Protein AF-G0PCZ8-F1 (afdb_monomer_lite)

Secondary structure (DSSP, 8-state):
-HHHHHHHHHHHHHHHHHHTTS-GGGTHHHHHHHHHHHHHHHHHTTSS---HHHHHHHHHHHHHHHHHHHHHHHHHHHHHHHHHHHHHHHHHHHHHHHHHHHHHHHHHHHHHHHHHHHHHHHHSSHHHHHHHHHHHHHHHHHHHHHHHHHHHHHHHHHHHHHHHHHHHHHHHHHHHHHHHHHHHHHHHHHHHHHHHHHHHHHHHHHHHS-S-SS-BTTTB-SGGGS-B--TT-TTSHHHHHHHHHHHHHHHHHHHHHHHHHHHHHHHHHHHHHHHHHHHHHHHHHHHHHHHHHHHHHHHHHHHHHHHHHHHHHHHHS----HHHHHHHHHHHHT------TTHHHHHHHHHHHHTTS----TTHHHHTHHHHHHHHHHHHHHHHHHHHHHHHHHHHHHHHHHHHHHHHHHHHHHHHHHHHHHHHHHHHHHHHHHHHHHHHHHHHHHHHHHHHHHHHHHHHHHHHHHHHHHHHHHHHHHHHHHHHHHHHHHHHHHHHHHHHHHHHHHHHHHHHTTTHHHHHHHHHHHHHHHHHHHHHHHHHHHHHHHHHTTTHHHHHHHHHHHHHHHHHHHHHHHHHHHHHHHHHT--

Radius of gyration: 90.22 Å; chains: 1; bounding box: 203×112×233 Å

pLDDT: mean 70.45, std 10.33, range [36.38, 92.62]

Organism: Caenorhabditis brenneri (NCBI:txid135651)

InterPro domains:
  IPR056558 LAMB1/2/3/4, helical domain [PF23219] (253-385)

Sequence (587 aa):
MQKLQKQVHALIDTANNIEDTGVASAYDSDFEKMEETLKETKKMLADANISKEDIEEMSKKLALLRKQVISGREKLGAIETRISNVTQAVDFAQKDLEHLQKEADKVTKATIDLEDKASKIKEADVLGAFNITRESGAKSMDAQRRTDAAIGKLAAAENQALRASELLDKNKNDFEKQYLENEAALNEAETLLSSLESYLPRLNEQVCGASSAPCDALCGGPGSCGFCGGQSCMEGAVSKANQAKSFATEADTRLDEKQKEAEEVLAIVRDVLTETSKAKAQAEKAFDVAKNTAQRANASRASLDKISEEIQEFLNAQRSTPEQIRNLAEEVLAKKISLTPDQITDLTGKIRESLAKINNIDEILNETRGNKSIAANLEARAVHANKQAEDLQKAMEEIREGLQLAEQAQNNVTIVLEEIEKMQAQARELIDKGRESTVAVEEKAQNANTTLSELEGVMSGVKVEYLQISESAKNALTTVDAALAAATNAEKKNKQIQSDLERANDLLVKRMEGNVAPQQRAEKLRERAGKLLYQAQRHNDDIDNLSKDSTELRLDDYEQILTDLNARLERVRRDIQEKIDFHSTCG

Structure (mmCIF, N/CA/C/O backbone):
data_AF-G0PCZ8-F1
#
_entry.id   AF-G0PCZ8-F1
#
loop_
_atom_site.group_PDB
_atom_site.id
_atom_site.type_symbol
_atom_site.label_atom_id
_atom_site.label_alt_id
_atom_site.label_comp_id
_atom_site.label_asym_id
_atom_site.label_entity_id
_atom_site.label_seq_id
_atom_site.pdbx_PDB_ins_code
_atom_site.Cartn_x
_atom_site.Cartn_y
_atom_site.Cartn_z
_atom_site.occupancy
_atom_site.B_iso_or_equiv
_atom_site.auth_seq_id
_atom_site.auth_comp_id
_atom_site.auth_asym_id
_atom_site.auth_atom_id
_atom_site.pdbx_PDB_model_num
ATOM 1 N N . MET A 1 1 ? 103.935 40.941 -15.851 1.00 58.84 1 MET A N 1
ATOM 2 C CA . MET A 1 1 ? 103.238 41.564 -16.998 1.00 58.84 1 MET A CA 1
ATOM 3 C C . MET A 1 1 ? 103.844 41.194 -18.353 1.00 58.84 1 MET A C 1
ATOM 5 O O . MET A 1 1 ? 103.281 40.311 -18.983 1.00 58.84 1 MET A O 1
ATOM 9 N N . GLN A 1 2 ? 105.002 41.721 -18.786 1.00 59.50 2 GLN A N 1
ATOM 10 C CA . GLN A 1 2 ? 105.550 41.450 -20.142 1.00 59.50 2 GLN A CA 1
ATOM 11 C C . GLN A 1 2 ? 105.687 39.957 -20.522 1.00 59.50 2 GLN A C 1
ATOM 13 O O . GLN A 1 2 ? 105.426 39.577 -21.661 1.00 59.50 2 GLN A O 1
ATOM 18 N N . LYS A 1 3 ? 106.059 39.086 -19.572 1.00 65.31 3 LYS A N 1
ATOM 19 C CA . LYS A 1 3 ? 106.149 37.631 -19.807 1.00 65.31 3 LYS A CA 1
ATOM 20 C C . LYS A 1 3 ? 104.781 36.989 -20.081 1.00 65.31 3 LYS A C 1
ATOM 22 O O . LYS A 1 3 ? 104.686 36.130 -20.949 1.00 65.31 3 LYS A O 1
ATOM 27 N N . LEU A 1 4 ? 103.740 37.435 -19.376 1.00 65.44 4 LEU A N 1
ATOM 28 C CA . LEU A 1 4 ? 102.368 36.944 -19.531 1.00 65.44 4 LEU A CA 1
ATOM 29 C C . LEU A 1 4 ? 101.796 37.388 -20.885 1.00 65.44 4 LEU A C 1
ATOM 31 O O . LEU A 1 4 ? 101.240 36.593 -21.629 1.00 65.44 4 LEU A O 1
ATOM 35 N N . GLN A 1 5 ? 102.059 38.640 -21.256 1.00 63.84 5 GLN A N 1
ATOM 36 C CA . GLN A 1 5 ? 101.627 39.247 -22.513 1.00 63.84 5 GLN A CA 1
ATOM 37 C C . GLN A 1 5 ? 102.216 38.524 -23.740 1.00 63.84 5 GLN A C 1
ATOM 39 O O . GLN A 1 5 ? 101.489 38.243 -24.692 1.00 63.84 5 GLN A O 1
ATOM 44 N N . LYS A 1 6 ? 103.499 38.127 -23.685 1.00 70.06 6 LYS A N 1
ATOM 45 C CA . LYS A 1 6 ? 104.121 37.269 -24.712 1.00 70.06 6 LYS A CA 1
ATOM 46 C C . LYS A 1 6 ? 103.525 35.860 -24.760 1.00 70.06 6 LYS A C 1
ATOM 48 O O . LYS A 1 6 ? 103.392 35.303 -25.842 1.00 70.06 6 LYS A O 1
ATOM 53 N N . GLN A 1 7 ? 103.179 35.281 -23.609 1.00 68.62 7 GLN A N 1
ATOM 54 C CA . GLN A 1 7 ? 102.567 33.951 -23.554 1.00 68.62 7 GLN A CA 1
ATOM 55 C C . GLN A 1 7 ? 101.152 33.944 -24.139 1.00 68.62 7 GLN A C 1
ATOM 57 O O . GLN A 1 7 ? 100.825 33.006 -24.855 1.00 68.62 7 GLN A O 1
ATOM 62 N N . VAL A 1 8 ? 100.359 34.993 -23.897 1.00 67.31 8 VAL A N 1
ATOM 63 C CA . VAL A 1 8 ? 99.034 35.173 -24.515 1.00 67.31 8 VAL A CA 1
ATOM 64 C C . VAL A 1 8 ? 99.151 35.277 -26.032 1.00 67.31 8 VAL A C 1
ATOM 66 O O . VAL A 1 8 ? 98.457 34.554 -26.733 1.00 67.31 8 VAL A O 1
ATOM 69 N N . HIS A 1 9 ? 100.061 36.113 -26.545 1.00 67.06 9 HIS A N 1
ATOM 70 C CA . HIS A 1 9 ? 100.231 36.276 -27.995 1.00 67.06 9 HIS A CA 1
ATOM 71 C C . HIS A 1 9 ? 100.647 34.967 -28.679 1.00 67.06 9 HIS A C 1
ATOM 73 O O . HIS A 1 9 ? 100.020 34.569 -29.650 1.00 67.06 9 HIS A O 1
ATOM 79 N N . ALA A 1 10 ? 101.616 34.236 -28.118 1.00 71.25 10 ALA A N 1
ATOM 80 C CA . ALA A 1 10 ? 102.035 32.949 -28.679 1.00 71.25 10 ALA A CA 1
ATOM 81 C C . ALA A 1 10 ? 100.911 31.894 -28.680 1.00 71.25 10 ALA A C 1
ATOM 83 O O . ALA A 1 10 ? 100.882 31.011 -29.538 1.00 71.25 10 ALA A O 1
ATOM 84 N N . LEU A 1 11 ? 99.997 31.962 -27.707 1.00 69.31 11 LEU A N 1
ATOM 85 C CA . LEU A 1 11 ? 98.866 31.044 -27.625 1.00 69.31 11 LEU A CA 1
ATOM 86 C C . LEU A 1 11 ? 97.779 31.383 -28.651 1.00 69.31 11 LEU A C 1
ATOM 88 O O . LEU A 1 11 ? 97.246 30.465 -29.264 1.00 69.31 11 LEU A O 1
ATOM 92 N N . ILE A 1 12 ? 97.521 32.676 -28.876 1.00 67.00 12 ILE A N 1
ATOM 93 C CA . ILE A 1 12 ? 96.621 33.163 -29.933 1.00 67.00 12 ILE A CA 1
ATOM 94 C C . ILE A 1 12 ? 97.134 32.717 -31.307 1.00 67.00 12 ILE A C 1
ATOM 96 O O . ILE A 1 12 ? 96.388 32.104 -32.060 1.00 67.00 12 ILE A O 1
ATOM 100 N N . ASP A 1 13 ? 98.423 32.912 -31.599 1.00 68.62 13 ASP A N 1
ATOM 101 C CA . ASP A 1 13 ? 99.000 32.502 -32.889 1.00 68.62 13 ASP A CA 1
ATOM 102 C C . ASP A 1 13 ? 98.929 30.979 -33.105 1.00 68.62 13 ASP A C 1
ATOM 104 O O . ASP A 1 13 ? 98.788 30.496 -34.228 1.00 68.62 13 ASP A O 1
ATOM 108 N N . THR A 1 14 ? 99.013 30.196 -32.023 1.00 66.44 14 THR A N 1
ATOM 109 C CA . THR A 1 14 ? 98.876 28.734 -32.098 1.00 66.44 14 THR A CA 1
ATOM 110 C C . THR A 1 14 ? 97.423 28.311 -32.315 1.00 66.44 14 THR A C 1
ATOM 112 O O . THR A 1 14 ? 97.193 27.356 -33.048 1.00 66.44 14 THR A O 1
ATOM 115 N N . ALA A 1 15 ? 96.461 28.998 -31.692 1.00 63.06 15 ALA A N 1
ATOM 116 C CA . ALA A 1 15 ? 95.036 28.733 -31.876 1.00 63.06 15 ALA A CA 1
ATOM 117 C C . ALA A 1 15 ? 94.580 29.082 -33.304 1.00 63.06 15 ALA A C 1
ATOM 119 O O . ALA A 1 15 ? 93.957 28.246 -33.951 1.00 63.06 15 ALA A O 1
ATOM 120 N N . ASN A 1 16 ? 94.995 30.234 -33.838 1.00 63.16 16 ASN A N 1
ATOM 121 C CA . ASN A 1 16 ? 94.643 30.659 -35.199 1.00 63.16 16 ASN A CA 1
ATOM 122 C C . ASN A 1 16 ? 95.211 29.713 -36.274 1.00 63.16 16 ASN A C 1
ATOM 124 O O . ASN A 1 16 ? 94.527 29.377 -37.231 1.00 63.16 16 ASN A O 1
ATOM 128 N N . ASN A 1 17 ? 96.435 29.199 -36.096 1.00 64.56 17 ASN A N 1
ATOM 129 C CA . ASN A 1 17 ? 97.006 28.204 -37.019 1.00 64.56 17 ASN A CA 1
ATOM 130 C C . ASN A 1 17 ? 96.277 26.847 -37.001 1.00 64.56 17 ASN A C 1
ATOM 132 O O . ASN A 1 17 ? 96.499 26.027 -37.890 1.00 64.56 17 ASN A O 1
ATOM 136 N N . ILE A 1 18 ? 95.469 26.562 -35.974 1.00 60.75 18 ILE A N 1
ATOM 137 C CA . ILE A 1 18 ? 94.672 25.333 -35.910 1.00 60.75 18 ILE A CA 1
ATOM 138 C C . ILE A 1 18 ? 93.364 25.493 -36.705 1.00 60.75 18 ILE A C 1
ATOM 140 O O . ILE A 1 18 ? 92.934 24.534 -37.347 1.00 60.75 18 ILE A O 1
ATOM 144 N N . GLU A 1 19 ? 92.776 26.690 -36.732 1.00 56.66 19 GLU A N 1
ATOM 145 C CA . GLU A 1 19 ? 91.558 27.011 -37.492 1.00 56.66 19 GLU A CA 1
ATOM 146 C C . GLU A 1 19 ? 91.745 26.816 -39.012 1.00 56.66 19 GLU A C 1
ATOM 148 O O . GLU A 1 19 ? 90.899 26.213 -39.674 1.00 56.66 19 GLU A O 1
ATOM 153 N N . ASP A 1 20 ? 92.920 27.172 -39.544 1.00 56.47 20 ASP A N 1
ATOM 154 C CA . ASP A 1 20 ? 93.274 27.028 -40.969 1.00 56.47 20 ASP A CA 1
ATOM 155 C C . ASP A 1 20 ? 93.413 25.565 -41.458 1.00 56.47 20 ASP A C 1
ATOM 157 O O . ASP A 1 20 ? 93.622 25.320 -42.648 1.00 56.47 20 ASP A O 1
ATOM 161 N N . THR A 1 21 ? 93.279 24.559 -40.579 1.00 60.09 21 THR A N 1
ATOM 162 C CA . THR A 1 21 ? 93.385 23.133 -40.960 1.00 60.09 21 THR A CA 1
ATOM 163 C C . THR A 1 21 ? 92.088 22.519 -41.510 1.00 60.09 21 THR A C 1
ATOM 165 O O . THR A 1 21 ? 92.100 21.377 -41.965 1.00 60.09 21 THR A O 1
ATOM 168 N N . GLY A 1 22 ? 90.970 23.260 -41.530 1.00 57.38 22 GLY A N 1
ATOM 169 C CA . GLY A 1 22 ? 89.770 22.901 -42.305 1.00 57.38 22 GLY A CA 1
ATOM 170 C C . GLY A 1 22 ? 88.913 21.736 -41.774 1.00 57.38 22 GLY A C 1
ATOM 171 O O . GLY A 1 22 ? 88.014 21.278 -42.476 1.00 57.38 22 GLY A O 1
ATOM 172 N N . VAL A 1 23 ? 89.136 21.260 -40.540 1.00 56.28 23 VAL A N 1
ATOM 173 C CA . VAL A 1 23 ? 88.389 20.139 -39.904 1.00 56.28 23 VAL A CA 1
ATOM 174 C C . VAL A 1 23 ? 87.336 20.642 -38.885 1.00 56.28 23 VAL A C 1
ATOM 176 O O . VAL A 1 23 ? 86.994 19.962 -37.921 1.00 56.28 23 VAL A O 1
ATOM 179 N N . ALA A 1 24 ? 86.833 21.865 -39.067 1.00 55.47 24 ALA A N 1
ATOM 180 C CA . ALA A 1 24 ? 86.286 22.694 -37.984 1.00 55.47 24 ALA A CA 1
ATOM 181 C C . ALA A 1 24 ? 84.947 22.216 -37.357 1.00 55.47 24 ALA A C 1
ATOM 183 O O . ALA A 1 24 ? 84.793 22.249 -36.140 1.00 55.47 24 ALA A O 1
ATOM 184 N N . SER A 1 25 ? 84.032 21.604 -38.117 1.00 57.97 25 SER A N 1
ATOM 185 C CA . SER A 1 25 ? 82.630 21.404 -37.679 1.00 57.97 25 SER A CA 1
ATOM 186 C C . SER A 1 25 ? 82.396 20.684 -36.333 1.00 57.97 25 SER A C 1
ATOM 188 O O . SER A 1 25 ? 81.381 20.933 -35.682 1.00 57.97 25 SER A O 1
ATOM 190 N N . ALA A 1 26 ? 83.255 19.748 -35.917 1.00 58.75 26 ALA A N 1
ATOM 191 C CA . ALA A 1 26 ? 82.993 18.925 -34.728 1.00 58.75 26 ALA A CA 1
ATOM 192 C C . ALA A 1 26 ? 83.498 19.543 -33.410 1.00 58.75 26 ALA A C 1
ATOM 194 O O . ALA A 1 26 ? 83.102 19.083 -32.338 1.00 58.75 26 ALA A O 1
ATOM 195 N N . TYR A 1 27 ? 84.371 20.553 -33.479 1.00 62.50 27 TYR A N 1
ATOM 196 C CA . TYR A 1 27 ? 85.021 21.150 -32.306 1.00 62.50 27 TYR A CA 1
ATOM 197 C C . TYR A 1 27 ? 84.881 22.679 -32.243 1.00 62.50 27 TYR A C 1
ATOM 199 O O . TYR A 1 27 ? 85.446 23.286 -31.334 1.00 62.50 27 TYR A O 1
ATOM 207 N N . ASP A 1 28 ? 84.091 23.286 -33.136 1.00 64.44 28 ASP A N 1
ATOM 208 C CA . ASP A 1 28 ? 83.832 24.735 -33.191 1.00 64.44 28 ASP A CA 1
ATOM 209 C C . ASP A 1 28 ? 83.461 25.321 -31.821 1.00 64.44 28 ASP A C 1
ATOM 211 O O . ASP A 1 28 ? 84.064 26.294 -31.381 1.00 64.44 28 ASP A O 1
ATOM 215 N N . SER A 1 29 ? 82.568 24.664 -31.068 1.00 62.16 29 SER A N 1
ATOM 216 C CA . SER A 1 29 ? 82.168 25.137 -29.730 1.00 62.16 29 SER A CA 1
ATOM 217 C C . SER A 1 29 ? 83.324 25.185 -28.718 1.00 62.16 29 SER A C 1
ATOM 219 O O . SER A 1 29 ? 83.315 26.021 -27.811 1.00 62.16 29 SER A O 1
ATOM 221 N N . ASP A 1 30 ? 84.307 24.287 -28.833 1.00 65.75 30 ASP A N 1
ATOM 222 C CA . ASP A 1 30 ? 85.477 24.281 -27.950 1.00 65.75 30 ASP A CA 1
ATOM 223 C C . ASP A 1 30 ? 86.483 25.372 -28.364 1.00 65.75 30 ASP A C 1
ATOM 225 O O . ASP A 1 30 ? 87.100 25.990 -27.492 1.00 65.75 30 ASP A O 1
ATOM 229 N N . PHE A 1 31 ? 86.620 25.649 -29.667 1.00 68.50 31 PHE A N 1
ATOM 230 C CA . PHE A 1 31 ? 87.460 26.737 -30.181 1.00 68.50 31 PHE A CA 1
ATOM 231 C C . PHE A 1 31 ? 86.875 28.121 -29.883 1.00 68.50 31 PHE A C 1
ATOM 233 O O . PHE A 1 31 ? 87.604 28.960 -29.355 1.00 68.50 31 PHE A O 1
ATOM 240 N N . GLU A 1 32 ? 85.570 28.330 -30.078 1.00 68.62 32 GLU A N 1
ATOM 241 C CA . GLU A 1 32 ? 84.876 29.581 -29.730 1.00 68.62 32 GLU A CA 1
ATOM 242 C C . GLU A 1 32 ? 85.073 29.945 -28.250 1.00 68.62 32 GLU A C 1
ATOM 244 O O . GLU A 1 32 ? 85.415 31.080 -27.915 1.00 68.62 32 GLU A O 1
ATOM 249 N N . LYS A 1 33 ? 84.949 28.966 -27.341 1.00 69.75 33 LYS A N 1
ATOM 250 C CA . LYS A 1 33 ? 85.191 29.179 -25.901 1.00 69.75 33 LYS A CA 1
ATOM 251 C C . LYS A 1 33 ? 86.637 29.559 -25.600 1.00 69.75 33 LYS A C 1
ATOM 253 O O . LYS A 1 33 ? 86.889 30.387 -24.717 1.00 69.75 33 LYS A O 1
ATOM 258 N N . MET A 1 34 ? 87.603 28.948 -26.290 1.00 69.06 34 MET A N 1
ATOM 259 C CA . MET A 1 34 ? 89.011 29.323 -26.143 1.00 69.06 34 MET A CA 1
ATOM 260 C C . MET A 1 34 ? 89.257 30.746 -26.650 1.00 69.06 34 MET A C 1
ATOM 262 O O . MET A 1 34 ? 89.982 31.502 -26.001 1.00 69.06 34 MET A O 1
ATOM 266 N N . GLU A 1 35 ? 88.634 31.131 -27.762 1.00 67.56 35 GLU A N 1
ATOM 267 C CA . GLU A 1 35 ? 88.753 32.467 -28.341 1.00 67.56 35 GLU A CA 1
ATOM 268 C C . GLU A 1 35 ? 88.139 33.540 -27.430 1.00 67.56 35 GLU A C 1
ATOM 270 O O . GLU A 1 35 ? 88.778 34.559 -27.152 1.00 67.56 35 GLU A O 1
ATOM 275 N N . GLU A 1 36 ? 86.955 33.283 -26.871 1.00 71.06 36 GLU A N 1
ATOM 276 C CA . GLU A 1 36 ? 86.296 34.166 -25.905 1.00 71.06 36 GLU A CA 1
ATOM 277 C C . GLU A 1 36 ? 87.160 34.354 -24.650 1.00 71.06 36 GLU A C 1
ATOM 279 O O . GLU A 1 36 ? 87.453 35.485 -24.249 1.00 71.06 36 GLU A O 1
ATOM 284 N N . THR A 1 37 ? 87.690 33.258 -24.099 1.00 69.75 37 THR A N 1
ATOM 285 C CA . THR A 1 37 ? 88.574 33.304 -22.926 1.00 69.75 37 THR A CA 1
ATOM 286 C C . THR A 1 37 ? 89.879 34.058 -23.228 1.00 69.75 37 THR A C 1
ATOM 288 O O . THR A 1 37 ? 90.374 34.823 -22.392 1.00 69.75 37 THR A O 1
ATOM 291 N N . LEU A 1 38 ? 90.454 33.897 -24.427 1.00 69.19 38 LEU A N 1
ATOM 292 C CA . LEU A 1 38 ? 91.630 34.655 -24.874 1.00 69.19 38 LEU A CA 1
ATOM 293 C C . LEU A 1 38 ? 91.325 36.146 -25.030 1.00 69.19 38 LEU A C 1
ATOM 295 O O . LEU A 1 38 ? 92.145 36.983 -24.639 1.00 69.19 38 LEU A O 1
ATOM 299 N N . LYS A 1 39 ? 90.151 36.486 -25.564 1.00 71.12 39 LYS A N 1
ATOM 300 C CA . LYS A 1 39 ? 89.692 37.863 -25.761 1.00 71.12 39 LYS A CA 1
ATOM 301 C C . LYS A 1 39 ? 89.460 38.569 -24.428 1.00 71.12 39 LYS A C 1
ATOM 303 O O . LYS A 1 39 ? 89.931 39.695 -24.256 1.00 71.12 39 LYS A O 1
ATOM 308 N N . GLU A 1 40 ? 88.833 37.896 -23.464 1.00 68.69 40 GLU A N 1
ATOM 309 C CA . GLU A 1 40 ? 88.693 38.384 -22.088 1.00 68.69 40 GLU A CA 1
ATOM 310 C C . GLU A 1 40 ? 90.055 38.600 -21.425 1.00 68.69 40 GLU A C 1
ATOM 312 O O . GLU A 1 40 ? 90.325 39.679 -20.896 1.00 68.69 40 GLU A O 1
ATOM 317 N N . THR A 1 41 ? 90.952 37.613 -21.522 1.00 67.25 41 THR A N 1
ATOM 318 C CA . THR A 1 41 ? 92.298 37.700 -20.934 1.00 67.25 41 THR A CA 1
ATOM 319 C C . THR A 1 41 ? 93.102 38.845 -21.561 1.00 67.25 41 THR A C 1
ATOM 321 O O . THR A 1 41 ? 93.811 39.566 -20.861 1.00 67.25 41 THR A O 1
ATOM 324 N N . LYS A 1 42 ? 92.971 39.071 -22.877 1.00 67.44 42 LYS A N 1
ATOM 325 C CA . LYS A 1 42 ? 93.608 40.190 -23.590 1.00 67.44 42 LYS A CA 1
ATOM 326 C C . LYS A 1 42 ? 93.048 41.543 -23.150 1.00 67.44 42 LYS A C 1
ATOM 328 O O . LYS A 1 42 ? 93.822 42.487 -23.014 1.00 67.44 42 LYS A O 1
ATOM 333 N N . LYS A 1 43 ? 91.736 41.633 -22.914 1.00 69.50 43 LYS A N 1
ATOM 334 C CA . LYS A 1 43 ? 91.075 42.849 -22.423 1.00 69.50 43 LYS A CA 1
ATOM 335 C C . LYS A 1 43 ? 91.530 43.190 -21.002 1.00 69.50 43 LYS A C 1
ATOM 337 O O . LYS A 1 43 ? 91.961 44.312 -20.774 1.00 69.50 43 LYS A O 1
ATOM 342 N N . MET A 1 44 ? 91.556 42.205 -20.101 1.00 63.97 44 MET A N 1
ATOM 343 C CA . MET A 1 44 ? 92.076 42.374 -18.736 1.00 63.97 44 MET A CA 1
ATOM 344 C C . MET A 1 44 ? 93.546 42.824 -18.718 1.00 63.97 44 MET A C 1
ATOM 346 O O . MET A 1 44 ? 93.942 43.610 -17.866 1.00 63.97 44 MET A O 1
ATOM 350 N N . LEU A 1 45 ? 94.359 42.376 -19.681 1.00 65.25 45 LEU A N 1
ATOM 351 C CA . LEU A 1 45 ? 95.761 42.790 -19.825 1.00 65.25 45 LEU A CA 1
ATOM 352 C C . LEU A 1 45 ? 95.958 44.210 -20.385 1.00 65.25 45 LEU A C 1
ATOM 354 O O . LEU A 1 45 ? 97.079 44.720 -20.321 1.00 65.25 45 LEU A O 1
ATOM 358 N N . ALA A 1 46 ? 94.924 44.807 -20.981 1.00 64.44 46 ALA A N 1
ATOM 359 C CA . ALA A 1 46 ? 94.963 46.144 -21.570 1.00 64.44 46 ALA A CA 1
ATOM 360 C C . ALA A 1 46 ? 94.502 47.247 -20.598 1.00 64.44 46 ALA A C 1
ATOM 362 O O . ALA A 1 46 ? 94.773 48.420 -20.856 1.00 64.44 46 ALA A O 1
ATOM 363 N N . ASP A 1 47 ? 93.856 46.889 -19.484 1.00 63.41 47 ASP A N 1
ATOM 364 C CA . ASP A 1 47 ? 93.442 47.844 -18.455 1.00 63.41 47 ASP A CA 1
ATOM 365 C C . ASP A 1 47 ? 94.640 48.330 -17.620 1.00 63.41 47 ASP A C 1
ATOM 367 O O . ASP A 1 47 ? 95.553 47.579 -17.284 1.00 63.41 47 ASP A O 1
ATOM 371 N N . ALA A 1 48 ? 94.670 49.625 -17.294 1.00 54.88 48 ALA A N 1
ATOM 372 C CA . ALA A 1 48 ? 95.864 50.285 -16.752 1.00 54.88 48 ALA A CA 1
ATOM 373 C C . ALA A 1 48 ? 96.094 50.082 -15.236 1.00 54.88 48 ALA A C 1
ATOM 375 O O . ALA A 1 48 ? 97.131 50.507 -14.728 1.00 54.88 48 ALA A O 1
ATOM 376 N N . ASN A 1 49 ? 95.164 49.444 -14.510 1.00 59.19 49 ASN A N 1
ATOM 377 C CA . ASN A 1 49 ? 95.189 49.349 -13.042 1.00 59.19 49 ASN A CA 1
ATOM 378 C C . ASN A 1 49 ? 94.968 47.906 -12.536 1.00 59.19 49 ASN A C 1
ATOM 380 O O . ASN A 1 49 ? 94.044 47.632 -11.776 1.00 59.19 49 ASN A O 1
ATOM 384 N N . ILE A 1 50 ? 95.801 46.975 -13.009 1.00 63.56 50 ILE A N 1
ATOM 385 C CA . ILE A 1 50 ? 95.678 45.528 -12.759 1.00 63.56 50 ILE A CA 1
ATOM 386 C C . ILE A 1 50 ? 96.206 45.174 -11.360 1.00 63.56 50 ILE A C 1
ATOM 388 O O . ILE A 1 50 ? 97.363 45.471 -11.040 1.00 63.56 50 ILE A O 1
ATOM 392 N N . SER A 1 51 ? 95.383 44.507 -10.544 1.00 62.81 51 SER A N 1
ATOM 393 C CA . SER A 1 51 ? 95.766 44.046 -9.205 1.00 62.81 51 SER A CA 1
ATOM 394 C C . SER A 1 51 ? 96.603 42.758 -9.248 1.00 62.81 51 SER A C 1
ATOM 396 O O . SER A 1 51 ? 96.743 42.094 -10.279 1.00 62.81 51 SER A O 1
ATOM 398 N N . LYS A 1 52 ? 97.203 42.379 -8.114 1.00 65.56 52 LYS A N 1
ATOM 399 C CA . LYS A 1 52 ? 98.003 41.149 -8.034 1.00 65.56 52 LYS A CA 1
ATOM 400 C C . LYS A 1 52 ? 97.122 39.895 -8.115 1.00 65.56 52 LYS A C 1
ATOM 402 O O . LYS A 1 52 ? 97.562 38.920 -8.725 1.00 65.56 52 LYS A O 1
ATOM 407 N N . GLU A 1 53 ? 95.904 39.936 -7.567 1.00 67.62 53 GLU A N 1
ATOM 408 C CA . GLU A 1 53 ? 94.915 38.863 -7.719 1.00 67.62 53 GLU A CA 1
ATOM 409 C C . GLU A 1 53 ? 94.527 38.652 -9.195 1.00 67.62 53 GLU A C 1
ATOM 411 O O . GLU A 1 53 ? 94.525 37.513 -9.667 1.00 67.62 53 GLU A O 1
ATOM 416 N N . ASP A 1 54 ? 94.325 39.733 -9.961 1.00 65.31 54 ASP A N 1
ATOM 417 C CA . ASP A 1 54 ? 93.962 39.657 -11.389 1.00 65.31 54 ASP A CA 1
ATOM 418 C C . ASP A 1 54 ? 95.057 38.972 -12.229 1.00 65.31 54 ASP A C 1
ATOM 420 O O . ASP A 1 54 ? 94.782 38.204 -13.155 1.00 65.31 54 ASP A O 1
ATOM 424 N N . ILE A 1 55 ? 96.332 39.204 -11.892 1.00 65.06 55 ILE A N 1
ATOM 425 C CA . ILE A 1 55 ? 97.476 38.565 -12.566 1.00 65.06 55 ILE A CA 1
ATOM 426 C C . ILE A 1 55 ? 97.530 37.057 -12.269 1.00 65.06 55 ILE A C 1
ATOM 428 O O . ILE A 1 55 ? 97.885 36.271 -13.155 1.00 65.06 55 ILE A O 1
ATOM 432 N N . GLU A 1 56 ? 97.197 36.632 -11.047 1.00 69.88 56 GLU A N 1
ATOM 433 C CA . GLU A 1 56 ? 97.145 35.209 -10.690 1.00 69.88 56 GLU A CA 1
ATOM 434 C C . GLU A 1 56 ? 95.975 34.485 -11.364 1.00 69.88 56 GLU A C 1
ATOM 436 O O . GLU A 1 56 ? 96.161 33.370 -11.866 1.00 69.88 56 GLU A O 1
ATOM 441 N N . GLU A 1 57 ? 94.801 35.115 -11.447 1.00 72.12 57 GLU A N 1
ATOM 442 C CA . GLU A 1 57 ? 93.653 34.550 -12.161 1.00 72.12 57 GLU A CA 1
ATOM 443 C C . GLU A 1 57 ? 93.941 34.410 -13.662 1.00 72.12 57 GLU A C 1
ATOM 445 O O . GLU A 1 57 ? 93.738 33.333 -14.235 1.00 72.12 57 GLU A O 1
ATOM 450 N N . MET A 1 58 ? 94.521 35.439 -14.292 1.00 68.44 58 MET A N 1
ATOM 451 C CA . MET A 1 58 ? 94.943 35.373 -15.695 1.00 68.44 58 MET A CA 1
ATOM 452 C C . MET A 1 58 ? 95.968 34.261 -15.935 1.00 68.44 58 MET A C 1
ATOM 454 O O . MET A 1 58 ? 95.871 33.536 -16.924 1.00 68.44 58 MET A O 1
ATOM 458 N N . SER A 1 59 ? 96.929 34.077 -15.026 1.00 67.88 59 SER A N 1
ATOM 459 C CA . SER A 1 59 ? 97.923 33.000 -15.121 1.00 67.88 59 SER A CA 1
ATOM 460 C C . SER A 1 59 ? 97.275 31.608 -15.068 1.00 67.88 59 SER A C 1
ATOM 462 O O . SER A 1 59 ? 97.638 30.725 -15.851 1.00 67.88 59 SER A O 1
ATOM 464 N N . LYS A 1 60 ? 96.263 31.414 -14.207 1.00 76.25 60 LYS A N 1
ATOM 465 C CA . LYS A 1 60 ? 95.482 30.165 -14.157 1.00 76.25 60 LYS A CA 1
ATOM 466 C C . LYS A 1 60 ? 94.673 29.938 -15.435 1.00 76.25 60 LYS A C 1
ATOM 468 O O . LYS A 1 60 ? 94.734 28.834 -15.979 1.00 76.25 60 LYS A O 1
ATOM 473 N N . LYS A 1 61 ? 93.969 30.960 -15.942 1.00 73.88 61 LYS A N 1
ATOM 474 C CA . LYS A 1 61 ? 93.207 30.869 -17.205 1.00 73.88 61 LYS A CA 1
ATOM 475 C C . LYS A 1 61 ? 94.125 30.537 -18.387 1.00 73.88 61 LYS A C 1
ATOM 477 O O . LYS A 1 61 ? 93.834 29.616 -19.143 1.00 73.88 61 LYS A O 1
ATOM 482 N N . LEU A 1 62 ? 95.296 31.170 -18.475 1.00 72.44 62 LEU A N 1
ATOM 483 C CA . LEU A 1 62 ? 96.325 30.865 -19.479 1.00 72.44 62 LEU A CA 1
ATOM 484 C C . LEU A 1 62 ? 96.850 29.431 -19.403 1.00 72.44 62 LEU A C 1
ATOM 486 O O . LEU A 1 62 ? 97.054 28.795 -20.437 1.00 72.44 62 LEU A O 1
ATOM 490 N N . ALA A 1 63 ? 97.098 28.914 -18.198 1.00 73.50 63 ALA A N 1
ATOM 491 C CA . ALA A 1 63 ? 97.568 27.543 -18.023 1.00 73.50 63 ALA A CA 1
ATOM 492 C C . ALA A 1 63 ? 96.508 26.520 -18.464 1.00 73.50 63 ALA A C 1
ATOM 494 O O . ALA A 1 63 ? 96.847 25.530 -19.118 1.00 73.50 63 ALA A O 1
ATOM 495 N N . LEU A 1 64 ? 95.234 26.782 -18.150 1.00 75.88 64 LEU A N 1
ATOM 496 C CA . LEU A 1 64 ? 94.112 25.954 -18.587 1.00 75.88 64 LEU A CA 1
ATOM 497 C C . LEU A 1 64 ? 93.990 25.959 -20.115 1.00 75.88 64 LEU A C 1
ATOM 499 O O . LEU A 1 64 ? 93.951 24.895 -20.734 1.00 75.88 64 LEU A O 1
ATOM 503 N N . LEU A 1 65 ? 94.031 27.145 -20.720 1.00 72.94 65 LEU A N 1
ATOM 504 C CA . LEU A 1 65 ? 93.883 27.309 -22.161 1.00 72.94 65 LEU A CA 1
ATOM 505 C C . LEU A 1 65 ? 95.037 26.659 -22.927 1.00 72.94 65 LEU A C 1
ATOM 507 O O . LEU A 1 65 ? 94.841 25.982 -23.931 1.00 72.94 65 LEU A O 1
ATOM 511 N N . ARG A 1 66 ? 96.259 26.754 -22.394 1.00 72.19 66 ARG A N 1
ATOM 512 C CA . ARG A 1 66 ? 97.427 26.084 -22.971 1.00 72.19 66 ARG A CA 1
ATOM 513 C C . ARG A 1 66 ? 97.289 24.564 -22.963 1.00 72.19 66 ARG A C 1
ATOM 515 O O . ARG A 1 66 ? 97.704 23.913 -23.919 1.00 72.19 66 ARG A O 1
ATOM 522 N N . LYS A 1 67 ? 96.691 23.996 -21.913 1.00 77.00 67 LYS A N 1
ATOM 523 C CA . LYS A 1 67 ? 96.396 22.560 -21.845 1.00 77.00 67 LYS A CA 1
ATOM 524 C C . LYS A 1 67 ? 95.322 22.159 -22.865 1.00 77.00 67 LYS A C 1
ATOM 526 O O . LYS A 1 67 ? 95.455 21.110 -23.491 1.00 77.00 67 LYS A O 1
ATOM 531 N N . GLN A 1 68 ? 94.301 22.995 -23.057 1.00 71.44 68 GLN A N 1
ATOM 532 C CA . GLN A 1 68 ? 93.240 22.762 -24.044 1.00 71.44 68 GLN A CA 1
ATOM 533 C C . GLN A 1 68 ? 93.774 22.802 -25.485 1.00 71.44 68 GLN A C 1
ATOM 535 O O . GLN A 1 68 ? 93.514 21.870 -26.241 1.00 71.44 68 GLN A O 1
ATOM 540 N N . VAL A 1 69 ? 94.615 23.783 -25.831 1.00 70.94 69 VAL A N 1
ATOM 541 C CA . VAL A 1 69 ? 95.236 23.895 -27.167 1.00 70.94 69 VAL A CA 1
ATOM 542 C C . VAL A 1 69 ? 96.121 22.685 -27.496 1.00 70.94 69 VAL A C 1
ATOM 544 O O . VAL A 1 69 ? 96.051 22.149 -28.601 1.00 70.94 69 VAL A O 1
ATOM 547 N N . ILE A 1 70 ? 96.929 22.208 -26.540 1.00 74.56 70 ILE A N 1
ATOM 548 C CA . ILE A 1 70 ? 97.772 21.015 -26.747 1.00 74.56 70 ILE A CA 1
ATOM 549 C C . ILE A 1 70 ? 96.902 19.773 -26.977 1.00 74.56 70 ILE A C 1
ATOM 551 O O . ILE A 1 70 ? 97.145 19.025 -27.922 1.00 74.56 70 ILE A O 1
ATOM 555 N N . SER A 1 71 ? 95.850 19.591 -26.171 1.00 73.12 71 SER A N 1
ATOM 556 C CA . SER A 1 71 ? 94.924 18.467 -26.342 1.00 73.12 71 SER A CA 1
ATOM 557 C C . SER A 1 71 ? 94.178 18.522 -27.681 1.00 73.12 71 SER A C 1
ATOM 559 O O . SER A 1 71 ? 93.990 17.484 -28.314 1.00 73.12 71 SER A O 1
ATOM 561 N N . GLY A 1 72 ? 93.792 19.716 -28.145 1.00 69.56 72 GLY A N 1
ATOM 562 C CA . GLY A 1 72 ? 93.190 19.910 -29.466 1.00 69.56 72 GLY A CA 1
ATOM 563 C C . GLY A 1 72 ? 94.134 19.501 -30.600 1.00 69.56 72 GLY A C 1
ATOM 564 O O . GLY A 1 72 ? 93.741 18.759 -31.499 1.00 69.56 72 GLY A O 1
ATOM 565 N N . ARG A 1 73 ? 95.411 19.892 -30.513 1.00 69.50 73 ARG A N 1
ATOM 566 C CA . ARG A 1 73 ? 96.432 19.551 -31.515 1.00 69.50 73 ARG A CA 1
ATOM 567 C C . ARG A 1 73 ? 96.720 18.048 -31.591 1.00 69.50 73 ARG A C 1
ATOM 569 O O . ARG A 1 73 ? 96.873 17.514 -32.685 1.00 69.50 73 ARG A O 1
ATOM 576 N N . GLU A 1 74 ? 96.768 17.356 -30.454 1.00 73.50 74 GLU A N 1
ATOM 577 C CA . GLU A 1 74 ? 96.953 15.897 -30.420 1.00 73.50 74 GLU A CA 1
ATOM 578 C C . GLU A 1 74 ? 95.771 15.152 -31.057 1.00 73.50 74 GLU A C 1
ATOM 580 O O . GLU A 1 74 ? 95.971 14.209 -31.825 1.00 73.50 74 GLU A O 1
ATOM 585 N N . LYS A 1 75 ? 94.535 15.604 -30.796 1.00 70.69 75 LYS A N 1
ATOM 586 C CA . LYS A 1 75 ? 93.333 15.033 -31.424 1.00 70.69 75 LYS A CA 1
ATOM 587 C C . LYS A 1 75 ? 93.329 15.240 -32.940 1.00 70.69 75 LYS A C 1
ATOM 589 O O . LYS A 1 75 ? 93.009 14.303 -33.667 1.00 70.69 75 LYS A O 1
ATOM 594 N N . LEU A 1 76 ? 93.729 16.420 -33.415 1.00 69.62 76 LEU A N 1
ATOM 595 C CA . LEU A 1 76 ? 93.847 16.716 -34.848 1.00 69.62 76 LEU A CA 1
ATOM 596 C C . LEU A 1 76 ? 94.894 15.841 -35.542 1.00 69.62 76 LEU A C 1
ATOM 598 O O . LEU A 1 76 ? 94.582 15.239 -36.565 1.00 69.62 76 LEU A O 1
ATOM 602 N N . GLY A 1 77 ? 96.083 15.667 -34.956 1.00 70.12 77 GLY A N 1
ATOM 603 C CA . GLY A 1 77 ? 97.099 14.772 -35.526 1.00 70.12 77 GLY A CA 1
ATOM 604 C C . GLY A 1 77 ? 96.637 13.307 -35.599 1.00 70.12 77 GLY A C 1
ATOM 605 O O . GLY A 1 77 ? 96.926 12.595 -36.565 1.00 70.12 77 GLY A O 1
ATOM 606 N N . ALA A 1 78 ? 95.850 12.852 -34.615 1.00 71.94 78 ALA A N 1
ATOM 607 C CA . ALA A 1 78 ? 95.246 11.520 -34.653 1.00 71.94 78 ALA A CA 1
ATOM 608 C C . ALA A 1 78 ? 94.190 11.387 -35.766 1.00 71.94 78 ALA A C 1
ATOM 610 O O . ALA A 1 78 ? 94.074 10.325 -36.383 1.00 71.94 78 ALA A O 1
ATOM 611 N N . ILE A 1 79 ? 93.432 12.451 -36.044 1.00 68.50 79 ILE A N 1
ATOM 612 C CA . ILE A 1 79 ? 92.451 12.491 -37.135 1.00 68.50 79 ILE A CA 1
ATOM 613 C C . ILE A 1 79 ? 93.152 12.505 -38.494 1.00 68.50 79 ILE A C 1
ATOM 615 O O . ILE A 1 79 ? 92.781 11.716 -39.355 1.00 68.50 79 ILE A O 1
ATOM 619 N N . GLU A 1 80 ? 94.194 13.313 -38.673 1.00 66.94 80 GLU A N 1
ATOM 620 C CA . GLU A 1 80 ? 94.970 13.379 -39.917 1.00 66.94 80 GLU A CA 1
ATOM 621 C C . GLU A 1 80 ? 95.570 12.009 -40.278 1.00 66.94 80 GLU A C 1
ATOM 623 O O . GLU A 1 80 ? 95.439 11.531 -41.407 1.00 66.94 80 GLU A O 1
ATOM 628 N N . THR A 1 81 ? 96.108 11.301 -39.279 1.00 75.00 81 THR A N 1
ATOM 629 C CA . THR A 1 81 ? 96.606 9.925 -39.450 1.00 75.00 81 THR A CA 1
ATOM 630 C C . THR A 1 81 ? 95.484 8.954 -39.847 1.00 75.00 81 THR A C 1
ATOM 632 O O . THR A 1 81 ? 95.673 8.097 -40.711 1.00 75.00 81 THR A O 1
ATOM 635 N N . ARG A 1 82 ? 94.288 9.081 -39.250 1.00 74.50 82 ARG A N 1
ATOM 636 C CA . ARG A 1 82 ? 93.126 8.242 -39.602 1.00 74.50 82 ARG A CA 1
ATOM 637 C C . ARG A 1 82 ? 92.610 8.540 -41.005 1.00 74.50 82 ARG A C 1
ATOM 639 O O . ARG A 1 82 ? 92.280 7.594 -41.710 1.00 74.50 82 ARG A O 1
ATOM 646 N N . ILE A 1 83 ? 92.559 9.808 -41.407 1.00 73.62 83 ILE A N 1
ATOM 647 C CA . ILE A 1 83 ? 92.152 10.216 -42.755 1.00 73.62 83 ILE A CA 1
ATOM 648 C C . ILE A 1 83 ? 93.122 9.630 -43.776 1.00 73.62 83 ILE A C 1
ATOM 650 O O . ILE A 1 83 ? 92.671 8.973 -44.703 1.00 73.62 83 ILE A O 1
ATOM 654 N N . SER A 1 84 ? 94.435 9.757 -43.564 1.00 73.56 84 SER A N 1
ATOM 655 C CA . SER A 1 84 ? 95.443 9.167 -44.454 1.00 73.56 84 SER A CA 1
ATOM 656 C C . SER A 1 84 ? 95.267 7.648 -44.615 1.00 73.56 84 SER A C 1
ATOM 658 O O . SER A 1 84 ? 95.199 7.144 -45.737 1.00 73.56 84 SER A O 1
ATOM 660 N N . ASN A 1 85 ? 95.073 6.921 -43.507 1.00 72.94 85 ASN A N 1
ATOM 661 C CA . ASN A 1 85 ? 94.840 5.473 -43.545 1.00 72.94 85 ASN A CA 1
ATOM 662 C C . ASN A 1 85 ? 93.530 5.096 -44.258 1.00 72.94 85 ASN A C 1
ATOM 664 O O . ASN A 1 85 ? 93.488 4.097 -44.975 1.00 72.94 85 ASN A O 1
ATOM 668 N N . VAL A 1 86 ? 92.458 5.872 -44.065 1.00 73.69 86 VAL A N 1
ATOM 669 C CA . VAL A 1 86 ? 91.169 5.640 -44.735 1.00 73.69 86 VAL A CA 1
ATOM 670 C C . VAL A 1 86 ? 91.282 5.926 -46.228 1.00 73.69 86 VAL A C 1
ATOM 672 O O . VAL A 1 86 ? 90.846 5.097 -47.021 1.00 73.69 86 VAL A O 1
ATOM 675 N N . THR A 1 87 ? 91.913 7.031 -46.624 1.00 70.81 87 THR A N 1
ATOM 676 C CA . THR A 1 87 ? 92.148 7.362 -48.036 1.00 70.81 87 THR A CA 1
ATOM 677 C C . THR A 1 87 ? 92.953 6.259 -48.720 1.00 70.81 87 THR A C 1
ATOM 679 O O . THR A 1 87 ? 92.553 5.771 -49.772 1.00 70.81 87 THR A O 1
ATOM 682 N N . GLN A 1 88 ? 94.020 5.771 -48.080 1.00 76.56 88 GLN A N 1
ATOM 683 C CA . GLN A 1 88 ? 94.829 4.688 -48.633 1.00 76.56 88 GLN A CA 1
ATOM 684 C C . GLN A 1 88 ? 94.045 3.366 -48.754 1.00 76.56 88 GLN A C 1
ATOM 686 O O . GLN A 1 88 ? 94.190 2.648 -49.742 1.00 76.56 88 GLN A O 1
ATOM 691 N N . ALA A 1 89 ? 93.188 3.041 -47.780 1.00 72.25 89 ALA A N 1
ATOM 692 C CA . ALA A 1 89 ? 92.324 1.860 -47.840 1.00 72.25 89 ALA A CA 1
ATOM 693 C C . ALA A 1 89 ? 91.260 1.961 -48.947 1.00 72.25 89 ALA A C 1
ATOM 695 O O . ALA A 1 89 ? 90.976 0.963 -49.610 1.00 72.25 89 ALA A O 1
ATOM 696 N N . VAL A 1 90 ? 90.702 3.155 -49.171 1.00 74.44 90 VAL A N 1
ATOM 697 C CA . VAL A 1 90 ? 89.754 3.422 -50.263 1.00 74.44 90 VAL A CA 1
ATOM 698 C C . VAL A 1 90 ? 90.439 3.271 -51.622 1.00 74.44 90 VAL A C 1
ATOM 700 O O . VAL A 1 90 ? 89.897 2.582 -52.484 1.00 74.44 90 VAL A O 1
ATOM 703 N N . ASP A 1 91 ? 91.651 3.805 -51.792 1.00 74.06 91 ASP A N 1
ATOM 704 C CA . ASP A 1 91 ? 92.418 3.665 -53.038 1.00 74.06 91 ASP A CA 1
ATOM 705 C C . ASP A 1 91 ? 92.732 2.193 -53.367 1.00 74.06 91 ASP A C 1
ATOM 707 O O . ASP A 1 91 ? 92.641 1.769 -54.524 1.00 74.06 91 ASP A O 1
ATOM 711 N N . PHE A 1 92 ? 93.079 1.384 -52.357 1.00 79.12 92 PHE A N 1
ATOM 712 C CA . PHE A 1 92 ? 93.289 -0.055 -52.545 1.00 79.12 92 PHE A CA 1
ATOM 713 C C . PHE A 1 92 ? 91.989 -0.791 -52.884 1.00 79.12 92 PHE A C 1
ATOM 715 O O . PHE A 1 92 ? 91.964 -1.555 -53.848 1.00 79.12 92 PHE A O 1
ATOM 722 N N . ALA A 1 93 ? 90.900 -0.516 -52.161 1.00 72.19 93 ALA A N 1
ATOM 723 C CA . ALA A 1 93 ? 89.597 -1.116 -52.440 1.00 72.19 93 ALA A CA 1
ATOM 724 C C . ALA A 1 93 ? 89.089 -0.765 -53.849 1.00 72.19 93 ALA A C 1
ATOM 726 O O . ALA A 1 93 ? 88.506 -1.612 -54.524 1.00 72.19 93 ALA A O 1
ATOM 727 N N . GLN A 1 94 ? 89.354 0.455 -54.325 1.00 72.25 94 GLN A N 1
ATOM 728 C CA . GLN A 1 94 ? 89.012 0.869 -55.682 1.00 72.25 94 GLN A CA 1
ATOM 729 C C . GLN A 1 94 ? 89.803 0.079 -56.737 1.00 72.25 94 GLN A C 1
ATOM 731 O O . GLN A 1 94 ? 89.217 -0.385 -57.715 1.00 72.25 94 GLN A O 1
ATOM 736 N N . LYS A 1 95 ? 91.106 -0.154 -56.528 1.00 79.00 95 LYS A N 1
ATOM 737 C CA . LYS A 1 95 ? 91.906 -1.003 -57.430 1.00 79.00 95 LYS A CA 1
ATOM 738 C C . LYS A 1 95 ? 91.464 -2.467 -57.430 1.00 79.00 95 LYS A C 1
ATOM 740 O O . LYS A 1 95 ? 91.433 -3.081 -58.498 1.00 79.00 95 LYS A O 1
ATOM 745 N N . ASP A 1 96 ? 91.108 -3.017 -56.272 1.00 79.69 96 ASP A N 1
ATOM 746 C CA . ASP A 1 96 ? 90.592 -4.387 -56.171 1.00 79.69 96 ASP A CA 1
ATOM 747 C C . ASP A 1 96 ? 89.237 -4.526 -56.876 1.00 79.69 96 ASP A C 1
ATOM 749 O O . ASP A 1 96 ? 89.005 -5.510 -57.581 1.00 79.69 96 ASP A O 1
ATOM 753 N N . LEU A 1 97 ? 88.370 -3.514 -56.766 1.00 79.19 97 LEU A N 1
ATOM 754 C CA . LEU A 1 97 ? 87.103 -3.457 -57.493 1.00 79.19 97 LEU A CA 1
ATOM 755 C C . LEU A 1 97 ? 87.333 -3.429 -59.012 1.00 79.19 97 LEU A C 1
ATOM 757 O O . LEU A 1 97 ? 86.726 -4.214 -59.738 1.00 79.19 97 LEU A O 1
ATOM 761 N N . GLU A 1 98 ? 88.250 -2.586 -59.497 1.00 78.81 98 GLU A N 1
ATOM 762 C CA . GLU A 1 98 ? 88.609 -2.530 -60.920 1.00 78.81 98 GLU A CA 1
ATOM 763 C C . GLU A 1 98 ? 89.178 -3.864 -61.430 1.00 78.81 98 GLU A C 1
ATOM 765 O O . GLU A 1 98 ? 88.893 -4.278 -62.559 1.00 78.81 98 GLU A O 1
ATOM 770 N N . HIS A 1 99 ? 89.972 -4.562 -60.612 1.00 82.88 99 HIS A N 1
ATOM 771 C CA . HIS A 1 99 ? 90.472 -5.892 -60.948 1.00 82.88 99 HIS A CA 1
ATOM 772 C C . HIS A 1 99 ? 89.338 -6.926 -60.992 1.00 82.88 99 HIS A C 1
ATOM 774 O O . HIS A 1 99 ? 89.245 -7.693 -61.953 1.00 82.88 99 HIS A O 1
ATOM 780 N N . LEU A 1 100 ? 88.477 -6.972 -59.973 1.00 82.50 100 LEU A N 1
ATOM 781 C CA . LEU A 1 100 ? 87.350 -7.907 -59.910 1.00 82.50 100 LEU A CA 1
ATOM 782 C C . LEU A 1 100 ? 86.380 -7.698 -61.070 1.00 82.50 100 LEU A C 1
ATOM 784 O O . LEU A 1 100 ? 85.912 -8.671 -61.657 1.00 82.50 100 LEU A O 1
ATOM 788 N N . GLN A 1 101 ? 86.135 -6.448 -61.453 1.00 79.75 101 GLN A N 1
ATOM 789 C CA . GLN A 1 101 ? 85.282 -6.127 -62.588 1.00 79.75 101 GLN A CA 1
ATOM 790 C C . GLN A 1 101 ? 85.887 -6.624 -63.908 1.00 79.75 101 GLN A C 1
ATOM 792 O O . GLN A 1 101 ? 85.193 -7.256 -64.702 1.00 79.75 101 GLN A O 1
ATOM 797 N N . LYS A 1 102 ? 87.206 -6.470 -64.103 1.00 85.44 102 LYS A N 1
ATOM 798 C CA . LYS A 1 102 ? 87.907 -7.053 -65.262 1.00 85.44 102 LYS A CA 1
ATOM 799 C C . LYS A 1 102 ? 87.849 -8.582 -65.289 1.00 85.44 102 LYS A C 1
ATOM 801 O O . LYS A 1 102 ? 87.745 -9.161 -66.369 1.00 85.44 102 LYS A O 1
ATOM 806 N N . GLU A 1 103 ? 87.930 -9.248 -64.139 1.00 83.38 103 GLU A N 1
ATOM 807 C CA . GLU A 1 103 ? 87.801 -10.710 -64.057 1.00 83.38 103 GLU A CA 1
ATOM 808 C C . GLU A 1 103 ? 86.362 -11.172 -64.329 1.00 83.38 103 GLU A C 1
ATOM 810 O O . GLU A 1 103 ? 86.162 -12.115 -65.094 1.00 83.38 103 GLU A O 1
ATOM 815 N N . ALA A 1 104 ? 85.354 -10.473 -63.802 1.00 79.69 104 ALA A N 1
ATOM 816 C CA . ALA A 1 104 ? 83.947 -10.742 -64.101 1.00 79.69 104 ALA A CA 1
ATOM 817 C C . ALA A 1 104 ? 83.642 -10.581 -65.601 1.00 79.69 104 ALA A C 1
ATOM 819 O O . ALA A 1 104 ? 82.977 -11.435 -66.196 1.00 79.69 104 ALA A O 1
ATOM 820 N N . ASP A 1 105 ? 84.201 -9.553 -66.244 1.00 83.06 105 ASP A N 1
ATOM 821 C CA . ASP A 1 105 ? 84.086 -9.349 -67.691 1.00 83.06 105 ASP A CA 1
ATOM 822 C C . ASP A 1 105 ? 84.756 -10.478 -68.487 1.00 83.06 105 ASP A C 1
ATOM 824 O O . ASP A 1 105 ? 84.210 -10.939 -69.494 1.00 83.06 105 ASP A O 1
ATOM 828 N N . LYS A 1 106 ? 85.924 -10.966 -68.043 1.00 87.00 106 LYS A N 1
ATOM 829 C CA . LYS A 1 106 ? 86.587 -12.125 -68.665 1.00 87.00 106 LYS A CA 1
ATOM 830 C C . LYS A 1 106 ? 85.755 -13.395 -68.531 1.00 87.00 106 LYS A C 1
ATOM 832 O O . LYS A 1 106 ? 85.621 -14.114 -69.517 1.00 87.00 106 LYS A O 1
ATOM 837 N N . VAL A 1 107 ? 85.189 -13.669 -67.355 1.00 86.19 107 VAL A N 1
ATOM 838 C CA . VAL A 1 107 ? 84.346 -14.854 -67.122 1.00 86.19 107 VAL A CA 1
ATOM 839 C C . VAL A 1 107 ? 83.068 -14.780 -67.953 1.00 86.19 107 VAL A C 1
ATOM 841 O O . VAL A 1 107 ? 82.686 -15.765 -68.585 1.00 86.19 107 VAL A O 1
ATOM 844 N N . THR A 1 108 ? 82.445 -13.605 -68.029 1.00 83.00 108 THR A N 1
ATOM 845 C CA . THR A 1 108 ? 81.253 -13.379 -68.857 1.00 83.00 108 THR A CA 1
ATOM 846 C C . THR A 1 108 ? 81.568 -13.620 -70.331 1.00 83.00 108 THR A C 1
ATOM 848 O O . THR A 1 108 ? 80.878 -14.397 -70.990 1.00 83.00 108 THR A O 1
ATOM 851 N N . LYS A 1 109 ? 82.669 -13.051 -70.842 1.00 84.44 109 LYS A N 1
ATOM 852 C CA . LYS A 1 109 ? 83.131 -13.311 -72.214 1.00 84.44 109 LYS A CA 1
ATOM 853 C C . LYS A 1 109 ? 83.453 -14.784 -72.452 1.00 84.44 109 LYS A C 1
ATOM 855 O O . LYS A 1 109 ? 83.067 -15.308 -73.487 1.00 84.44 109 LYS A O 1
ATOM 860 N N . ALA A 1 110 ? 84.111 -15.458 -71.510 1.00 80.88 110 ALA A N 1
ATOM 861 C CA . ALA A 1 110 ? 84.421 -16.881 -71.620 1.00 80.88 110 ALA A CA 1
ATOM 862 C C . ALA A 1 110 ? 83.155 -17.750 -71.636 1.00 80.88 110 ALA A C 1
ATOM 864 O O . ALA A 1 110 ? 83.117 -18.740 -72.355 1.00 80.88 110 ALA A O 1
ATOM 865 N N . THR A 1 111 ? 82.118 -17.366 -70.887 1.00 82.31 111 THR A N 1
ATOM 866 C CA . THR A 1 111 ? 80.828 -18.072 -70.846 1.00 82.31 111 THR A CA 1
ATOM 867 C C . THR A 1 111 ? 80.073 -17.908 -72.158 1.00 82.31 111 THR A C 1
ATOM 869 O O . THR A 1 111 ? 79.634 -18.903 -72.724 1.00 82.31 111 THR A O 1
ATOM 872 N N . ILE A 1 112 ? 80.001 -16.679 -72.680 1.00 80.38 112 ILE A N 1
ATOM 873 C CA . ILE A 1 112 ? 79.396 -16.391 -73.988 1.00 80.38 112 ILE A CA 1
ATOM 874 C C . ILE A 1 112 ? 80.152 -17.133 -75.100 1.00 80.38 112 ILE A C 1
ATOM 876 O O . ILE A 1 112 ? 79.533 -17.739 -75.968 1.00 80.38 112 ILE A O 1
ATOM 880 N N . ASP A 1 113 ? 81.486 -17.145 -75.059 1.00 79.94 113 ASP A N 1
ATOM 881 C CA . ASP A 1 113 ? 82.310 -17.866 -76.035 1.00 79.94 113 ASP A CA 1
ATOM 882 C C . ASP A 1 113 ? 82.139 -19.394 -75.914 1.00 79.94 113 ASP A C 1
ATOM 884 O O . ASP A 1 113 ? 82.134 -20.100 -76.922 1.00 79.94 113 ASP A O 1
ATOM 888 N N . LEU A 1 114 ? 81.932 -19.929 -74.702 1.00 81.94 114 LEU A N 1
ATOM 889 C CA . LEU A 1 114 ? 81.586 -21.340 -74.499 1.00 81.94 114 LEU A CA 1
ATOM 890 C C . LEU A 1 114 ? 80.184 -21.672 -75.022 1.00 81.94 114 LEU A C 1
ATOM 892 O O . LEU A 1 114 ? 79.998 -22.741 -75.595 1.00 81.94 114 LEU A O 1
ATOM 896 N N . GLU A 1 115 ? 79.209 -20.784 -74.823 1.00 77.38 115 GLU A N 1
ATOM 897 C CA . GLU A 1 115 ? 77.832 -20.937 -75.299 1.00 77.38 115 GLU A CA 1
ATOM 898 C C . GLU A 1 115 ? 77.762 -20.885 -76.830 1.00 77.38 115 GLU A C 1
ATOM 900 O O . GLU A 1 115 ? 77.112 -21.735 -77.440 1.00 77.38 115 GLU A O 1
ATOM 905 N N . ASP A 1 116 ? 78.501 -19.970 -77.461 1.00 77.69 116 ASP A N 1
ATOM 906 C CA . ASP A 1 116 ? 78.649 -19.889 -78.917 1.00 77.69 116 ASP A CA 1
ATOM 907 C C . ASP A 1 116 ? 79.377 -21.123 -79.470 1.00 77.69 116 ASP A C 1
ATOM 909 O O . ASP A 1 116 ? 78.917 -21.739 -80.429 1.00 77.69 116 ASP A O 1
ATOM 913 N N . LYS A 1 117 ? 80.461 -21.581 -78.827 1.00 75.38 117 LYS A N 1
ATOM 914 C CA . LYS A 1 117 ? 81.151 -22.825 -79.217 1.00 75.38 117 LYS A CA 1
ATOM 915 C C . LYS A 1 117 ? 80.272 -24.063 -79.032 1.00 75.38 117 LYS A C 1
ATOM 917 O O . LYS A 1 117 ? 80.274 -24.932 -79.899 1.00 75.38 117 LYS A O 1
ATOM 922 N N . ALA A 1 118 ? 79.501 -24.155 -77.949 1.00 70.12 118 ALA A N 1
ATOM 923 C CA . ALA A 1 118 ? 78.554 -25.246 -77.720 1.00 70.12 118 ALA A CA 1
ATOM 924 C C . ALA A 1 118 ? 77.391 -25.209 -78.721 1.00 70.12 118 ALA A C 1
ATOM 926 O O . ALA A 1 118 ? 76.961 -26.264 -79.191 1.00 70.12 118 ALA A O 1
ATOM 927 N N . SER A 1 119 ? 76.917 -24.015 -79.081 1.00 65.12 119 SER A N 1
ATOM 928 C CA . SER A 1 119 ? 75.903 -23.814 -80.120 1.00 65.12 119 SER A CA 1
ATOM 929 C C . SER A 1 119 ? 76.447 -24.206 -81.489 1.00 65.12 119 SER A C 1
ATOM 931 O O . SER A 1 119 ? 75.828 -25.025 -82.149 1.00 65.12 119 SER A O 1
ATOM 933 N N . LYS A 1 120 ? 77.660 -23.785 -81.861 1.00 65.56 120 LYS A N 1
ATOM 934 C CA . LYS A 1 120 ? 78.335 -24.192 -83.107 1.00 65.56 120 LYS A CA 1
ATOM 935 C C . LYS A 1 120 ? 78.600 -25.697 -83.186 1.00 65.56 120 LYS A C 1
ATOM 937 O O . LYS A 1 120 ? 78.437 -26.285 -84.249 1.00 65.56 120 LYS A O 1
ATOM 942 N N . ILE A 1 121 ? 78.966 -26.346 -82.075 1.00 64.00 121 ILE A N 1
ATOM 943 C CA . ILE A 1 121 ? 79.092 -27.815 -82.009 1.00 64.00 121 ILE A CA 1
ATOM 944 C C . ILE A 1 121 ? 77.722 -28.483 -82.204 1.00 64.00 121 ILE A C 1
ATOM 946 O O . ILE A 1 121 ? 77.627 -29.478 -82.919 1.00 64.00 121 ILE A O 1
ATOM 950 N N . LYS A 1 122 ? 76.656 -27.933 -81.609 1.00 55.94 122 LYS A N 1
ATOM 951 C CA . LYS A 1 122 ? 75.280 -28.423 -81.795 1.00 55.94 122 LYS A CA 1
ATOM 952 C C . LYS A 1 122 ? 74.711 -28.128 -83.187 1.00 55.94 122 LYS A C 1
ATOM 954 O O . LYS A 1 122 ? 73.877 -28.893 -83.651 1.00 55.94 122 LYS A O 1
ATOM 959 N N . GLU A 1 123 ? 75.132 -27.051 -83.840 1.00 55.88 123 GLU A N 1
ATOM 960 C CA . GLU A 1 123 ? 74.735 -26.671 -85.202 1.00 55.88 123 GLU A CA 1
ATOM 961 C C . GLU A 1 123 ? 75.472 -27.493 -86.266 1.00 55.88 123 GLU A C 1
ATOM 963 O O . GLU A 1 123 ? 74.903 -27.787 -87.315 1.00 55.88 123 GLU A O 1
ATOM 968 N N . ALA A 1 124 ? 76.712 -27.910 -85.989 1.00 58.88 124 ALA A N 1
ATOM 969 C CA . ALA A 1 124 ? 77.485 -28.797 -86.859 1.00 58.88 124 ALA A CA 1
ATOM 970 C C . ALA A 1 124 ? 76.952 -30.247 -86.880 1.00 58.88 124 ALA A C 1
ATOM 972 O O . ALA A 1 124 ? 77.290 -31.007 -87.790 1.00 58.88 124 ALA A O 1
ATOM 973 N N . ASP A 1 125 ? 76.107 -30.625 -85.913 1.00 57.88 125 ASP A N 1
ATOM 974 C CA . ASP A 1 125 ? 75.371 -31.891 -85.883 1.00 57.88 125 ASP A CA 1
ATOM 975 C C . ASP A 1 125 ? 73.916 -31.679 -86.341 1.00 57.88 125 ASP A C 1
ATOM 977 O O . ASP A 1 125 ? 73.133 -30.960 -85.716 1.00 57.88 125 ASP A O 1
ATOM 981 N N . VAL A 1 126 ? 73.520 -32.348 -87.427 1.00 61.50 126 VAL A N 1
ATOM 982 C CA . VAL A 1 126 ? 72.172 -32.263 -88.020 1.00 61.50 126 VAL A CA 1
ATOM 983 C C . VAL A 1 126 ? 71.074 -32.611 -86.995 1.00 61.50 126 VAL A C 1
ATOM 985 O O . VAL A 1 126 ? 69.969 -32.066 -87.054 1.00 61.50 126 VAL A O 1
ATOM 988 N N . LEU A 1 127 ? 71.376 -33.467 -86.009 1.00 63.16 127 LEU A N 1
ATOM 989 C CA . LEU A 1 127 ? 70.458 -33.813 -84.915 1.00 63.16 127 LEU A CA 1
ATOM 990 C C . LEU A 1 127 ? 70.318 -32.697 -83.863 1.00 63.16 127 LEU A C 1
ATOM 992 O O . LEU A 1 127 ? 69.240 -32.536 -83.278 1.00 63.16 127 LEU A O 1
ATOM 996 N N . GLY A 1 128 ? 71.366 -31.904 -83.630 1.00 63.62 128 GLY A N 1
ATOM 997 C CA . GLY A 1 128 ? 71.362 -30.789 -82.681 1.00 63.62 128 GLY A CA 1
ATOM 998 C C . GLY A 1 128 ? 70.555 -29.593 -83.188 1.00 63.62 128 GLY A C 1
ATOM 999 O O . GLY A 1 128 ? 69.680 -29.100 -82.472 1.00 63.62 128 GLY A O 1
ATOM 1000 N N . ALA A 1 129 ? 70.752 -29.200 -84.450 1.00 64.62 129 ALA A N 1
ATOM 1001 C CA . ALA A 1 129 ? 69.985 -28.128 -85.094 1.00 64.62 129 ALA A CA 1
ATOM 1002 C C . ALA A 1 129 ? 68.473 -28.438 -85.163 1.00 64.62 129 ALA A C 1
ATOM 1004 O O . ALA A 1 129 ? 67.630 -27.572 -84.895 1.00 64.62 129 ALA A O 1
ATOM 1005 N N . PHE A 1 130 ? 68.108 -29.695 -85.447 1.00 70.88 130 PHE A N 1
ATOM 1006 C CA . PHE A 1 130 ? 66.711 -30.140 -85.430 1.00 70.88 130 PHE A CA 1
ATOM 1007 C C . PHE A 1 130 ? 66.095 -30.064 -84.023 1.00 70.88 130 PHE A C 1
ATOM 1009 O O . PHE A 1 130 ? 64.980 -29.562 -83.863 1.00 70.88 130 PHE A O 1
ATOM 1016 N N . ASN A 1 131 ? 66.817 -30.509 -82.989 1.00 74.56 131 ASN A N 1
ATOM 1017 C CA . ASN A 1 131 ? 66.318 -30.477 -81.613 1.00 74.56 131 ASN A CA 1
ATOM 1018 C C . ASN A 1 131 ? 66.146 -29.050 -81.073 1.00 74.56 131 ASN A C 1
ATOM 1020 O O . ASN A 1 131 ? 65.132 -28.785 -80.427 1.00 74.56 131 ASN A O 1
ATOM 1024 N N . ILE A 1 132 ? 67.065 -28.127 -81.380 1.00 73.38 132 ILE A N 1
ATOM 1025 C CA . ILE A 1 132 ? 66.942 -26.708 -80.998 1.00 73.38 132 ILE A CA 1
ATOM 1026 C C . ILE A 1 132 ? 65.717 -26.081 -81.667 1.00 73.38 132 ILE A C 1
ATOM 1028 O O . ILE A 1 132 ? 64.904 -25.439 -81.003 1.00 73.38 132 ILE A O 1
ATOM 1032 N N . THR A 1 133 ? 65.534 -26.316 -82.967 1.00 76.06 133 THR A N 1
ATOM 1033 C CA . THR A 1 133 ? 64.378 -25.790 -83.708 1.00 76.06 133 THR A CA 1
ATOM 1034 C C . THR A 1 133 ? 63.064 -26.344 -83.146 1.00 76.06 133 THR A C 1
ATOM 1036 O O . THR A 1 133 ? 62.096 -25.602 -82.967 1.00 76.06 133 THR A O 1
ATOM 1039 N N . ARG A 1 134 ? 63.033 -27.635 -82.787 1.00 80.56 134 ARG A N 1
ATOM 1040 C CA . ARG A 1 134 ? 61.862 -28.283 -82.181 1.00 80.56 134 ARG A CA 1
ATOM 1041 C C . ARG A 1 134 ? 61.544 -27.739 -80.788 1.00 80.56 134 ARG A C 1
ATOM 1043 O O . ARG A 1 134 ? 60.378 -27.500 -80.486 1.00 80.56 134 ARG A O 1
ATOM 1050 N N . GLU A 1 135 ? 62.551 -27.551 -79.937 1.00 83.56 135 GLU A N 1
ATOM 1051 C CA . GLU A 1 135 ? 62.368 -27.033 -78.577 1.00 83.56 135 GLU A CA 1
ATOM 1052 C C . GLU A 1 135 ? 61.939 -25.561 -78.583 1.00 83.56 135 GLU A C 1
ATOM 1054 O O . GLU A 1 135 ? 60.989 -25.196 -77.890 1.00 83.56 135 GLU A O 1
ATOM 1059 N N . SER A 1 136 ? 62.577 -24.727 -79.408 1.00 79.88 136 SER A N 1
ATOM 1060 C CA . SER A 1 136 ? 62.190 -23.325 -79.592 1.00 79.88 136 SER A CA 1
ATOM 1061 C C . SER A 1 136 ? 60.770 -23.202 -80.149 1.00 79.88 136 SER A C 1
ATOM 1063 O O . SER A 1 136 ? 59.985 -22.393 -79.652 1.00 79.88 136 SER A O 1
ATOM 1065 N N . GLY A 1 137 ? 60.392 -24.064 -81.100 1.00 84.69 137 GLY A N 1
ATOM 1066 C CA . GLY A 1 137 ? 59.015 -24.165 -81.585 1.00 84.69 137 GLY A CA 1
ATOM 1067 C C . GLY A 1 137 ? 58.026 -24.557 -80.481 1.00 84.69 137 GLY A C 1
ATOM 1068 O O . GLY A 1 137 ? 56.970 -23.941 -80.350 1.00 84.69 137 GLY A O 1
ATOM 1069 N N . ALA A 1 138 ? 58.377 -25.525 -79.630 1.00 86.19 138 ALA A N 1
ATOM 1070 C CA . ALA A 1 138 ? 57.540 -25.935 -78.502 1.00 86.19 138 ALA A CA 1
ATOM 1071 C C . ALA A 1 138 ? 57.366 -24.820 -77.454 1.00 86.19 138 ALA A C 1
ATOM 1073 O O . ALA A 1 138 ? 56.245 -24.582 -77.003 1.00 86.19 138 ALA A O 1
ATOM 1074 N N . LYS A 1 139 ? 58.441 -24.100 -77.103 1.00 84.62 139 LYS A N 1
ATOM 1075 C CA . LYS A 1 139 ? 58.389 -22.952 -76.179 1.00 84.62 139 LYS A CA 1
ATOM 1076 C C . LYS A 1 139 ? 57.551 -21.804 -76.740 1.00 84.62 139 LYS A C 1
ATOM 1078 O O 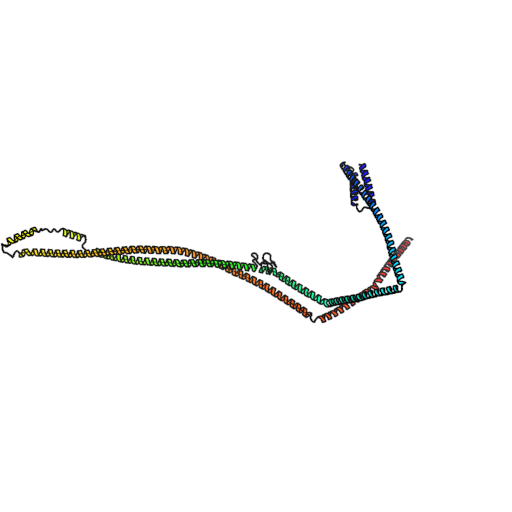. LYS A 1 139 ? 56.753 -21.227 -76.008 1.00 84.62 139 LYS A O 1
ATOM 1083 N N . SER A 1 140 ? 57.692 -21.504 -78.032 1.00 87.00 140 SER A N 1
ATOM 1084 C CA . SER A 1 140 ? 56.889 -20.481 -78.709 1.00 87.00 140 SER A CA 1
ATOM 1085 C C . SER A 1 140 ? 55.396 -20.837 -78.696 1.00 87.00 140 SER A C 1
ATOM 1087 O O . SER A 1 140 ? 54.573 -20.006 -78.317 1.00 87.00 140 SER A O 1
ATOM 1089 N N . MET A 1 141 ? 55.048 -22.097 -78.987 1.00 88.25 141 MET A N 1
ATOM 1090 C CA . MET A 1 141 ? 53.661 -22.571 -78.917 1.00 88.25 141 MET A CA 1
ATOM 1091 C C . MET A 1 141 ? 53.084 -22.539 -77.494 1.00 88.25 141 MET A C 1
ATOM 1093 O O . MET A 1 141 ? 51.913 -22.202 -77.326 1.00 88.25 141 MET A O 1
ATOM 1097 N N . ASP A 1 142 ? 53.863 -22.877 -76.462 1.00 88.81 142 ASP A N 1
ATOM 1098 C CA . ASP A 1 142 ? 53.388 -22.801 -75.072 1.00 88.81 142 ASP A CA 1
ATOM 1099 C C . ASP A 1 142 ? 53.173 -21.348 -74.620 1.00 88.81 142 ASP A C 1
ATOM 1101 O O . ASP A 1 142 ? 52.151 -21.031 -74.010 1.00 88.81 142 ASP A O 1
ATOM 1105 N N . ALA A 1 143 ? 54.085 -20.439 -74.984 1.00 83.94 143 ALA A N 1
ATOM 1106 C CA . ALA A 1 143 ? 53.929 -19.009 -74.729 1.00 83.94 143 ALA A CA 1
ATOM 1107 C C . ALA A 1 143 ? 52.685 -18.437 -75.428 1.00 83.94 143 ALA A C 1
ATOM 1109 O O . ALA A 1 143 ? 51.921 -17.694 -74.810 1.00 83.94 143 ALA A O 1
ATOM 1110 N N . GLN A 1 144 ? 52.433 -18.832 -76.681 1.00 86.94 144 GLN A N 1
ATOM 1111 C CA . GLN A 1 144 ? 51.220 -18.456 -77.403 1.00 86.94 144 GLN A CA 1
ATOM 1112 C C . GLN A 1 144 ? 49.962 -18.978 -76.694 1.00 86.94 144 GLN A C 1
ATOM 1114 O O . GLN A 1 144 ? 49.068 -18.193 -76.399 1.00 86.94 144 GLN A O 1
ATOM 1119 N N . ARG A 1 145 ? 49.922 -20.261 -76.301 1.00 86.50 145 ARG A N 1
ATOM 1120 C CA . ARG A 1 145 ? 48.779 -20.841 -75.567 1.00 86.50 145 ARG A CA 1
ATOM 1121 C C . ARG A 1 145 ? 48.491 -20.127 -74.248 1.00 86.50 145 ARG A C 1
ATOM 1123 O O . ARG A 1 145 ? 47.327 -19.942 -73.896 1.00 86.50 145 ARG A O 1
ATOM 1130 N N . ARG A 1 146 ? 49.528 -19.732 -73.501 1.00 86.69 146 ARG A N 1
ATOM 1131 C CA . ARG A 1 146 ? 49.366 -18.972 -72.250 1.00 86.69 146 ARG A CA 1
ATOM 1132 C C . ARG A 1 146 ? 48.794 -17.581 -72.507 1.00 86.69 146 ARG A C 1
ATOM 1134 O O . ARG A 1 146 ? 47.898 -17.165 -71.776 1.00 86.69 146 ARG A O 1
ATOM 1141 N N . THR A 1 147 ? 49.276 -16.896 -73.542 1.00 87.25 147 THR A N 1
ATOM 1142 C CA . THR A 1 147 ? 48.757 -15.585 -73.956 1.00 87.25 147 THR A CA 1
ATOM 1143 C C . THR A 1 147 ? 47.301 -15.690 -74.408 1.00 87.25 147 THR A C 1
ATOM 1145 O O . THR A 1 147 ? 46.460 -14.946 -73.910 1.00 87.25 147 THR A O 1
ATOM 1148 N N . ASP A 1 148 ? 46.966 -16.674 -75.243 1.00 85.62 148 ASP A N 1
ATOM 1149 C CA . ASP A 1 148 ? 45.597 -16.910 -75.715 1.00 85.62 148 ASP A CA 1
ATOM 1150 C C . ASP A 1 148 ? 44.641 -17.218 -74.546 1.00 85.62 148 ASP A C 1
ATOM 1152 O O . ASP A 1 148 ? 43.531 -16.683 -74.468 1.00 85.62 148 ASP A O 1
ATOM 1156 N N . ALA A 1 149 ? 45.088 -18.016 -73.569 1.00 83.62 149 ALA A N 1
ATOM 1157 C CA . ALA A 1 149 ? 44.322 -18.291 -72.354 1.00 83.62 149 ALA A CA 1
ATOM 1158 C C . ALA A 1 149 ? 44.143 -17.046 -71.462 1.00 83.62 149 ALA A C 1
ATOM 1160 O O . ALA A 1 149 ? 43.098 -16.888 -70.824 1.00 83.62 149 ALA A O 1
ATOM 1161 N N . ALA A 1 150 ? 45.141 -16.159 -71.402 1.00 82.88 150 ALA A N 1
ATOM 1162 C CA . ALA A 1 150 ? 45.057 -14.904 -70.660 1.00 82.88 150 ALA A CA 1
ATOM 1163 C C . ALA A 1 150 ? 44.081 -13.919 -71.319 1.00 82.88 150 ALA A C 1
ATOM 1165 O O . ALA A 1 150 ? 43.265 -13.323 -70.617 1.00 82.88 150 ALA A O 1
ATOM 1166 N N . ILE A 1 151 ? 44.093 -13.817 -72.652 1.00 86.00 151 ILE A N 1
ATOM 1167 C CA . ILE A 1 151 ? 43.154 -12.987 -73.421 1.00 86.00 151 ILE A CA 1
ATOM 1168 C C . ILE A 1 151 ? 41.707 -13.404 -73.129 1.00 86.00 151 ILE A C 1
ATOM 1170 O O . ILE A 1 151 ? 40.871 -12.554 -72.824 1.00 86.00 151 ILE A O 1
ATOM 1174 N N . GLY A 1 152 ? 41.415 -14.711 -73.124 1.00 84.12 152 GLY A N 1
ATOM 1175 C CA . GLY A 1 152 ? 40.079 -15.214 -72.789 1.00 84.12 152 GLY A CA 1
ATOM 1176 C C . GLY A 1 152 ? 39.623 -14.849 -71.368 1.00 84.12 152 GLY A C 1
ATOM 1177 O O . GLY A 1 152 ? 38.464 -14.488 -71.161 1.00 84.12 152 GLY A O 1
ATOM 1178 N N . LYS A 1 153 ? 40.532 -14.889 -70.385 1.00 86.12 153 LYS A N 1
ATOM 1179 C CA . LYS A 1 153 ? 40.232 -14.499 -68.995 1.00 86.12 153 LYS A CA 1
ATOM 1180 C C . LYS A 1 153 ? 40.021 -12.994 -68.840 1.00 86.12 153 LYS A C 1
ATOM 1182 O O . LYS A 1 153 ? 39.107 -12.598 -68.122 1.00 86.12 153 LYS A O 1
ATOM 1187 N N . LEU A 1 154 ? 40.827 -12.173 -69.514 1.00 84.81 154 LEU A N 1
ATOM 1188 C CA . LEU A 1 154 ? 40.679 -10.716 -69.505 1.00 84.81 154 LEU A CA 1
ATOM 1189 C C . LEU A 1 154 ? 39.344 -10.297 -70.126 1.00 84.81 154 LEU A C 1
ATOM 1191 O O . LEU A 1 154 ? 38.602 -9.543 -69.505 1.00 84.81 154 LEU A O 1
ATOM 1195 N N . ALA A 1 155 ? 38.980 -10.876 -71.272 1.00 85.12 155 ALA A N 1
ATOM 1196 C CA . ALA A 1 155 ? 37.696 -10.611 -71.916 1.00 85.12 155 ALA A CA 1
ATOM 1197 C C . ALA A 1 155 ? 36.496 -11.039 -71.048 1.00 85.12 155 ALA A C 1
ATOM 1199 O O . ALA A 1 155 ? 35.461 -10.368 -71.032 1.00 85.12 155 ALA A O 1
ATOM 1200 N N . ALA A 1 156 ? 36.612 -12.146 -70.306 1.00 84.75 156 ALA A N 1
ATOM 1201 C CA . ALA A 1 156 ? 35.575 -12.583 -69.372 1.00 84.75 156 ALA A CA 1
ATOM 1202 C C . ALA A 1 156 ? 35.447 -11.643 -68.159 1.00 84.75 156 ALA A C 1
ATOM 1204 O O . ALA A 1 156 ? 34.327 -11.307 -67.771 1.00 84.75 156 ALA A O 1
ATOM 1205 N N . ALA A 1 157 ? 36.571 -11.196 -67.590 1.00 84.56 157 ALA A N 1
ATOM 1206 C CA . ALA A 1 157 ? 36.597 -10.251 -66.474 1.00 84.56 157 ALA A CA 1
ATOM 1207 C C . ALA A 1 157 ? 36.037 -8.878 -66.877 1.00 84.56 157 ALA A C 1
ATOM 1209 O O . ALA A 1 157 ? 35.223 -8.313 -66.151 1.00 84.56 157 ALA A O 1
ATOM 1210 N N . GLU A 1 158 ? 36.398 -8.381 -68.061 1.00 88.50 158 GLU A N 1
ATOM 1211 C CA . GLU A 1 158 ? 35.857 -7.139 -68.615 1.00 88.50 158 GLU A CA 1
ATOM 1212 C C . GLU A 1 158 ? 34.342 -7.244 -68.827 1.00 88.50 158 GLU A C 1
ATOM 1214 O O . GLU A 1 158 ? 33.598 -6.388 -68.359 1.00 88.50 158 GLU A O 1
ATOM 1219 N N . ASN A 1 159 ? 33.850 -8.342 -69.416 1.00 87.62 159 ASN A N 1
ATOM 1220 C CA . ASN A 1 159 ? 32.409 -8.577 -69.559 1.00 87.62 159 ASN A CA 1
ATOM 1221 C C . ASN A 1 159 ? 31.676 -8.655 -68.210 1.00 87.62 159 ASN A C 1
ATOM 1223 O O . ASN A 1 159 ? 30.541 -8.189 -68.099 1.00 87.62 159 ASN A O 1
ATOM 1227 N N . GLN A 1 160 ? 32.286 -9.256 -67.185 1.00 86.62 160 GLN A N 1
ATOM 1228 C CA . GLN A 1 160 ? 31.709 -9.289 -65.839 1.00 86.62 160 GLN A CA 1
ATOM 1229 C C . GLN A 1 160 ? 31.665 -7.894 -65.209 1.00 86.62 160 GLN A C 1
ATOM 1231 O O . GLN A 1 160 ? 30.627 -7.522 -64.665 1.00 86.62 160 GLN A O 1
ATOM 1236 N N . ALA A 1 161 ? 32.740 -7.112 -65.332 1.00 83.50 161 ALA A N 1
ATOM 1237 C CA . ALA A 1 161 ? 32.788 -5.733 -64.854 1.00 83.50 161 ALA A CA 1
ATOM 1238 C C . ALA A 1 161 ? 31.738 -4.858 -65.556 1.00 83.50 161 ALA A C 1
ATOM 1240 O O . ALA A 1 161 ? 31.020 -4.109 -64.899 1.00 83.50 161 ALA A O 1
ATOM 1241 N N . LEU A 1 162 ? 31.574 -5.018 -66.871 1.00 87.50 162 LEU A N 1
ATOM 1242 C CA . LEU A 1 162 ? 30.592 -4.279 -67.663 1.00 87.50 162 LEU A CA 1
ATOM 1243 C C . LEU A 1 162 ? 29.157 -4.651 -67.273 1.00 87.50 162 LEU A C 1
ATOM 1245 O O . LEU A 1 162 ? 28.329 -3.771 -67.065 1.00 87.50 162 LEU A O 1
ATOM 1249 N N . ARG A 1 163 ? 28.867 -5.945 -67.070 1.00 85.38 163 ARG A N 1
ATOM 1250 C CA . ARG A 1 163 ? 27.559 -6.402 -66.564 1.00 85.38 163 ARG A CA 1
ATOM 1251 C C . ARG A 1 163 ? 27.265 -5.895 -65.156 1.00 85.38 163 ARG A C 1
ATOM 1253 O O . ARG A 1 163 ? 26.123 -5.539 -64.883 1.00 85.38 163 ARG A O 1
ATOM 1260 N N . ALA A 1 164 ? 28.264 -5.870 -64.275 1.00 78.38 164 ALA A N 1
ATOM 1261 C CA . ALA A 1 164 ? 28.119 -5.327 -62.929 1.00 78.38 164 ALA A CA 1
ATOM 1262 C C . ALA A 1 164 ? 27.862 -3.811 -62.965 1.00 78.38 164 ALA A C 1
ATOM 1264 O O . ALA A 1 164 ? 26.954 -3.339 -62.286 1.00 78.38 164 ALA A O 1
ATOM 1265 N N . SER A 1 165 ? 28.589 -3.073 -63.812 1.00 78.56 165 SER A N 1
ATOM 1266 C CA . SER A 1 165 ? 28.379 -1.638 -64.033 1.00 78.56 165 SER A CA 1
ATOM 1267 C C . SER A 1 165 ? 26.993 -1.354 -64.604 1.00 78.56 165 SER A C 1
ATOM 1269 O O . SER A 1 165 ? 26.288 -0.501 -64.087 1.00 78.56 165 SER A O 1
ATOM 1271 N N . GLU A 1 166 ? 26.551 -2.107 -65.614 1.00 84.31 166 GLU A N 1
ATOM 1272 C CA . GLU A 1 166 ? 25.205 -1.959 -66.170 1.00 84.31 166 GLU A CA 1
ATOM 1273 C C . GLU A 1 166 ? 24.114 -2.289 -65.151 1.00 84.31 166 GLU A C 1
ATOM 1275 O O . GLU A 1 166 ? 23.043 -1.691 -65.190 1.00 84.31 166 GLU A O 1
ATOM 1280 N N . LEU A 1 167 ? 24.336 -3.273 -64.275 1.00 82.50 167 LEU A N 1
ATOM 1281 C CA . LEU A 1 167 ? 23.377 -3.613 -63.228 1.00 82.50 167 LEU A CA 1
ATOM 1282 C C . LEU A 1 167 ? 23.301 -2.496 -62.181 1.00 82.50 167 LEU A C 1
ATOM 1284 O O . LEU A 1 167 ? 22.201 -2.148 -61.759 1.00 82.50 167 LEU A O 1
ATOM 1288 N N . LEU A 1 168 ? 24.440 -1.916 -61.799 1.00 79.06 168 LEU A N 1
ATOM 1289 C CA . LEU A 1 168 ? 24.498 -0.758 -60.908 1.00 79.06 168 LEU A CA 1
ATOM 1290 C C . LEU A 1 168 ? 23.824 0.464 -61.536 1.00 79.06 168 LEU A C 1
ATOM 1292 O O . LEU A 1 168 ? 22.964 1.057 -60.897 1.00 79.06 168 LEU A O 1
ATOM 1296 N N . ASP A 1 169 ? 24.124 0.786 -62.793 1.00 79.69 169 ASP A N 1
ATOM 1297 C CA . ASP A 1 169 ? 23.511 1.921 -63.491 1.00 79.69 169 ASP A CA 1
ATOM 1298 C C . ASP A 1 169 ? 21.998 1.737 -63.667 1.00 79.69 169 ASP A C 1
ATOM 1300 O O . ASP A 1 169 ? 21.233 2.665 -63.409 1.00 79.69 169 ASP A O 1
ATOM 1304 N N . LYS A 1 170 ? 21.536 0.524 -64.011 1.00 80.69 170 LYS A N 1
ATOM 1305 C CA . LYS A 1 170 ? 20.100 0.218 -64.160 1.00 80.69 170 LYS A CA 1
ATOM 1306 C C . LYS A 1 170 ? 19.310 0.350 -62.859 1.00 80.69 170 LYS A C 1
ATOM 1308 O O . LYS A 1 170 ? 18.116 0.614 -62.933 1.00 80.69 170 LYS A O 1
ATOM 1313 N N . ASN A 1 171 ? 19.941 0.131 -61.703 1.00 80.00 171 ASN A N 1
ATOM 1314 C CA . ASN A 1 171 ? 19.270 0.141 -60.397 1.00 80.00 171 ASN A CA 1
ATOM 1315 C C . ASN A 1 171 ? 19.688 1.329 -59.516 1.00 80.00 171 ASN A C 1
ATOM 1317 O O . ASN A 1 171 ? 19.260 1.411 -58.367 1.00 80.00 171 ASN A O 1
ATOM 1321 N N . LYS A 1 172 ? 20.508 2.257 -60.027 1.00 81.19 172 LYS A N 1
ATOM 1322 C CA . LYS A 1 172 ? 21.049 3.381 -59.254 1.00 81.19 172 LYS A CA 1
ATOM 1323 C C . LYS A 1 172 ? 19.943 4.222 -58.623 1.00 81.19 172 LYS A C 1
ATOM 1325 O O . LYS A 1 172 ? 19.991 4.488 -57.428 1.00 81.19 172 LYS A O 1
ATOM 1330 N N . ASN A 1 173 ? 18.933 4.587 -59.412 1.00 82.25 173 ASN A N 1
ATOM 1331 C CA . ASN A 1 173 ? 17.826 5.417 -58.938 1.00 82.25 173 ASN A CA 1
ATOM 1332 C C . ASN A 1 173 ? 16.942 4.682 -57.925 1.00 82.25 173 ASN A C 1
ATOM 1334 O O . ASN A 1 173 ? 16.448 5.307 -56.993 1.00 82.25 173 ASN A O 1
ATOM 1338 N N . ASP A 1 174 ? 16.738 3.372 -58.092 1.00 81.06 174 ASP A N 1
ATOM 1339 C CA . ASP A 1 174 ? 15.945 2.578 -57.149 1.00 81.06 174 ASP A CA 1
ATOM 1340 C C . ASP A 1 174 ? 16.690 2.413 -55.816 1.00 81.06 174 ASP A C 1
ATOM 1342 O O . ASP A 1 174 ? 16.079 2.547 -54.757 1.00 81.06 174 ASP A O 1
ATOM 1346 N N . PHE A 1 175 ? 18.013 2.214 -55.858 1.00 78.00 175 PHE A N 1
ATOM 1347 C CA . PHE A 1 175 ? 18.862 2.192 -54.665 1.00 78.00 175 PHE A CA 1
ATOM 1348 C C . PHE A 1 175 ? 18.886 3.553 -53.961 1.00 78.00 175 PHE A C 1
ATOM 1350 O O . PHE A 1 175 ? 18.707 3.618 -52.750 1.00 78.00 175 PHE A O 1
ATOM 1357 N N . GLU A 1 176 ? 19.058 4.644 -54.710 1.00 84.56 176 GLU A N 1
ATOM 1358 C CA . GLU A 1 176 ? 19.053 6.009 -54.172 1.00 84.56 176 GLU A CA 1
ATOM 1359 C C . GLU A 1 176 ? 17.690 6.366 -53.567 1.00 84.56 176 GLU A C 1
ATOM 1361 O O . GLU A 1 176 ? 17.616 6.909 -52.468 1.00 84.56 176 GLU A O 1
ATOM 1366 N N . LYS A 1 177 ? 16.593 5.972 -54.221 1.00 84.38 177 LYS A N 1
ATOM 1367 C CA . LYS A 1 177 ? 15.242 6.145 -53.689 1.00 84.38 177 LYS A CA 1
ATOM 1368 C C . LYS A 1 177 ? 15.018 5.338 -52.407 1.00 84.38 177 LYS A C 1
ATOM 1370 O O . LYS A 1 177 ? 14.532 5.907 -51.437 1.00 84.38 177 LYS A O 1
ATOM 1375 N N . GLN A 1 178 ? 15.372 4.050 -52.380 1.00 80.69 178 GLN A N 1
ATOM 1376 C CA . GLN A 1 178 ? 15.252 3.228 -51.169 1.00 80.69 178 GLN A CA 1
ATOM 1377 C C . GLN A 1 178 ? 16.123 3.764 -50.034 1.00 80.69 178 GLN A C 1
ATOM 1379 O O . GLN A 1 178 ? 15.701 3.754 -48.882 1.00 80.69 178 GLN A O 1
ATOM 1384 N N . TYR A 1 179 ? 17.324 4.249 -50.349 1.00 81.69 179 TYR A N 1
ATOM 1385 C CA . TYR A 1 179 ? 18.201 4.885 -49.376 1.00 81.69 179 TYR A CA 1
ATOM 1386 C C . TYR A 1 179 ? 17.532 6.115 -48.752 1.00 81.69 179 TYR A C 1
ATOM 1388 O O . TYR A 1 179 ? 17.442 6.187 -47.531 1.00 81.69 179 TYR A O 1
ATOM 1396 N N . LEU A 1 180 ? 16.977 7.016 -49.571 1.00 88.75 180 LEU A N 1
ATOM 1397 C CA . LEU A 1 180 ? 16.270 8.212 -49.096 1.00 88.75 180 LEU A CA 1
ATOM 1398 C C . LEU A 1 180 ? 14.988 7.879 -48.316 1.00 88.75 180 LEU A C 1
ATOM 1400 O O . LEU A 1 180 ? 14.693 8.528 -47.317 1.00 88.75 180 LEU A O 1
ATOM 1404 N N . GLU A 1 181 ? 14.219 6.874 -48.745 1.00 84.50 181 GLU A N 1
ATOM 1405 C CA . GLU A 1 181 ? 13.018 6.418 -48.029 1.00 84.50 181 GLU A CA 1
ATOM 1406 C C . GLU A 1 181 ? 13.381 5.810 -46.662 1.00 84.50 181 GLU A C 1
ATOM 1408 O O . GLU A 1 181 ? 12.730 6.119 -45.664 1.00 84.50 181 GLU A O 1
ATOM 1413 N N . ASN A 1 182 ? 14.455 5.016 -46.591 1.00 76.81 182 ASN A N 1
ATOM 1414 C CA . ASN A 1 182 ? 14.964 4.463 -45.335 1.00 76.81 182 ASN A CA 1
ATOM 1415 C C . ASN A 1 182 ? 15.533 5.550 -44.415 1.00 76.81 182 ASN A C 1
ATOM 1417 O O . ASN A 1 182 ? 15.299 5.510 -43.210 1.00 76.81 182 ASN A O 1
ATOM 1421 N N . GLU A 1 183 ? 16.251 6.529 -44.965 1.00 87.19 183 GLU A N 1
ATOM 1422 C CA . GLU A 1 183 ? 16.769 7.678 -44.218 1.00 87.19 183 GLU A CA 1
ATOM 1423 C C . GLU A 1 183 ? 15.625 8.539 -43.661 1.00 87.19 183 GLU A C 1
ATOM 1425 O O . GLU A 1 183 ? 15.662 8.952 -42.503 1.00 87.19 183 GLU A O 1
ATOM 1430 N N . ALA A 1 184 ? 14.564 8.765 -44.441 1.00 86.94 184 ALA A N 1
ATOM 1431 C CA . ALA A 1 184 ? 13.374 9.478 -43.981 1.00 86.94 184 ALA A CA 1
ATOM 1432 C C . ALA A 1 184 ? 12.636 8.713 -42.869 1.00 86.94 184 ALA A C 1
ATOM 1434 O O . ALA A 1 184 ? 12.284 9.309 -41.852 1.00 86.94 184 ALA A O 1
ATOM 1435 N N . ALA A 1 185 ? 12.447 7.399 -43.029 1.00 81.56 185 ALA A N 1
ATOM 1436 C CA . ALA A 1 185 ? 11.816 6.555 -42.016 1.00 81.56 185 ALA A CA 1
ATOM 1437 C C . ALA A 1 185 ? 12.645 6.481 -40.722 1.00 81.56 185 ALA A C 1
ATOM 1439 O O . ALA A 1 185 ? 12.081 6.502 -39.627 1.00 81.56 185 ALA A O 1
ATOM 1440 N N . LEU A 1 186 ? 13.978 6.435 -40.830 1.00 84.44 186 LEU A N 1
ATOM 1441 C CA . LEU A 1 186 ? 14.874 6.483 -39.676 1.00 84.44 186 LEU A CA 1
ATOM 1442 C C . LEU A 1 186 ? 14.756 7.825 -38.946 1.00 84.44 186 LEU A C 1
ATOM 1444 O O . LEU A 1 186 ? 14.554 7.831 -37.737 1.00 84.44 186 LEU A O 1
ATOM 1448 N N . ASN A 1 187 ? 14.791 8.945 -39.673 1.00 88.44 187 ASN A N 1
ATOM 1449 C CA . ASN A 1 187 ? 14.608 10.276 -39.088 1.00 88.44 187 ASN A CA 1
ATOM 1450 C C . ASN A 1 187 ? 13.242 10.427 -38.393 1.00 88.44 187 ASN A C 1
ATOM 1452 O O . ASN A 1 187 ? 13.148 11.037 -37.325 1.00 88.44 187 ASN A O 1
ATOM 1456 N N . GLU A 1 188 ? 12.171 9.872 -38.968 1.00 85.56 188 GLU A N 1
ATOM 1457 C CA . GLU A 1 188 ? 10.844 9.867 -38.342 1.00 85.56 188 GLU A CA 1
ATOM 1458 C C . GLU A 1 188 ? 10.834 9.031 -37.053 1.00 85.56 188 GLU A C 1
ATOM 1460 O O . GLU A 1 188 ? 10.330 9.488 -36.023 1.00 85.56 188 GLU A O 1
ATOM 1465 N N . ALA A 1 189 ? 11.448 7.845 -37.077 1.00 79.06 189 ALA A N 1
ATOM 1466 C CA . ALA A 1 189 ? 11.581 6.988 -35.903 1.00 79.06 189 ALA A CA 1
ATOM 1467 C C . ALA A 1 189 ? 12.423 7.646 -34.795 1.00 79.06 189 ALA A C 1
ATOM 1469 O O . ALA A 1 189 ? 12.034 7.602 -33.629 1.00 79.06 189 ALA A O 1
ATOM 1470 N N . GLU A 1 190 ? 13.531 8.303 -35.144 1.00 85.44 190 GLU A N 1
ATOM 1471 C CA . GLU A 1 190 ? 14.371 9.061 -34.209 1.00 85.44 190 GLU A CA 1
ATOM 1472 C C . GLU A 1 190 ? 13.616 10.253 -33.608 1.00 85.44 190 GLU A C 1
ATOM 1474 O O . GLU A 1 190 ? 13.666 10.478 -32.397 1.00 85.44 190 GLU A O 1
ATOM 1479 N N . THR A 1 191 ? 12.845 10.978 -34.424 1.00 88.81 191 THR A N 1
ATOM 1480 C CA . THR A 1 191 ? 12.008 12.096 -33.958 1.00 88.81 191 THR A CA 1
ATOM 1481 C C . THR A 1 191 ? 10.950 11.614 -32.967 1.00 88.81 191 THR A C 1
ATOM 1483 O O . THR A 1 191 ? 10.729 12.232 -31.921 1.00 88.81 191 THR A O 1
ATOM 1486 N N . LEU A 1 192 ? 10.299 10.490 -33.268 1.00 81.06 192 LEU A N 1
ATOM 1487 C CA . LEU A 1 192 ? 9.319 9.884 -32.379 1.00 81.06 192 LEU A CA 1
ATOM 1488 C C . LEU A 1 192 ? 9.963 9.401 -31.075 1.00 81.06 192 LEU A C 1
ATOM 1490 O O . LEU A 1 192 ? 9.412 9.653 -30.003 1.00 81.06 192 LEU A O 1
ATOM 1494 N N . LEU A 1 193 ? 11.115 8.730 -31.157 1.00 82.62 193 LEU A N 1
ATOM 1495 C CA . LEU A 1 193 ? 11.852 8.252 -29.989 1.00 82.62 193 LEU A CA 1
ATOM 1496 C C . LEU A 1 193 ? 12.239 9.422 -29.084 1.00 82.62 193 LEU A C 1
ATOM 1498 O O . LEU A 1 193 ? 11.928 9.395 -27.897 1.00 82.62 193 LEU A O 1
ATOM 1502 N N . SER A 1 194 ? 12.794 10.491 -29.657 1.00 86.56 194 SER A N 1
ATOM 1503 C CA . SER A 1 194 ? 13.130 11.715 -28.926 1.00 86.56 194 SER A CA 1
ATOM 1504 C C . SER A 1 194 ? 11.895 12.352 -28.276 1.00 86.56 194 SER A C 1
ATOM 1506 O O . SER A 1 194 ? 11.935 12.781 -27.120 1.00 86.56 194 SER A O 1
ATOM 1508 N N . SER A 1 195 ? 10.751 12.357 -28.971 1.00 83.69 195 SER A N 1
ATOM 1509 C CA . SER A 1 195 ? 9.489 12.822 -28.391 1.00 83.69 195 SER A CA 1
ATOM 1510 C C . SER A 1 195 ? 9.051 11.954 -27.207 1.00 83.69 195 SER A C 1
ATOM 1512 O O . SER A 1 195 ? 8.683 12.500 -26.169 1.00 83.69 195 SER A O 1
ATOM 1514 N N . LEU A 1 196 ? 9.128 10.625 -27.307 1.00 80.06 196 LEU A N 1
ATOM 1515 C CA . LEU A 1 196 ? 8.803 9.713 -26.205 1.00 80.06 196 LEU A CA 1
ATOM 1516 C C . LEU A 1 196 ? 9.753 9.888 -25.013 1.00 80.06 196 LEU A C 1
ATOM 1518 O O . LEU A 1 196 ? 9.286 9.984 -23.877 1.00 80.06 196 LEU A O 1
ATOM 1522 N N . GLU A 1 197 ? 11.055 10.006 -25.266 1.00 84.00 197 GLU A N 1
ATOM 1523 C CA . GLU A 1 197 ? 12.071 10.286 -24.249 1.00 84.00 197 GLU A CA 1
ATOM 1524 C C . GLU A 1 197 ? 11.806 11.616 -23.536 1.00 84.00 197 GLU A C 1
ATOM 1526 O O . GLU A 1 197 ? 11.946 11.696 -22.317 1.00 84.00 197 GLU A O 1
ATOM 1531 N N . SER A 1 198 ? 11.312 12.632 -24.254 1.00 86.00 198 SER A N 1
ATOM 1532 C CA . SER A 1 198 ? 10.941 13.922 -23.659 1.00 86.00 198 SER A CA 1
ATOM 1533 C C . SER A 1 198 ? 9.767 13.834 -22.671 1.00 86.00 198 SER A C 1
ATOM 1535 O O . SER A 1 198 ? 9.666 14.657 -21.758 1.00 86.00 198 SER A O 1
ATOM 1537 N N . TYR A 1 199 ? 8.892 12.827 -22.801 1.00 84.00 199 TYR A N 1
ATOM 1538 C CA . TYR A 1 199 ? 7.776 12.614 -21.874 1.00 84.00 199 TYR A CA 1
ATOM 1539 C C . TYR A 1 199 ? 8.169 11.805 -20.633 1.00 84.00 199 TYR A C 1
ATOM 1541 O O . TYR A 1 199 ? 7.485 11.919 -19.613 1.00 84.00 199 TYR A O 1
ATOM 1549 N N . LEU A 1 200 ? 9.250 11.016 -20.688 1.00 84.88 200 LEU A N 1
ATOM 1550 C CA . LEU A 1 200 ? 9.683 10.158 -19.578 1.00 84.88 200 LEU A CA 1
ATOM 1551 C C . LEU A 1 200 ? 9.928 10.929 -18.270 1.00 84.88 200 LEU A C 1
ATOM 1553 O O . LEU A 1 200 ? 9.399 10.482 -17.254 1.00 84.88 200 LEU A O 1
ATOM 1557 N N . PRO A 1 201 ? 10.629 12.084 -18.259 1.00 89.25 201 PRO A N 1
ATOM 1558 C CA . PRO A 1 201 ? 10.745 12.958 -17.090 1.00 89.25 201 PRO A CA 1
ATOM 1559 C C . PRO A 1 201 ? 9.417 13.216 -16.380 1.00 89.25 201 PRO A C 1
ATOM 1561 O O . PRO A 1 201 ? 9.258 12.946 -15.194 1.00 89.25 201 PRO A O 1
ATOM 1564 N N . ARG A 1 202 ? 8.422 13.685 -17.134 1.00 87.00 202 ARG A N 1
ATOM 1565 C CA . ARG A 1 202 ? 7.114 14.057 -16.593 1.00 87.00 202 ARG A CA 1
ATOM 1566 C C . ARG A 1 202 ? 6.323 12.837 -16.130 1.00 87.00 202 ARG A C 1
ATOM 1568 O O . ARG A 1 202 ? 5.596 12.912 -15.144 1.00 87.00 202 ARG A O 1
ATOM 1575 N N . LEU A 1 203 ? 6.459 11.711 -16.829 1.00 84.38 203 LEU A N 1
ATOM 1576 C CA . LEU A 1 203 ? 5.839 10.460 -16.407 1.00 84.38 203 LEU A CA 1
ATOM 1577 C C . LEU A 1 203 ? 6.457 9.967 -15.090 1.00 84.38 203 LEU A C 1
ATOM 1579 O O . LEU A 1 203 ? 5.730 9.561 -14.186 1.00 84.38 203 LEU A O 1
ATOM 1583 N N . ASN A 1 204 ? 7.784 10.047 -14.963 1.00 89.44 204 ASN A N 1
ATOM 1584 C CA . ASN A 1 204 ? 8.486 9.656 -13.747 1.00 89.44 204 ASN A CA 1
ATOM 1585 C C . ASN A 1 204 ? 8.151 10.582 -12.571 1.00 89.44 204 ASN A C 1
ATOM 1587 O O . ASN A 1 204 ? 7.971 10.118 -11.448 1.00 89.44 204 ASN A O 1
ATOM 1591 N N . GLU A 1 205 ? 7.953 11.872 -12.835 1.00 89.94 205 GLU A N 1
ATOM 1592 C CA . GLU A 1 205 ? 7.493 12.835 -11.838 1.00 89.94 205 GLU A CA 1
ATOM 1593 C C . GLU A 1 205 ? 6.102 12.465 -11.315 1.00 89.94 205 GLU A C 1
ATOM 1595 O O . GLU A 1 205 ? 5.891 12.382 -10.109 1.00 89.94 205 GLU A O 1
ATOM 1600 N N . GLN A 1 206 ? 5.166 12.155 -12.214 1.00 86.12 206 GLN A N 1
ATOM 1601 C CA . GLN A 1 206 ? 3.803 11.782 -11.833 1.00 86.12 206 GLN A CA 1
ATOM 1602 C C . GLN A 1 206 ? 3.734 10.441 -11.094 1.00 86.12 206 GLN A C 1
ATOM 1604 O O . GLN A 1 206 ? 2.941 10.289 -10.165 1.00 86.12 206 GLN A O 1
ATOM 1609 N N . VAL A 1 207 ? 4.536 9.455 -11.500 1.00 88.38 207 VAL A N 1
ATOM 1610 C CA . VAL A 1 207 ? 4.459 8.091 -10.958 1.00 88.38 207 VAL A CA 1
ATOM 1611 C C . VAL A 1 207 ? 5.365 7.920 -9.740 1.00 88.38 207 VAL A C 1
ATOM 1613 O O . VAL A 1 207 ? 4.902 7.484 -8.684 1.00 88.38 207 VAL A O 1
ATOM 1616 N N . CYS A 1 208 ? 6.636 8.286 -9.871 1.00 91.12 208 CYS A N 1
ATOM 1617 C CA . CYS A 1 208 ? 7.671 8.056 -8.869 1.00 91.12 208 CYS A CA 1
ATOM 1618 C C . CYS A 1 208 ? 8.021 9.307 -8.056 1.00 91.12 208 CYS A C 1
ATOM 1620 O O . CYS A 1 208 ? 8.553 9.163 -6.963 1.00 91.12 208 CYS A O 1
ATOM 1622 N N . GLY A 1 209 ? 7.679 10.515 -8.517 1.00 90.56 209 GLY A N 1
ATOM 1623 C CA . GLY A 1 209 ? 7.826 11.755 -7.743 1.00 90.56 209 GLY A CA 1
ATOM 1624 C C . GLY A 1 209 ? 9.055 12.602 -8.074 1.00 90.56 209 GLY A C 1
ATOM 1625 O O . GLY A 1 209 ? 9.295 13.581 -7.375 1.00 90.56 209 GLY A O 1
ATOM 1626 N N . ALA A 1 210 ? 9.822 12.257 -9.114 1.00 92.00 210 ALA A N 1
ATOM 1627 C CA . ALA A 1 210 ? 10.933 13.073 -9.609 1.00 92.00 210 ALA A CA 1
ATOM 1628 C C . ALA A 1 210 ? 10.957 13.145 -11.136 1.00 92.00 210 ALA A C 1
ATOM 1630 O O . ALA A 1 210 ? 10.699 12.158 -11.818 1.00 92.00 210 ALA A O 1
ATOM 1631 N N . SER A 1 211 ? 11.335 14.306 -11.668 1.00 90.81 211 SER A N 1
ATOM 1632 C CA . SER A 1 211 ? 11.400 14.565 -13.107 1.00 90.81 211 SER A CA 1
ATOM 1633 C C . SER A 1 211 ? 12.656 14.016 -13.795 1.00 90.81 211 SER A C 1
ATOM 1635 O O . SER A 1 211 ? 12.836 14.229 -14.988 1.00 90.81 211 SER A O 1
ATOM 1637 N N . SER A 1 212 ? 13.558 13.329 -13.091 1.00 89.38 212 SER A N 1
ATOM 1638 C CA . SER A 1 212 ? 14.710 12.676 -13.731 1.00 89.38 212 SER A CA 1
ATOM 1639 C C . SER A 1 212 ? 14.277 11.375 -14.407 1.00 89.38 212 SER A C 1
ATOM 1641 O O . SER A 1 212 ? 13.495 10.619 -13.842 1.00 89.38 212 SER A O 1
ATOM 1643 N N . ALA A 1 213 ? 14.812 11.074 -15.588 1.00 84.25 213 ALA A N 1
ATOM 1644 C CA . ALA A 1 213 ? 14.563 9.828 -16.315 1.00 84.25 213 ALA A CA 1
ATOM 1645 C C . ALA A 1 213 ? 15.875 9.288 -16.920 1.00 84.25 213 ALA A C 1
ATOM 1647 O O . ALA A 1 213 ? 16.783 10.080 -17.176 1.00 84.25 213 ALA A O 1
ATOM 1648 N N . PRO A 1 214 ? 16.004 7.968 -17.164 1.00 82.44 214 PRO A N 1
ATOM 1649 C CA . PRO A 1 214 ? 15.009 6.916 -16.924 1.00 82.44 214 PRO A CA 1
ATOM 1650 C C . PRO A 1 214 ? 14.891 6.503 -15.450 1.00 82.44 214 PRO A C 1
ATOM 1652 O O . PRO A 1 214 ? 13.847 5.998 -15.054 1.00 82.44 214 PRO A O 1
ATOM 1655 N N . CYS A 1 215 ? 15.923 6.760 -14.643 1.00 89.81 215 CYS A N 1
ATOM 1656 C CA . CYS A 1 215 ? 15.941 6.488 -13.209 1.00 89.81 215 CYS A CA 1
ATOM 1657 C C . CYS A 1 215 ? 16.388 7.733 -12.450 1.00 89.81 215 CYS A C 1
ATOM 1659 O O . CYS A 1 215 ? 17.449 8.288 -12.737 1.00 89.81 215 CYS A O 1
ATOM 1661 N N . ASP A 1 216 ? 15.612 8.138 -11.456 1.00 92.62 216 ASP A N 1
ATOM 1662 C CA . ASP A 1 216 ? 16.048 9.099 -10.456 1.00 92.62 216 ASP A CA 1
ATOM 1663 C C . ASP A 1 216 ? 16.816 8.389 -9.329 1.00 92.62 216 ASP A C 1
ATOM 1665 O O . ASP A 1 216 ? 16.482 7.269 -8.941 1.00 92.62 216 ASP A O 1
ATOM 1669 N N . ALA A 1 217 ? 17.851 9.029 -8.787 1.00 91.00 217 ALA A N 1
ATOM 1670 C CA . ALA A 1 217 ? 18.676 8.429 -7.738 1.00 91.00 217 ALA A CA 1
ATOM 1671 C C . ALA A 1 217 ? 17.934 8.278 -6.399 1.00 91.00 217 ALA A C 1
ATOM 1673 O O . ALA A 1 217 ? 18.258 7.384 -5.620 1.00 91.00 217 ALA A O 1
ATOM 1674 N N . LEU A 1 218 ? 16.963 9.154 -6.124 1.00 91.56 218 LEU A N 1
ATOM 1675 C CA . LEU A 1 218 ? 16.227 9.199 -4.862 1.00 91.56 218 LEU A CA 1
ATOM 1676 C C . LEU A 1 218 ? 14.829 8.602 -4.993 1.00 91.56 218 LEU A C 1
ATOM 1678 O O . LEU A 1 218 ? 14.354 7.950 -4.068 1.00 91.56 218 LEU A O 1
ATOM 1682 N N . CYS A 1 219 ? 14.183 8.842 -6.131 1.00 92.50 219 CYS A N 1
ATOM 1683 C CA . CYS A 1 219 ? 12.807 8.437 -6.392 1.00 92.50 219 CYS A CA 1
ATOM 1684 C C . CYS A 1 219 ? 12.690 7.259 -7.357 1.00 92.50 219 CYS A C 1
ATOM 1686 O O . CYS A 1 219 ? 11.589 6.752 -7.556 1.00 92.50 219 CYS A O 1
ATOM 1688 N N . GLY A 1 220 ? 13.797 6.795 -7.936 1.00 92.62 220 GLY A N 1
ATOM 1689 C CA . GLY A 1 220 ? 13.806 5.649 -8.830 1.00 92.62 220 GLY A CA 1
ATOM 1690 C C . GLY A 1 220 ? 13.110 5.931 -10.159 1.00 92.62 220 GLY A C 1
ATOM 1691 O O . GLY A 1 220 ? 13.109 7.059 -10.660 1.00 92.62 220 GLY A O 1
ATOM 1692 N N . GLY A 1 221 ? 12.544 4.893 -10.763 1.00 89.31 221 GLY A N 1
ATOM 1693 C CA . GLY A 1 221 ? 11.879 5.015 -12.053 1.00 89.31 221 GLY A CA 1
ATOM 1694 C C . GLY A 1 221 ? 11.345 3.701 -12.614 1.00 89.31 221 GLY A C 1
ATOM 1695 O O . GLY A 1 221 ? 11.451 2.652 -11.971 1.00 89.31 221 GLY A O 1
ATOM 1696 N N . PRO A 1 222 ? 10.727 3.734 -13.803 1.00 76.50 222 PRO A N 1
ATOM 1697 C CA . PRO A 1 222 ? 10.161 2.547 -14.427 1.00 76.50 222 PRO A CA 1
ATOM 1698 C C . PRO A 1 222 ? 11.231 1.513 -14.822 1.00 76.50 222 PRO A C 1
ATOM 1700 O O . PRO A 1 222 ? 12.360 1.840 -15.181 1.00 76.50 222 PRO A O 1
ATOM 1703 N N . GLY A 1 223 ? 10.851 0.233 -14.824 1.00 77.94 223 GLY A N 1
ATOM 1704 C CA . GLY A 1 223 ? 11.677 -0.850 -15.362 1.00 77.94 223 GLY A CA 1
ATOM 1705 C C . GLY A 1 223 ? 12.881 -1.209 -14.486 1.00 77.94 223 GLY A C 1
ATOM 1706 O O . GLY A 1 223 ? 12.721 -1.708 -13.374 1.00 77.94 223 GLY A O 1
ATOM 1707 N N . SER A 1 224 ? 14.093 -1.013 -15.012 1.00 83.00 224 SER A N 1
ATOM 1708 C CA . SER A 1 224 ? 15.351 -1.508 -14.430 1.00 83.00 224 SER A CA 1
ATOM 1709 C C . SER A 1 224 ? 15.891 -0.687 -13.254 1.00 83.00 224 SER A C 1
ATOM 1711 O O . SER A 1 224 ? 16.940 -1.032 -12.718 1.00 83.00 224 SER A O 1
ATOM 1713 N N . CYS A 1 225 ? 15.201 0.379 -12.836 1.00 88.81 225 CYS A N 1
ATOM 1714 C CA . CYS A 1 225 ? 15.632 1.223 -11.716 1.00 88.81 225 CYS A CA 1
ATOM 1715 C C . CYS A 1 225 ? 15.520 0.523 -10.350 1.00 88.81 225 CYS A C 1
ATOM 1717 O O . CYS A 1 225 ? 16.116 0.969 -9.375 1.00 88.81 225 CYS A O 1
ATOM 1719 N N . GLY A 1 226 ? 14.757 -0.574 -10.266 1.00 88.50 226 GLY A N 1
ATOM 1720 C CA . GLY A 1 226 ? 14.640 -1.423 -9.074 1.00 88.50 226 GLY A CA 1
ATOM 1721 C C . GLY A 1 226 ? 13.710 -0.891 -7.978 1.00 88.50 226 GLY A C 1
ATOM 1722 O O . GLY A 1 226 ? 13.230 -1.676 -7.165 1.00 88.50 226 GLY A O 1
ATOM 1723 N N . PHE A 1 227 ? 13.406 0.406 -7.971 1.00 91.81 227 PHE A N 1
ATOM 1724 C CA . PHE A 1 227 ? 12.434 1.026 -7.073 1.00 91.81 227 PHE A CA 1
ATOM 1725 C C . PHE A 1 227 ? 11.785 2.250 -7.733 1.00 91.81 227 PHE A C 1
ATOM 1727 O O . PHE A 1 227 ? 12.273 2.758 -8.743 1.00 91.81 227 PHE A O 1
ATOM 1734 N N . CYS A 1 228 ? 10.663 2.699 -7.174 1.00 90.88 228 CYS A N 1
ATOM 1735 C CA . CYS A 1 228 ? 9.919 3.873 -7.619 1.00 90.88 228 CYS A CA 1
ATOM 1736 C C . CYS A 1 228 ? 9.179 4.469 -6.417 1.00 90.88 228 CYS A C 1
ATOM 1738 O O . CYS A 1 228 ? 8.486 3.747 -5.696 1.00 90.88 228 CYS A O 1
ATOM 1740 N N . GLY A 1 229 ? 9.323 5.773 -6.204 1.00 90.88 229 GLY A N 1
ATOM 1741 C CA . GLY A 1 229 ? 8.810 6.458 -5.024 1.00 90.88 229 GLY A CA 1
ATOM 1742 C C . GLY A 1 229 ? 9.715 6.321 -3.799 1.00 90.88 229 GLY A C 1
ATOM 1743 O O . GLY A 1 229 ? 10.823 5.794 -3.857 1.00 90.88 229 GLY A O 1
ATOM 1744 N N . GLY A 1 230 ? 9.230 6.834 -2.673 1.00 88.12 230 GLY A N 1
ATOM 1745 C CA . GLY A 1 230 ? 9.973 6.902 -1.419 1.00 88.12 230 GLY A CA 1
ATOM 1746 C C . GLY A 1 230 ? 9.508 8.070 -0.556 1.00 88.12 230 GLY A C 1
ATOM 1747 O O . GLY A 1 230 ? 8.735 8.919 -0.997 1.00 88.12 230 GLY A O 1
ATOM 1748 N N . GLN A 1 231 ? 10.002 8.135 0.681 1.00 86.56 231 GLN A N 1
ATOM 1749 C CA . GLN A 1 231 ? 9.581 9.144 1.663 1.00 86.56 231 GLN A CA 1
ATOM 1750 C C . GLN A 1 231 ? 9.852 10.588 1.212 1.00 86.56 231 GLN A C 1
ATOM 1752 O O . GLN A 1 231 ? 9.157 11.512 1.618 1.00 86.56 231 GLN A O 1
ATOM 1757 N N . SER A 1 232 ? 10.868 10.785 0.371 1.00 88.00 232 SER A N 1
ATOM 1758 C CA . SER A 1 232 ? 11.236 12.090 -0.189 1.00 88.00 232 SER A CA 1
ATOM 1759 C C . SER A 1 232 ? 10.515 12.414 -1.501 1.00 88.00 232 SER A C 1
ATOM 1761 O O . SER A 1 232 ? 10.688 13.501 -2.038 1.00 88.00 232 SER A O 1
ATOM 1763 N N . CYS A 1 233 ? 9.700 11.491 -2.010 1.00 92.44 233 CYS A N 1
ATOM 1764 C CA . CYS A 1 233 ? 9.116 11.530 -3.349 1.00 92.44 233 CYS A CA 1
ATOM 1765 C C . CYS A 1 233 ? 7.589 11.576 -3.264 1.00 92.44 233 CYS A C 1
ATOM 1767 O O . CYS A 1 233 ? 6.885 10.835 -3.953 1.00 92.44 233 CYS A O 1
ATOM 1769 N N . MET A 1 234 ? 7.079 12.404 -2.349 1.00 86.56 234 MET A N 1
ATOM 1770 C CA . MET A 1 234 ? 5.675 12.396 -1.922 1.00 86.56 234 MET A CA 1
ATOM 1771 C C . MET A 1 234 ? 4.709 12.843 -3.013 1.00 86.56 234 MET A C 1
ATOM 1773 O O . MET A 1 234 ? 3.531 12.515 -2.939 1.00 86.56 234 MET A O 1
ATOM 1777 N N . GLU A 1 235 ? 5.185 13.544 -4.043 1.00 85.94 235 GLU A N 1
ATOM 1778 C CA . GLU A 1 235 ? 4.330 13.943 -5.159 1.00 85.94 235 GLU A CA 1
ATOM 1779 C C . GLU A 1 235 ? 4.003 12.801 -6.124 1.00 85.94 235 GLU A C 1
ATOM 1781 O O . GLU A 1 235 ? 2.966 12.854 -6.793 1.00 85.94 235 GLU A O 1
ATOM 1786 N N . GLY A 1 236 ? 4.816 11.740 -6.123 1.00 88.12 236 GLY A N 1
ATOM 1787 C CA . GLY A 1 236 ? 4.622 10.566 -6.963 1.00 88.12 236 GLY A CA 1
ATOM 1788 C C . GLY A 1 236 ? 3.432 9.713 -6.530 1.00 88.12 236 GLY A C 1
ATOM 1789 O O . GLY A 1 236 ? 3.200 9.480 -5.338 1.00 88.12 236 GLY A O 1
ATOM 1790 N N . ALA A 1 237 ? 2.701 9.185 -7.510 1.00 84.75 237 ALA A N 1
ATOM 1791 C CA . ALA A 1 237 ? 1.560 8.300 -7.302 1.00 84.75 237 ALA A CA 1
ATOM 1792 C C . ALA A 1 237 ? 1.893 7.079 -6.425 1.00 84.75 237 ALA A C 1
ATOM 1794 O O . ALA A 1 237 ? 1.096 6.715 -5.560 1.00 84.75 237 ALA A O 1
ATOM 1795 N N . VAL A 1 238 ? 3.073 6.470 -6.603 1.00 87.31 238 VAL A N 1
ATOM 1796 C CA . VAL A 1 238 ? 3.492 5.293 -5.821 1.00 87.31 238 VAL A CA 1
ATOM 1797 C C . VAL A 1 238 ? 3.680 5.641 -4.345 1.00 87.31 238 VAL A C 1
ATOM 1799 O O . VAL A 1 238 ? 3.196 4.915 -3.475 1.00 87.31 238 VAL A O 1
ATOM 1802 N N . SER A 1 239 ? 4.315 6.773 -4.041 1.00 88.31 239 SER A N 1
ATOM 1803 C CA . SER A 1 239 ? 4.492 7.237 -2.660 1.00 88.31 239 SER A CA 1
ATOM 1804 C C . SER A 1 239 ? 3.150 7.563 -2.004 1.00 88.31 239 SER A C 1
ATOM 1806 O O . SER A 1 239 ? 2.900 7.114 -0.886 1.00 88.31 239 SER A O 1
ATOM 1808 N N . LYS A 1 240 ? 2.248 8.257 -2.717 1.00 82.75 240 LYS A N 1
ATOM 1809 C CA . LYS A 1 240 ? 0.884 8.559 -2.241 1.00 82.75 240 LYS A CA 1
ATOM 1810 C C . LYS A 1 240 ? 0.089 7.282 -1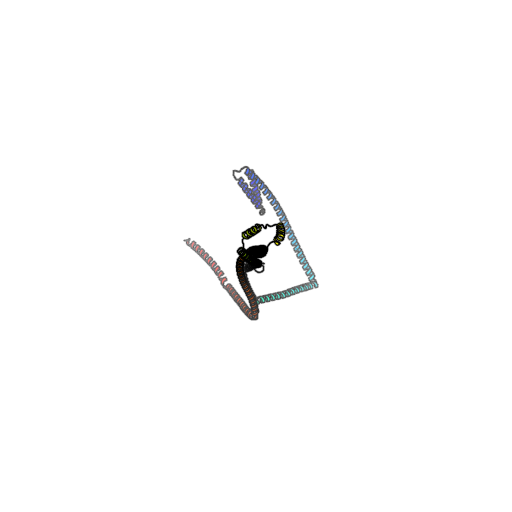.948 1.00 82.75 240 LYS A C 1
ATOM 1812 O O . LYS A 1 240 ? -0.546 7.180 -0.901 1.00 82.75 240 LYS A O 1
ATOM 1817 N N . ALA A 1 241 ? 0.166 6.279 -2.826 1.00 80.25 241 ALA A N 1
ATOM 1818 C CA . ALA A 1 241 ? -0.493 4.989 -2.624 1.00 80.25 241 ALA A CA 1
ATOM 1819 C C . ALA A 1 241 ? 0.077 4.224 -1.415 1.00 80.25 241 ALA A C 1
ATOM 1821 O O . ALA A 1 241 ? -0.683 3.690 -0.605 1.00 80.25 241 ALA A O 1
ATOM 1822 N N . ASN A 1 242 ? 1.403 4.207 -1.253 1.00 84.56 242 ASN A N 1
ATOM 1823 C CA . ASN A 1 242 ? 2.054 3.576 -0.103 1.00 84.56 242 ASN A CA 1
ATOM 1824 C C . ASN A 1 242 ? 1.705 4.279 1.215 1.00 84.56 242 ASN A C 1
ATOM 1826 O O . ASN A 1 242 ? 1.422 3.606 2.206 1.00 84.56 242 ASN A O 1
ATOM 1830 N N . GLN A 1 243 ? 1.664 5.613 1.227 1.00 83.62 243 GLN A N 1
ATOM 1831 C CA . GLN A 1 243 ? 1.242 6.384 2.395 1.00 83.62 243 GLN A CA 1
ATOM 1832 C C . GLN A 1 243 ? -0.218 6.091 2.756 1.00 83.62 243 GLN A C 1
ATOM 1834 O O . GLN A 1 243 ? -0.511 5.790 3.911 1.00 83.62 243 GLN A O 1
ATOM 1839 N N . ALA A 1 244 ? -1.120 6.099 1.770 1.00 75.50 244 ALA A N 1
ATOM 1840 C CA . ALA A 1 244 ? -2.524 5.761 1.981 1.00 75.50 244 ALA A CA 1
ATOM 1841 C C . ALA A 1 244 ? -2.692 4.343 2.550 1.00 75.50 244 ALA A C 1
ATOM 1843 O O . ALA A 1 244 ? -3.464 4.146 3.485 1.00 75.50 244 ALA A O 1
ATOM 1844 N N . LYS A 1 245 ? -1.922 3.364 2.052 1.00 81.94 245 LYS A N 1
ATOM 1845 C CA . LYS A 1 245 ? -1.895 2.002 2.606 1.00 81.94 245 LYS A CA 1
ATOM 1846 C C . LYS A 1 245 ? -1.404 1.978 4.055 1.00 81.94 245 LYS A C 1
ATOM 1848 O O . LYS A 1 245 ? -2.001 1.286 4.879 1.00 81.94 245 LYS A O 1
ATOM 1853 N N . SER A 1 246 ? -0.328 2.704 4.362 1.00 83.06 246 SER A N 1
ATOM 1854 C CA . SER A 1 246 ? 0.231 2.768 5.716 1.00 83.06 246 SER A CA 1
ATOM 1855 C C . SER A 1 246 ? -0.791 3.334 6.693 1.00 83.06 246 SER A C 1
ATOM 1857 O O . SER A 1 246 ? -1.061 2.716 7.717 1.00 83.06 246 SER A O 1
ATOM 1859 N N . PHE A 1 247 ? -1.414 4.460 6.346 1.00 76.81 247 PHE A N 1
ATOM 1860 C CA . PHE A 1 247 ? -2.426 5.071 7.197 1.00 76.81 247 PHE A CA 1
ATOM 1861 C C . PHE A 1 247 ? -3.684 4.213 7.324 1.00 76.81 247 PHE A C 1
ATOM 1863 O O . PHE A 1 247 ? -4.218 4.101 8.419 1.00 76.81 247 PHE A O 1
ATOM 1870 N N . ALA A 1 248 ? -4.140 3.561 6.249 1.00 71.81 248 ALA A N 1
ATOM 1871 C CA . ALA A 1 248 ? -5.262 2.626 6.329 1.00 71.81 248 ALA A CA 1
ATOM 1872 C C . ALA A 1 248 ? -4.967 1.471 7.300 1.00 71.81 248 ALA A C 1
ATOM 1874 O O . ALA A 1 248 ? -5.826 1.111 8.094 1.00 71.81 248 ALA A O 1
ATOM 1875 N N . THR A 1 249 ? -3.742 0.939 7.278 1.00 77.25 249 THR A N 1
ATOM 1876 C CA . THR A 1 249 ? -3.305 -0.124 8.199 1.00 77.25 249 THR A CA 1
ATOM 1877 C C . THR A 1 249 ? -3.239 0.369 9.649 1.00 77.25 249 THR A C 1
ATOM 1879 O O . THR A 1 249 ? -3.659 -0.336 10.564 1.00 77.25 249 THR A O 1
ATOM 1882 N N . GLU A 1 250 ? -2.733 1.584 9.872 1.00 75.44 250 GLU A N 1
ATOM 1883 C CA . GLU A 1 250 ? -2.700 2.196 11.203 1.00 75.44 250 GLU A CA 1
ATOM 1884 C C . GLU A 1 250 ? -4.116 2.452 11.738 1.00 75.44 250 GLU A C 1
ATOM 1886 O O . GLU A 1 250 ? -4.411 2.103 12.878 1.00 75.44 250 GLU A O 1
ATOM 1891 N N . ALA A 1 251 ? -5.009 2.998 10.908 1.00 68.12 251 ALA A N 1
ATOM 1892 C CA . ALA A 1 251 ? -6.402 3.229 11.270 1.00 68.12 251 ALA A CA 1
ATOM 1893 C C . ALA A 1 251 ? -7.136 1.920 11.591 1.00 68.12 251 ALA A C 1
ATOM 1895 O O . ALA A 1 251 ? -7.861 1.869 12.579 1.00 68.12 251 ALA A O 1
ATOM 1896 N N . ASP A 1 252 ? -6.920 0.865 10.800 1.00 71.19 252 ASP A N 1
ATOM 1897 C CA . ASP A 1 252 ? -7.481 -0.467 11.048 1.00 71.19 252 ASP A CA 1
ATOM 1898 C C . ASP A 1 252 ? -6.996 -1.029 12.391 1.00 71.19 252 ASP A C 1
ATOM 1900 O O . ASP A 1 252 ? -7.800 -1.426 13.226 1.00 71.19 252 ASP A O 1
ATOM 1904 N N . THR A 1 253 ? -5.691 -0.930 12.667 1.00 76.88 253 THR A N 1
ATOM 1905 C CA . THR A 1 253 ? -5.103 -1.365 13.946 1.00 76.88 253 THR A CA 1
ATOM 1906 C C . THR A 1 253 ? -5.696 -0.595 15.130 1.00 76.88 253 THR A C 1
ATOM 1908 O O . THR A 1 253 ? -6.101 -1.203 16.120 1.00 76.88 253 THR A O 1
ATOM 1911 N N . ARG A 1 254 ? -5.808 0.738 15.026 1.00 71.19 254 ARG A N 1
ATOM 1912 C CA . ARG A 1 254 ? -6.418 1.579 16.070 1.00 71.19 254 ARG A CA 1
ATOM 1913 C C . ARG A 1 254 ? -7.900 1.262 16.271 1.00 71.19 254 ARG A C 1
ATOM 1915 O O . ARG A 1 254 ? -8.367 1.272 17.406 1.00 71.19 254 ARG A O 1
ATOM 1922 N N . LEU A 1 255 ? -8.650 0.996 15.200 1.00 67.75 255 LEU A N 1
ATOM 1923 C CA . LEU A 1 255 ? -10.051 0.577 15.299 1.00 67.75 255 LEU A CA 1
ATOM 1924 C C . LEU A 1 255 ? -10.176 -0.757 16.039 1.00 67.75 255 LEU A C 1
ATOM 1926 O O . LEU A 1 255 ? -11.026 -0.874 16.917 1.00 67.75 255 LEU A O 1
ATOM 1930 N N . ASP A 1 256 ? -9.302 -1.716 15.739 1.00 74.50 256 ASP A N 1
ATOM 1931 C CA . ASP A 1 256 ? -9.272 -3.035 16.375 1.00 74.50 256 ASP A CA 1
ATOM 1932 C C . ASP A 1 256 ? -8.940 -2.942 17.878 1.00 74.50 256 ASP A C 1
ATOM 1934 O O . ASP A 1 256 ? -9.557 -3.603 18.716 1.00 74.50 256 ASP A O 1
ATOM 1938 N N . GLU A 1 257 ? -7.994 -2.072 18.247 1.00 73.88 257 GLU A N 1
ATOM 1939 C CA . GLU A 1 257 ? -7.677 -1.752 19.645 1.00 73.88 257 GLU A CA 1
ATOM 1940 C C . GLU A 1 257 ? -8.868 -1.105 20.363 1.00 73.88 257 GLU A C 1
ATOM 1942 O O . GLU A 1 257 ? -9.255 -1.547 21.447 1.00 73.88 257 GLU A O 1
ATOM 1947 N N . LYS A 1 258 ? -9.510 -0.103 19.748 1.00 71.19 258 LYS A N 1
ATOM 1948 C CA . LYS A 1 258 ? -10.666 0.581 20.349 1.00 71.19 258 LYS A CA 1
ATOM 1949 C C . LYS A 1 258 ? -11.899 -0.308 20.435 1.00 71.19 258 LYS A C 1
ATOM 1951 O O . LYS A 1 258 ? -12.676 -0.170 21.377 1.00 71.19 258 LYS A O 1
ATOM 1956 N N . GLN A 1 259 ? -12.069 -1.244 19.505 1.00 67.62 259 GLN A N 1
ATOM 1957 C CA . GLN A 1 259 ? -13.108 -2.260 19.600 1.00 67.62 259 GLN A CA 1
ATOM 1958 C C . GLN A 1 259 ? -12.893 -3.153 20.828 1.00 67.62 259 GLN A C 1
ATOM 1960 O O . GLN A 1 259 ? -13.848 -3.393 21.565 1.00 67.62 259 GLN A O 1
ATOM 1965 N N . LYS A 1 260 ? -11.656 -3.587 21.098 1.00 72.75 260 LYS A N 1
ATOM 1966 C CA . LYS A 1 260 ? -11.336 -4.369 22.306 1.00 72.75 260 LYS A CA 1
ATOM 1967 C C . LYS A 1 260 ? -11.612 -3.580 23.586 1.00 72.75 260 LYS A C 1
ATOM 1969 O O . LYS A 1 260 ? -12.269 -4.101 24.481 1.00 72.75 260 LYS A O 1
ATOM 1974 N N . GLU A 1 261 ? -11.201 -2.313 23.649 1.00 70.44 261 GLU A N 1
ATOM 1975 C CA . GLU A 1 261 ? -11.521 -1.435 24.787 1.00 70.44 261 GLU A CA 1
ATOM 1976 C C . GLU A 1 261 ? -13.044 -1.282 24.981 1.00 70.44 261 GLU A C 1
ATOM 1978 O O . GLU A 1 261 ? -13.546 -1.349 26.104 1.00 70.44 261 GLU A O 1
ATOM 1983 N N . ALA A 1 262 ? -13.814 -1.136 23.896 1.00 63.06 262 ALA A N 1
ATOM 1984 C CA . ALA A 1 262 ? -15.275 -1.071 23.963 1.00 63.06 262 ALA A CA 1
ATOM 1985 C C . ALA A 1 262 ? -15.901 -2.378 24.485 1.00 63.06 262 ALA A C 1
ATOM 1987 O O . ALA A 1 262 ? -16.864 -2.345 25.256 1.00 63.06 262 ALA A O 1
ATOM 1988 N N . GLU A 1 263 ? -15.363 -3.532 24.084 1.00 69.69 263 GLU A N 1
ATOM 1989 C CA . GLU A 1 263 ? -15.786 -4.848 24.571 1.00 69.69 263 GLU A CA 1
ATOM 1990 C C . GLU A 1 263 ? -15.488 -5.027 26.071 1.00 69.69 263 GLU A C 1
ATOM 1992 O O . GLU A 1 263 ? -16.330 -5.563 26.800 1.00 69.69 263 GLU A O 1
ATOM 1997 N N . GLU A 1 264 ? -14.352 -4.519 26.558 1.00 69.62 264 GLU A N 1
ATOM 1998 C CA . GLU A 1 264 ? -14.009 -4.490 27.987 1.00 69.62 264 GLU A CA 1
ATOM 1999 C C . GLU A 1 264 ? -14.972 -3.603 28.788 1.00 69.62 264 GLU A C 1
ATOM 2001 O O . GLU A 1 264 ? -15.516 -4.039 29.807 1.00 69.62 264 GLU A O 1
ATOM 2006 N N . VAL A 1 265 ? -15.266 -2.390 28.305 1.00 65.06 265 VAL A N 1
ATOM 2007 C CA . VAL A 1 265 ? -16.257 -1.501 28.937 1.00 65.06 265 VAL A CA 1
ATOM 2008 C C . VAL A 1 265 ? -17.635 -2.168 28.974 1.00 65.06 265 VAL A C 1
ATOM 2010 O O . VAL A 1 265 ? -18.314 -2.135 30.002 1.00 65.06 265 VAL A O 1
ATOM 2013 N N . LEU A 1 266 ? -18.046 -2.843 27.896 1.00 62.53 266 LEU A N 1
ATOM 2014 C CA . LEU A 1 266 ? -19.309 -3.583 27.856 1.00 62.53 266 LEU A CA 1
ATOM 2015 C C . LEU A 1 266 ? -19.348 -4.722 28.888 1.00 62.53 266 LEU A C 1
ATOM 2017 O O . LEU A 1 266 ? -20.401 -4.970 29.485 1.00 62.53 266 LEU A O 1
ATOM 2021 N N . ALA A 1 267 ? -18.229 -5.412 29.115 1.00 67.19 267 ALA A N 1
ATOM 2022 C CA . ALA A 1 267 ? -18.120 -6.424 30.163 1.00 67.19 267 ALA A CA 1
ATOM 2023 C C . ALA A 1 267 ? -18.292 -5.802 31.558 1.00 67.19 267 ALA A C 1
ATOM 2025 O O . ALA A 1 267 ? -19.108 -6.290 32.341 1.00 67.19 267 ALA A O 1
ATOM 2026 N N . ILE A 1 268 ? -17.632 -4.670 31.830 1.00 66.88 268 ILE A N 1
ATOM 2027 C CA . ILE A 1 268 ? -17.787 -3.934 33.095 1.00 66.88 268 ILE A CA 1
ATOM 2028 C C . ILE A 1 268 ? -19.246 -3.507 33.302 1.00 66.88 268 ILE A C 1
ATOM 2030 O O . ILE A 1 268 ? -19.791 -3.698 34.386 1.00 66.88 268 ILE A O 1
ATOM 2034 N N . VAL A 1 269 ? -19.916 -2.984 32.270 1.00 64.88 269 VAL A N 1
ATOM 2035 C CA . VAL A 1 269 ? -21.333 -2.581 32.353 1.00 64.88 269 VAL A CA 1
ATOM 2036 C C . VAL A 1 269 ? -22.244 -3.774 32.668 1.00 64.88 269 VAL A C 1
ATOM 2038 O O . VAL A 1 269 ? -23.168 -3.649 33.475 1.00 64.88 269 VAL A O 1
ATOM 2041 N N . ARG A 1 270 ? -21.989 -4.950 32.078 1.00 66.12 270 ARG A N 1
ATOM 2042 C CA . ARG A 1 270 ? -22.740 -6.183 32.385 1.00 66.12 270 ARG A CA 1
ATOM 2043 C C . ARG A 1 270 ? -22.530 -6.643 33.830 1.00 66.12 270 ARG A C 1
ATOM 2045 O O . ARG A 1 270 ? -23.496 -7.051 34.483 1.00 66.12 270 ARG A O 1
ATOM 2052 N N . ASP A 1 271 ? -21.308 -6.536 34.342 1.00 67.75 271 ASP A N 1
ATOM 2053 C CA . ASP A 1 271 ? -20.989 -6.851 35.736 1.00 67.75 271 ASP A CA 1
ATOM 2054 C C . ASP A 1 271 ? -21.676 -5.874 36.698 1.00 67.75 271 ASP A C 1
ATOM 2056 O O . ASP A 1 271 ? -22.339 -6.299 37.646 1.00 67.75 271 ASP A O 1
ATOM 2060 N N . VAL A 1 272 ? -21.599 -4.570 36.412 1.00 63.03 272 VAL A N 1
ATOM 2061 C CA . VAL A 1 272 ? -22.293 -3.503 37.151 1.00 63.03 272 VAL A CA 1
ATOM 2062 C C . VAL A 1 272 ? -23.797 -3.772 37.195 1.00 63.03 272 VAL A C 1
ATOM 2064 O O . VAL A 1 272 ? -24.391 -3.725 38.272 1.00 63.03 272 VAL A O 1
ATOM 2067 N N . LEU A 1 273 ? -24.426 -4.121 36.067 1.00 62.66 273 LEU A N 1
ATOM 2068 C CA . LEU A 1 273 ? -25.856 -4.448 36.011 1.00 62.66 273 LEU A CA 1
ATOM 2069 C C . LEU A 1 273 ? -26.209 -5.657 36.894 1.00 62.66 273 LEU A C 1
ATOM 2071 O O . LEU A 1 273 ? -27.238 -5.657 37.581 1.00 62.66 273 LEU A O 1
ATOM 2075 N N . THR A 1 274 ? -25.351 -6.678 36.895 1.00 69.81 274 THR A N 1
ATOM 2076 C CA . THR A 1 274 ? -25.535 -7.897 37.692 1.00 69.81 274 THR A CA 1
ATOM 2077 C C . THR A 1 274 ? -25.428 -7.605 39.188 1.00 69.81 274 THR A C 1
ATOM 2079 O O . THR A 1 274 ? -26.309 -7.998 39.956 1.00 69.81 274 THR A O 1
ATOM 2082 N N . GLU A 1 275 ? -24.395 -6.878 39.613 1.00 66.56 275 GLU A N 1
ATOM 2083 C CA . GLU A 1 275 ? -24.204 -6.494 41.016 1.00 66.56 275 GLU A CA 1
ATOM 2084 C C . GLU A 1 275 ? -25.289 -5.519 41.498 1.00 66.56 275 GLU A C 1
ATOM 2086 O O . GLU A 1 275 ? -25.872 -5.734 42.559 1.00 66.56 275 GLU A O 1
ATOM 2091 N N . THR A 1 276 ? -25.682 -4.536 40.681 1.00 61.75 276 THR A N 1
ATOM 2092 C CA . THR A 1 276 ? -26.815 -3.641 40.994 1.00 61.75 276 THR A CA 1
ATOM 2093 C C . THR A 1 276 ? -28.106 -4.433 41.211 1.00 61.75 276 THR A C 1
ATOM 2095 O O . THR A 1 276 ? -28.872 -4.156 42.135 1.00 61.75 276 THR A O 1
ATOM 2098 N N . SER A 1 277 ? -28.344 -5.467 40.398 1.00 66.25 277 SER A N 1
ATOM 2099 C CA . SER A 1 277 ? -29.511 -6.342 40.553 1.00 66.25 277 SER A CA 1
ATOM 2100 C C . SER A 1 277 ? -29.470 -7.138 41.864 1.00 66.25 277 SER A C 1
ATOM 2102 O O . SER A 1 277 ? -30.503 -7.295 42.518 1.00 66.25 277 SER A O 1
ATOM 2104 N N . LYS A 1 278 ? -28.285 -7.601 42.293 1.00 70.31 278 LYS A N 1
ATOM 2105 C CA . LYS A 1 278 ? -28.100 -8.260 43.598 1.00 70.31 278 LYS A CA 1
ATOM 2106 C C . LYS A 1 278 ? -28.336 -7.291 44.755 1.00 70.31 278 LYS A C 1
ATOM 2108 O O . LYS A 1 278 ? -29.069 -7.644 45.678 1.00 70.31 278 LYS A O 1
ATOM 2113 N N . ALA A 1 279 ? -27.767 -6.087 44.695 1.00 62.88 279 ALA A N 1
ATOM 2114 C CA . ALA A 1 279 ? -27.956 -5.052 45.709 1.00 62.88 279 ALA A CA 1
ATOM 2115 C C . ALA A 1 279 ? -29.440 -4.672 45.843 1.00 62.88 279 ALA A C 1
ATOM 2117 O O . ALA A 1 279 ? -29.973 -4.640 46.953 1.00 62.88 279 ALA A O 1
ATOM 2118 N N . LYS A 1 280 ? -30.149 -4.503 44.717 1.00 66.00 280 LYS A N 1
ATOM 2119 C CA . LYS A 1 280 ? -31.603 -4.288 44.702 1.00 66.00 280 LYS A CA 1
ATOM 2120 C C . LYS A 1 280 ? -32.356 -5.430 45.391 1.00 66.00 280 LYS A C 1
ATOM 2122 O O . LYS A 1 280 ? -33.178 -5.169 46.263 1.00 66.00 280 LYS A O 1
ATOM 2127 N N . ALA A 1 281 ? -32.052 -6.685 45.054 1.00 69.69 281 ALA A N 1
ATOM 2128 C CA . ALA A 1 281 ? -32.702 -7.842 45.672 1.00 69.69 281 ALA A CA 1
ATOM 2129 C C . ALA A 1 281 ? -32.427 -7.940 47.187 1.00 69.69 281 ALA A C 1
ATOM 2131 O O . ALA A 1 281 ? -33.282 -8.390 47.952 1.00 69.69 281 ALA A O 1
ATOM 2132 N N . GLN A 1 282 ? -31.240 -7.529 47.645 1.00 66.81 282 GLN A N 1
ATOM 2133 C CA . GLN A 1 282 ? -30.920 -7.446 49.074 1.00 66.81 282 GLN A CA 1
ATOM 2134 C C . GLN A 1 282 ? -31.706 -6.328 49.768 1.00 66.81 282 GLN A C 1
ATOM 2136 O O . GLN A 1 282 ? -32.255 -6.561 50.845 1.00 66.81 282 GLN A O 1
ATOM 2141 N N . ALA A 1 283 ? -31.814 -5.154 49.142 1.00 60.75 283 ALA A N 1
ATOM 2142 C CA . ALA A 1 283 ? -32.598 -4.036 49.658 1.00 60.75 283 ALA A CA 1
ATOM 2143 C C . ALA A 1 283 ? -34.097 -4.373 49.751 1.00 60.75 283 ALA A C 1
ATOM 2145 O O . ALA A 1 283 ? -34.725 -4.072 50.764 1.00 60.75 283 ALA A O 1
ATOM 2146 N N . GLU A 1 284 ? -34.659 -5.058 48.749 1.00 65.88 284 GLU A N 1
ATOM 2147 C CA . GLU A 1 284 ? -36.045 -5.552 48.772 1.00 65.88 284 GLU A CA 1
ATOM 2148 C C . GLU A 1 284 ? -36.272 -6.528 49.937 1.00 65.88 284 GLU A C 1
ATOM 2150 O O . GLU A 1 284 ? -37.215 -6.359 50.709 1.00 65.88 284 GLU A O 1
ATOM 2155 N N . LYS A 1 285 ? -35.356 -7.484 50.154 1.00 69.44 285 LYS A N 1
ATOM 2156 C CA . LYS A 1 285 ? -35.422 -8.391 51.315 1.00 69.44 285 LYS A CA 1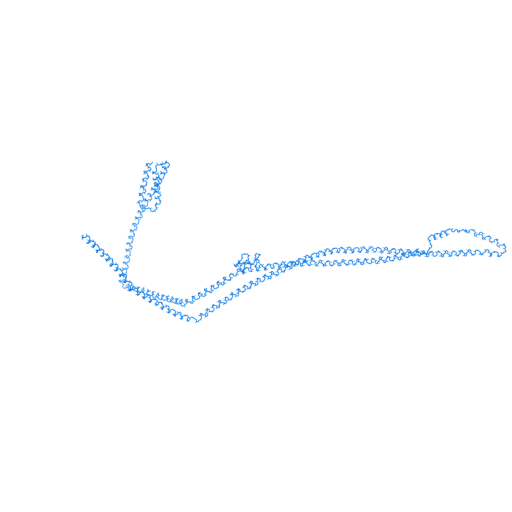
ATOM 2157 C C . LYS A 1 285 ? -35.336 -7.645 52.645 1.00 69.44 285 LYS A C 1
ATOM 2159 O O . LYS A 1 285 ? -36.086 -7.960 53.565 1.00 69.44 285 LYS A O 1
ATOM 2164 N N . ALA A 1 286 ? -34.428 -6.677 52.767 1.00 61.22 286 ALA A N 1
ATOM 2165 C CA . ALA A 1 286 ? -34.294 -5.873 53.979 1.00 61.22 286 ALA A CA 1
ATOM 2166 C C . ALA A 1 286 ? -35.566 -5.052 54.250 1.00 61.22 286 ALA A C 1
ATOM 2168 O O . ALA A 1 286 ? -36.017 -4.977 55.394 1.00 61.22 286 ALA A O 1
ATOM 2169 N N . PHE A 1 287 ? -36.177 -4.494 53.202 1.00 63.97 287 PHE A N 1
ATOM 2170 C CA . PHE A 1 287 ? -37.456 -3.795 53.285 1.00 63.97 287 PHE A CA 1
ATOM 2171 C C . PHE A 1 287 ? -38.585 -4.721 53.750 1.00 63.97 287 PHE A C 1
ATOM 2173 O O . PHE A 1 287 ? -39.328 -4.358 54.662 1.00 63.97 287 PHE A O 1
ATOM 2180 N N . ASP A 1 288 ? -38.686 -5.927 53.190 1.00 69.19 288 ASP A N 1
ATOM 2181 C CA . ASP A 1 288 ? -39.692 -6.912 53.594 1.00 69.19 288 ASP A CA 1
ATOM 2182 C C . ASP A 1 288 ? -39.521 -7.340 55.056 1.00 69.19 288 ASP A C 1
ATOM 2184 O O . ASP A 1 288 ? -40.502 -7.408 55.802 1.00 69.19 288 ASP A O 1
ATOM 2188 N N . VAL A 1 289 ? -38.279 -7.573 55.501 1.00 66.56 289 VAL A N 1
ATOM 2189 C CA . VAL A 1 289 ? -37.975 -7.853 56.913 1.00 66.56 289 VAL A CA 1
ATOM 2190 C C . VAL A 1 289 ? -38.402 -6.675 57.785 1.00 66.56 289 VAL A C 1
ATOM 2192 O O . VAL A 1 289 ? -39.170 -6.873 58.721 1.00 66.56 289 VAL A O 1
ATOM 2195 N N . ALA A 1 290 ? -37.988 -5.447 57.462 1.00 59.56 290 ALA A N 1
ATOM 2196 C CA . ALA A 1 290 ? -38.341 -4.259 58.237 1.00 59.56 290 ALA A CA 1
ATOM 2197 C C . ALA A 1 290 ? -39.863 -4.044 58.322 1.00 59.56 290 ALA A C 1
ATOM 2199 O O . ALA A 1 290 ? -40.391 -3.741 59.394 1.00 59.56 290 ALA A O 1
ATOM 2200 N N . LYS A 1 291 ? -40.581 -4.254 57.214 1.00 65.81 291 LYS A N 1
ATOM 2201 C CA . LYS A 1 291 ? -42.043 -4.171 57.149 1.00 65.81 291 LYS A CA 1
ATOM 2202 C C . LYS A 1 291 ? -42.709 -5.222 58.039 1.00 65.81 291 LYS A C 1
ATOM 2204 O O . LYS A 1 291 ? -43.606 -4.876 58.808 1.00 65.81 291 LYS A O 1
ATOM 2209 N N . ASN A 1 292 ? -42.266 -6.476 57.968 1.00 67.69 292 ASN A N 1
ATOM 2210 C CA . ASN A 1 292 ? -42.792 -7.559 58.802 1.00 67.69 292 ASN A CA 1
ATOM 2211 C C . ASN A 1 292 ? -42.512 -7.309 60.291 1.00 67.69 292 ASN A C 1
ATOM 2213 O O . ASN A 1 292 ? -43.404 -7.481 61.122 1.00 67.69 292 ASN A O 1
ATOM 2217 N N . THR A 1 293 ? -41.310 -6.837 60.632 1.00 64.06 293 THR A N 1
ATOM 2218 C CA . THR A 1 293 ? -40.942 -6.447 61.999 1.00 64.06 293 THR A CA 1
ATOM 2219 C C . THR A 1 293 ? -41.836 -5.319 62.510 1.00 64.06 293 THR A C 1
ATOM 2221 O O . THR A 1 293 ? -42.366 -5.414 63.613 1.00 64.06 293 THR A O 1
ATOM 2224 N N . ALA A 1 294 ? -42.080 -4.283 61.701 1.00 61.44 294 ALA A N 1
ATOM 2225 C CA . ALA A 1 294 ? -42.975 -3.185 62.065 1.00 61.44 294 ALA A CA 1
ATOM 2226 C C . ALA A 1 294 ? -44.423 -3.661 62.287 1.00 61.44 294 ALA A C 1
ATOM 2228 O O . ALA A 1 294 ? -45.077 -3.231 63.237 1.00 61.44 294 ALA A O 1
ATOM 2229 N N . GLN A 1 295 ? -44.923 -4.579 61.452 1.00 68.38 295 GLN A N 1
ATOM 2230 C CA . GLN A 1 295 ? -46.245 -5.186 61.635 1.00 68.38 295 GLN A CA 1
ATOM 2231 C C . GLN A 1 295 ? -46.336 -5.985 62.941 1.00 68.38 295 GLN A C 1
ATOM 2233 O O . GLN A 1 295 ? -47.301 -5.814 63.685 1.00 68.38 295 GLN A O 1
ATOM 2238 N N . ARG A 1 296 ? -45.328 -6.812 63.253 1.00 66.44 296 ARG A N 1
ATOM 2239 C CA . ARG A 1 296 ? -45.277 -7.581 64.509 1.00 66.44 296 ARG A CA 1
ATOM 2240 C C . ARG A 1 296 ? -45.175 -6.679 65.735 1.00 66.44 296 ARG A C 1
ATOM 2242 O O . ARG A 1 296 ? -45.909 -6.891 66.694 1.00 66.44 296 ARG A O 1
ATOM 2249 N N . ALA A 1 297 ? -44.330 -5.651 65.688 1.00 61.62 297 ALA A N 1
ATOM 2250 C CA . ALA A 1 297 ? -44.201 -4.677 66.768 1.00 61.62 297 ALA A CA 1
ATOM 2251 C C . ALA A 1 297 ? -45.527 -3.943 67.027 1.00 61.62 297 ALA A C 1
ATOM 2253 O O . ALA A 1 297 ? -45.946 -3.815 68.174 1.00 61.62 297 ALA A O 1
ATOM 2254 N N . ASN A 1 298 ? -46.232 -3.528 65.968 1.00 65.94 298 ASN A N 1
ATOM 2255 C CA . ASN A 1 298 ? -47.552 -2.907 66.094 1.00 65.94 298 ASN A CA 1
ATOM 2256 C C . ASN A 1 298 ? -48.605 -3.869 66.660 1.00 65.94 298 ASN A C 1
ATOM 2258 O O . ASN A 1 298 ? -49.408 -3.454 67.491 1.00 65.94 298 ASN A O 1
ATOM 2262 N N . ALA A 1 299 ? -48.598 -5.142 66.251 1.00 68.62 299 ALA A N 1
ATOM 2263 C CA . ALA A 1 299 ? -49.499 -6.151 66.808 1.00 68.62 299 ALA A CA 1
ATOM 2264 C C . ALA A 1 299 ? -49.222 -6.390 68.301 1.00 68.62 299 ALA A C 1
ATOM 2266 O O . ALA A 1 299 ? -50.149 -6.387 69.106 1.00 68.62 299 ALA A O 1
ATOM 2267 N N . SER A 1 300 ? -47.946 -6.515 68.681 1.00 62.69 300 SER A N 1
ATOM 2268 C CA . SER A 1 300 ? -47.540 -6.684 70.079 1.00 62.69 300 SER A CA 1
ATOM 2269 C C . SER A 1 300 ? -47.894 -5.462 70.927 1.00 62.69 300 SER A C 1
ATOM 2271 O O . SER A 1 300 ? -48.345 -5.616 72.059 1.00 62.69 300 SER A O 1
ATOM 2273 N N . ARG A 1 301 ? -47.742 -4.250 70.378 1.00 65.69 301 ARG A N 1
ATOM 2274 C CA . ARG A 1 301 ? -48.183 -3.013 71.028 1.00 65.69 301 ARG A CA 1
ATOM 2275 C C . ARG A 1 301 ? -49.698 -2.995 71.228 1.00 65.69 301 ARG A C 1
ATOM 2277 O O . ARG A 1 301 ? -50.139 -2.700 72.326 1.00 65.69 301 ARG A O 1
ATOM 2284 N N . ALA A 1 302 ? -50.486 -3.353 70.215 1.00 69.88 302 ALA A N 1
ATOM 2285 C CA . ALA A 1 302 ? -51.943 -3.412 70.346 1.00 69.88 302 ALA A CA 1
ATOM 2286 C C . ALA A 1 302 ? -52.390 -4.427 71.416 1.00 69.88 302 ALA A C 1
ATOM 2288 O O . ALA A 1 302 ? -53.329 -4.165 72.163 1.00 69.88 302 ALA A O 1
ATOM 2289 N N . SER A 1 303 ? -51.701 -5.569 71.530 1.00 69.12 303 SER A N 1
ATOM 2290 C CA . SER A 1 303 ? -51.930 -6.522 72.622 1.00 69.12 303 SER A CA 1
ATOM 2291 C C . SER A 1 303 ? -51.571 -5.941 73.993 1.00 69.12 303 SER A C 1
ATOM 2293 O O . SER A 1 303 ? -52.333 -6.136 74.936 1.00 69.12 303 SER A O 1
ATOM 2295 N N . LEU A 1 304 ? -50.454 -5.215 74.107 1.00 66.69 304 LEU A N 1
ATOM 2296 C CA . LEU A 1 304 ? -50.058 -4.527 75.341 1.00 66.69 304 LEU A CA 1
ATOM 2297 C C . LEU A 1 304 ? -51.055 -3.439 75.750 1.00 66.69 304 LEU A C 1
ATOM 2299 O O . LEU A 1 304 ? -51.424 -3.380 76.918 1.00 66.69 304 LEU A O 1
ATOM 2303 N N . ASP A 1 305 ? -51.512 -2.621 74.800 1.00 68.25 305 ASP A N 1
ATOM 2304 C CA . ASP A 1 305 ? -52.517 -1.580 75.036 1.00 68.25 305 ASP A CA 1
ATOM 2305 C C . ASP A 1 305 ? -53.805 -2.216 75.593 1.00 68.25 305 ASP A C 1
ATOM 2307 O O . ASP A 1 305 ? -54.322 -1.769 76.615 1.00 68.25 305 ASP A O 1
ATOM 2311 N N . LYS A 1 306 ? -54.248 -3.341 75.012 1.00 73.06 306 LYS A N 1
ATOM 2312 C CA . LYS A 1 306 ? -55.414 -4.098 75.493 1.00 73.06 306 LYS A CA 1
ATOM 2313 C C . LYS A 1 306 ? -55.232 -4.642 76.916 1.00 73.06 306 LYS A C 1
ATOM 2315 O O . LYS A 1 306 ? -56.135 -4.529 77.735 1.00 73.06 306 LYS A O 1
ATOM 2320 N N . ILE A 1 307 ? -54.072 -5.218 77.232 1.00 69.44 307 ILE A N 1
ATOM 2321 C CA . ILE A 1 307 ? -53.792 -5.719 78.589 1.00 69.44 307 ILE A CA 1
ATOM 2322 C C . ILE A 1 307 ? -53.723 -4.562 79.590 1.00 69.44 307 ILE A C 1
ATOM 2324 O O . ILE A 1 307 ? -54.197 -4.690 80.715 1.00 69.44 307 ILE A O 1
ATOM 2328 N N . SER A 1 308 ? -53.154 -3.421 79.195 1.00 66.56 308 SER A N 1
ATOM 2329 C CA . SER A 1 308 ? -53.132 -2.221 80.032 1.00 66.56 308 SER A CA 1
ATOM 2330 C C . SER A 1 308 ? -54.546 -1.713 80.311 1.00 66.56 308 SER A C 1
ATOM 2332 O O . SER A 1 308 ? -54.829 -1.328 81.443 1.00 66.56 308 SER A O 1
ATOM 2334 N N . GLU A 1 309 ? -55.438 -1.738 79.317 1.00 75.19 309 GLU A N 1
ATOM 2335 C CA . GLU A 1 309 ? -56.862 -1.439 79.500 1.00 75.19 309 GLU A CA 1
ATOM 2336 C C . GLU A 1 309 ? -57.524 -2.430 80.467 1.00 75.19 309 GLU A C 1
ATOM 2338 O O . GLU A 1 309 ? -58.168 -1.989 81.416 1.00 75.19 309 GLU A O 1
ATOM 2343 N N . GLU A 1 310 ? -57.296 -3.739 80.308 1.00 70.38 310 GLU A N 1
ATOM 2344 C CA . GLU A 1 310 ? -57.824 -4.784 81.202 1.00 70.38 310 GLU A CA 1
ATOM 2345 C C . GLU A 1 310 ? -57.316 -4.617 82.653 1.00 70.38 310 GLU A C 1
ATOM 2347 O O . GLU A 1 310 ? -58.095 -4.716 83.603 1.00 70.38 310 GLU A O 1
ATOM 2352 N N . ILE A 1 311 ? -56.032 -4.282 82.854 1.00 67.81 311 ILE A N 1
ATOM 2353 C CA . ILE A 1 311 ? -55.457 -3.975 84.178 1.00 67.81 311 ILE A CA 1
ATOM 2354 C C . ILE A 1 311 ? -56.073 -2.699 84.757 1.00 67.81 311 ILE A C 1
ATOM 2356 O O . ILE A 1 311 ? -56.359 -2.630 85.953 1.00 67.81 311 ILE A O 1
ATOM 2360 N N . GLN A 1 312 ? -56.267 -1.666 83.941 1.00 69.00 312 GLN A N 1
ATOM 2361 C CA . GLN A 1 312 ? -56.797 -0.390 84.405 1.00 69.00 312 GLN A CA 1
ATOM 2362 C C . GLN A 1 312 ? -58.293 -0.474 84.723 1.00 69.00 312 GLN A C 1
ATOM 2364 O O . GLN A 1 312 ? -58.743 0.126 85.699 1.00 69.00 312 GLN A O 1
ATOM 2369 N N . GLU A 1 313 ? -59.056 -1.254 83.961 1.00 75.06 313 GLU A N 1
ATOM 2370 C CA . GLU A 1 313 ? -60.439 -1.615 84.270 1.00 75.06 313 GLU A CA 1
ATOM 2371 C C . GLU A 1 313 ? -60.511 -2.429 85.569 1.00 75.06 313 GLU A C 1
ATOM 2373 O O . GLU A 1 313 ? -61.315 -2.115 86.450 1.00 75.06 313 GLU A O 1
ATOM 2378 N N . PHE A 1 314 ? -59.598 -3.389 85.753 1.00 67.06 314 PHE A N 1
ATOM 2379 C CA . PHE A 1 314 ? -59.468 -4.154 86.992 1.00 67.06 314 PHE A CA 1
ATOM 2380 C C . PHE A 1 314 ? -59.159 -3.264 88.214 1.00 67.06 314 PHE A C 1
ATOM 2382 O O . PHE A 1 314 ? -59.812 -3.396 89.249 1.00 67.06 314 PHE A O 1
ATOM 2389 N N . LEU A 1 315 ? -58.204 -2.331 88.106 1.00 66.50 315 LEU A N 1
ATOM 2390 C CA . LEU A 1 315 ? -57.816 -1.424 89.198 1.00 66.50 315 LEU A CA 1
ATOM 2391 C C . LEU A 1 315 ? -58.896 -0.383 89.536 1.00 66.50 315 LEU A C 1
ATOM 2393 O O . LEU A 1 315 ? -58.998 0.036 90.688 1.00 66.50 315 LEU A O 1
ATOM 2397 N N . ASN A 1 316 ? -59.690 0.043 88.550 1.00 68.56 316 ASN A N 1
ATOM 2398 C CA . ASN A 1 316 ? -60.749 1.041 88.732 1.00 68.56 316 ASN A CA 1
ATOM 2399 C C . ASN A 1 316 ? -62.103 0.437 89.140 1.00 68.56 316 ASN A C 1
ATOM 2401 O O . ASN A 1 316 ? -63.012 1.182 89.518 1.00 68.56 316 ASN A O 1
ATOM 2405 N N . ALA A 1 317 ? -62.264 -0.887 89.080 1.00 62.78 317 ALA A N 1
ATOM 2406 C CA . ALA A 1 317 ? -63.462 -1.556 89.566 1.00 62.78 317 ALA A CA 1
ATOM 2407 C C . ALA A 1 317 ? -63.644 -1.285 91.073 1.00 62.78 317 ALA A C 1
ATOM 2409 O O . ALA A 1 317 ? -62.750 -1.546 91.877 1.00 62.78 317 ALA A O 1
ATOM 2410 N N . GLN A 1 318 ? -64.810 -0.761 91.475 1.00 52.97 318 GLN A N 1
ATOM 2411 C CA . GLN A 1 318 ? -65.130 -0.476 92.880 1.00 52.97 318 GLN A CA 1
ATOM 2412 C C . GLN A 1 318 ? -65.056 -1.755 93.726 1.00 52.97 318 GLN A C 1
ATOM 2414 O O . GLN A 1 318 ? -65.988 -2.559 93.752 1.00 52.97 318 GLN A O 1
ATOM 2419 N N . ARG A 1 319 ? -63.949 -1.927 94.447 1.00 55.91 319 ARG A N 1
ATOM 2420 C CA . ARG A 1 319 ? -63.742 -2.988 95.437 1.00 55.91 319 ARG A CA 1
ATOM 2421 C C . ARG A 1 319 ? -63.223 -2.378 96.736 1.00 55.91 319 ARG A C 1
ATOM 2423 O O . ARG A 1 319 ? -62.664 -1.281 96.744 1.00 55.91 319 ARG A O 1
ATOM 2430 N N . SER A 1 320 ? -63.456 -3.076 97.846 1.00 53.31 320 SER A N 1
ATOM 2431 C CA . SER A 1 320 ? -63.031 -2.628 99.172 1.00 53.31 320 SER A CA 1
ATOM 2432 C C . SER A 1 320 ? -61.516 -2.416 99.209 1.00 53.31 320 SER A C 1
ATOM 2434 O O . SER A 1 320 ? -60.760 -3.273 98.755 1.00 53.31 320 SER A O 1
ATOM 2436 N N . THR A 1 321 ? -61.064 -1.271 99.722 1.00 60.44 321 THR A N 1
ATOM 2437 C CA . THR A 1 321 ? -59.639 -0.917 99.722 1.00 60.44 321 THR A CA 1
ATOM 2438 C C . THR A 1 321 ? -58.828 -1.913 100.566 1.00 60.44 321 THR A C 1
ATOM 2440 O O . THR A 1 321 ? -59.354 -2.467 101.536 1.00 60.44 321 THR A O 1
ATOM 2443 N N . PRO A 1 322 ? -57.534 -2.139 100.273 1.00 56.38 322 PRO A N 1
ATOM 2444 C CA . PRO A 1 322 ? -56.672 -2.987 101.107 1.00 56.38 322 PRO A CA 1
ATOM 2445 C C . PRO A 1 322 ? -56.685 -2.586 102.594 1.00 56.38 322 PRO A C 1
ATOM 2447 O O . PRO A 1 322 ? -56.604 -3.434 103.480 1.00 56.38 322 PRO A O 1
ATOM 2450 N N . GLU A 1 323 ? -56.869 -1.294 102.871 1.00 55.09 323 GLU A N 1
ATOM 2451 C CA . GLU A 1 323 ? -57.082 -0.737 104.210 1.00 55.09 323 GLU A CA 1
ATOM 2452 C C . GLU A 1 323 ? -58.418 -1.159 104.839 1.00 55.09 323 GLU A C 1
ATOM 2454 O O . GLU A 1 323 ? -58.460 -1.490 106.021 1.00 55.09 323 GLU A O 1
ATOM 2459 N N . GLN A 1 324 ? -59.505 -1.228 104.064 1.00 56.72 324 GLN A N 1
ATOM 2460 C CA . GLN A 1 324 ? -60.796 -1.753 104.528 1.00 56.72 324 GLN A CA 1
ATOM 2461 C C . GLN A 1 324 ? -60.731 -3.256 104.835 1.00 56.72 324 GLN A C 1
ATOM 2463 O O . GLN A 1 324 ? -61.328 -3.701 105.814 1.00 56.72 324 GLN A O 1
ATOM 2468 N N . ILE A 1 325 ? -59.967 -4.029 104.056 1.00 58.88 325 ILE A N 1
ATOM 2469 C CA . ILE A 1 325 ? -59.737 -5.462 104.305 1.00 58.88 325 ILE A CA 1
ATOM 2470 C C . ILE A 1 325 ? -58.906 -5.660 105.582 1.00 58.88 325 ILE A C 1
ATOM 2472 O O . ILE A 1 325 ? -59.239 -6.507 106.412 1.00 58.88 325 ILE A O 1
ATOM 2476 N N . ARG A 1 326 ? -57.858 -4.850 105.782 1.00 59.62 326 ARG A N 1
ATOM 2477 C CA . ARG A 1 326 ? -57.018 -4.897 106.987 1.00 59.62 326 ARG A CA 1
ATOM 2478 C C . ARG A 1 326 ? -57.788 -4.496 108.247 1.00 59.62 326 ARG A C 1
ATOM 2480 O O . ARG A 1 326 ? -57.685 -5.192 109.252 1.00 59.62 326 ARG A O 1
ATOM 2487 N N . ASN A 1 327 ? -58.608 -3.449 108.170 1.00 63.09 327 ASN A N 1
ATOM 2488 C CA . ASN A 1 327 ? -59.450 -3.018 109.286 1.00 63.09 327 ASN A CA 1
ATOM 2489 C C . ASN A 1 327 ? -60.468 -4.095 109.682 1.00 63.09 327 ASN A C 1
ATOM 2491 O O . ASN A 1 327 ? -60.646 -4.352 110.867 1.00 63.09 327 ASN A O 1
ATOM 2495 N N . LEU A 1 328 ? -61.082 -4.781 108.711 1.00 60.94 328 LEU A N 1
ATOM 2496 C CA . LEU A 1 328 ? -62.017 -5.874 108.987 1.00 60.94 328 LEU A CA 1
ATOM 2497 C C . LEU A 1 328 ? -61.309 -7.106 109.582 1.00 60.94 328 LEU A C 1
ATOM 2499 O O . LEU A 1 328 ? -61.830 -7.735 110.501 1.00 60.94 328 LEU A O 1
ATOM 2503 N N . ALA A 1 329 ? -60.102 -7.435 109.109 1.00 56.09 329 ALA A N 1
ATOM 2504 C CA . ALA A 1 329 ? -59.292 -8.518 109.669 1.00 56.09 329 ALA A CA 1
ATOM 2505 C C . ALA A 1 329 ? -58.857 -8.228 111.120 1.00 56.09 329 ALA A C 1
ATOM 2507 O O . ALA A 1 329 ? -58.924 -9.116 111.973 1.00 56.09 329 ALA A O 1
ATOM 2508 N N . GLU A 1 330 ? -58.476 -6.984 111.424 1.00 56.34 330 GLU A N 1
ATOM 2509 C CA . GLU A 1 330 ? -58.154 -6.536 112.785 1.00 56.34 330 GLU A CA 1
ATOM 2510 C C . GLU A 1 330 ? -59.407 -6.498 113.691 1.00 56.34 330 GLU A C 1
ATOM 2512 O O . GLU A 1 330 ? -59.331 -6.887 114.859 1.00 56.34 330 GLU A O 1
ATOM 2517 N N . GLU A 1 331 ? -60.588 -6.155 113.158 1.00 56.47 331 GLU A N 1
ATOM 2518 C CA . GLU A 1 331 ? -61.870 -6.162 113.887 1.00 56.47 331 GLU A CA 1
ATOM 2519 C C . GLU A 1 331 ? -62.365 -7.586 114.225 1.00 56.47 331 GLU A C 1
ATOM 2521 O O . GLU A 1 331 ? -62.985 -7.816 115.270 1.00 56.47 331 GLU A O 1
ATOM 2526 N N . VAL A 1 332 ? -62.040 -8.569 113.378 1.00 56.84 332 VAL A N 1
ATOM 2527 C CA . VAL A 1 332 ? -62.302 -9.997 113.622 1.00 56.84 332 VAL A CA 1
ATOM 2528 C C . VAL A 1 332 ? -61.309 -10.580 114.636 1.00 56.84 332 VAL A C 1
ATOM 2530 O O . VAL A 1 332 ? -61.726 -11.307 115.540 1.00 56.84 332 VAL A O 1
ATOM 2533 N N . LEU A 1 333 ? -60.024 -10.211 114.562 1.00 54.59 333 LEU A N 1
ATOM 2534 C CA . LEU A 1 333 ? -58.992 -10.611 115.533 1.00 54.59 333 LEU A CA 1
ATOM 2535 C C . LEU A 1 333 ? -59.213 -10.010 116.936 1.00 54.59 333 LEU A C 1
ATOM 2537 O O . LEU A 1 333 ? -58.842 -10.628 117.935 1.00 54.59 333 LEU A O 1
ATOM 2541 N N . ALA A 1 334 ? -59.855 -8.842 117.040 1.00 54.28 334 ALA A N 1
ATOM 2542 C CA . ALA A 1 334 ? -60.129 -8.162 118.310 1.00 54.28 334 ALA A CA 1
ATOM 2543 C C . ALA A 1 334 ? -61.327 -8.729 119.109 1.00 54.28 334 ALA A C 1
ATOM 2545 O O . ALA A 1 334 ? -61.540 -8.343 120.265 1.00 54.28 334 ALA A O 1
ATOM 2546 N N . LYS A 1 335 ? -62.121 -9.657 118.553 1.00 47.25 335 LYS A N 1
ATOM 2547 C CA . LYS A 1 335 ? -63.260 -10.267 119.264 1.00 47.25 335 LYS A CA 1
ATOM 2548 C C . LYS A 1 335 ? -62.816 -11.438 120.150 1.00 47.25 335 LYS A C 1
ATOM 2550 O O . LYS A 1 335 ? -62.655 -12.565 119.695 1.00 47.25 335 LYS A O 1
ATOM 2555 N N . LYS A 1 336 ? -62.693 -11.186 121.459 1.00 43.31 336 LYS A N 1
ATOM 2556 C CA . LYS A 1 336 ? -62.510 -12.227 122.489 1.00 43.31 336 LYS A CA 1
ATOM 2557 C C . LYS A 1 336 ? -63.785 -13.055 122.687 1.00 43.31 336 LYS A C 1
ATOM 2559 O O . LYS A 1 336 ? -64.800 -12.531 123.140 1.00 43.31 336 LYS A O 1
ATOM 2564 N N . ILE A 1 337 ? -63.696 -14.359 122.432 1.00 41.44 337 ILE A N 1
ATOM 2565 C CA . ILE A 1 337 ? -64.665 -15.365 122.883 1.00 41.44 337 ILE A CA 1
ATOM 2566 C C . ILE A 1 337 ? -64.203 -15.848 124.261 1.00 41.44 337 ILE A C 1
ATOM 2568 O O . ILE A 1 337 ? -63.249 -16.612 124.379 1.00 41.44 337 ILE A O 1
ATOM 2572 N N . SER A 1 338 ? -64.845 -15.359 125.318 1.00 36.38 338 SER A N 1
ATOM 2573 C CA . SER A 1 338 ? -64.698 -15.886 126.674 1.00 36.38 338 SER A CA 1
ATOM 2574 C C . SER A 1 338 ? -65.897 -16.768 126.985 1.00 36.38 338 SER A C 1
ATOM 2576 O O . SER A 1 338 ? -67.012 -16.254 126.962 1.00 36.38 338 SER A O 1
ATOM 2578 N N . LEU A 1 339 ? -65.658 -18.052 127.264 1.00 44.19 339 LEU A N 1
ATOM 2579 C CA . LEU A 1 339 ? -66.273 -18.853 128.337 1.00 44.19 339 LEU A CA 1
ATOM 2580 C C . LEU A 1 339 ? -65.750 -20.299 128.233 1.00 44.19 339 LEU A C 1
ATOM 2582 O O . LEU A 1 339 ? -65.774 -20.905 127.163 1.00 44.19 339 LEU A O 1
ATOM 2586 N N . THR A 1 340 ? -65.207 -20.812 129.337 1.00 56.50 340 THR A N 1
ATOM 2587 C CA . THR A 1 340 ? -64.539 -22.116 129.448 1.00 56.50 340 THR A CA 1
ATOM 2588 C C . THR A 1 340 ? -65.524 -23.256 129.769 1.00 56.50 340 THR A C 1
ATOM 2590 O O . THR A 1 340 ? -66.546 -23.015 130.417 1.00 56.50 340 THR A O 1
ATOM 2593 N N . PRO A 1 341 ? -65.221 -24.509 129.364 1.00 54.22 341 PRO A N 1
ATOM 2594 C CA . PRO A 1 341 ? -66.125 -25.667 129.475 1.00 54.22 341 PRO A CA 1
ATOM 2595 C C . PRO A 1 341 ? -66.588 -26.038 130.894 1.00 54.22 341 PRO A C 1
ATOM 2597 O O . PRO A 1 341 ? -67.622 -26.684 131.048 1.00 54.22 341 PRO A O 1
ATOM 2600 N N . ASP A 1 342 ? -65.883 -25.598 131.935 1.00 54.09 342 ASP A N 1
ATOM 2601 C CA . ASP A 1 342 ? -66.133 -26.045 133.312 1.00 54.09 342 ASP A CA 1
ATOM 2602 C C . ASP A 1 342 ? -67.332 -25.355 133.994 1.00 54.09 342 ASP A C 1
ATOM 2604 O O . ASP A 1 342 ? -67.820 -25.827 135.019 1.00 54.09 342 ASP A O 1
ATOM 2608 N N . GLN A 1 343 ? -67.873 -24.274 133.414 1.00 52.28 343 GLN A N 1
ATOM 2609 C CA . GLN A 1 343 ? -69.054 -23.575 133.951 1.00 52.28 343 GLN A CA 1
ATOM 2610 C C . GLN A 1 343 ? -70.397 -24.165 133.475 1.00 52.28 343 GLN A C 1
ATOM 2612 O O . GLN A 1 343 ? -71.446 -23.844 134.034 1.00 52.28 343 GLN A O 1
ATOM 2617 N N . ILE A 1 344 ? -70.381 -25.070 132.489 1.00 56.53 344 ILE A N 1
ATOM 2618 C CA . ILE A 1 344 ? -71.585 -25.738 131.956 1.00 56.53 344 ILE A CA 1
ATOM 2619 C C . ILE A 1 344 ? -72.033 -26.903 132.868 1.00 56.53 344 ILE A C 1
ATOM 2621 O O . ILE A 1 344 ? -73.219 -27.240 132.942 1.00 56.53 344 ILE A O 1
ATOM 2625 N N . THR A 1 345 ? -71.115 -27.478 133.648 1.00 54.53 345 THR A N 1
ATOM 2626 C CA . THR A 1 345 ? -71.377 -28.648 134.501 1.00 54.53 345 THR A CA 1
ATOM 2627 C C . THR A 1 345 ? -72.017 -28.281 135.852 1.00 54.53 345 THR A C 1
ATOM 2629 O O . THR A 1 345 ? -72.861 -29.028 136.345 1.00 54.53 345 THR A O 1
ATOM 2632 N N . ASP A 1 346 ? -71.717 -27.100 136.412 1.00 52.69 346 ASP A N 1
ATOM 2633 C CA . ASP A 1 346 ? -72.307 -26.598 137.674 1.00 52.69 346 ASP A CA 1
ATOM 2634 C C . ASP A 1 346 ? -73.769 -26.127 137.505 1.00 52.69 346 ASP A C 1
ATOM 2636 O O . ASP A 1 346 ? -74.609 -26.292 138.395 1.00 52.69 346 ASP A O 1
ATOM 2640 N N . LEU A 1 347 ? -74.123 -25.630 136.313 1.00 55.94 347 LEU A N 1
ATOM 2641 C CA . LEU A 1 347 ? -75.489 -25.213 135.977 1.00 55.94 347 LEU A CA 1
ATOM 2642 C C . LEU A 1 347 ? -76.450 -26.414 135.860 1.00 55.94 347 LEU A C 1
ATOM 2644 O O . LEU A 1 347 ? -77.628 -26.313 136.197 1.00 55.94 347 LEU A O 1
ATOM 2648 N N . THR A 1 348 ? -75.935 -27.584 135.471 1.00 54.97 348 THR A N 1
ATOM 2649 C CA . THR A 1 348 ? -76.722 -28.819 135.300 1.00 54.97 348 THR A CA 1
ATOM 2650 C C . THR A 1 348 ? -77.099 -29.469 136.645 1.00 54.97 348 THR A C 1
ATOM 2652 O O . THR A 1 348 ? -78.139 -30.122 136.749 1.00 54.97 348 THR A O 1
ATOM 2655 N N . GLY A 1 349 ? -76.310 -29.245 137.705 1.00 57.31 349 GLY A N 1
ATOM 2656 C CA . GLY A 1 349 ? -76.616 -29.706 139.068 1.00 57.31 349 GLY A CA 1
ATOM 2657 C C . GLY A 1 349 ? -77.716 -28.885 139.750 1.00 57.31 349 GLY A C 1
ATOM 2658 O O . GLY A 1 349 ? -78.650 -29.449 140.318 1.00 57.31 349 GLY A O 1
ATOM 2659 N N . LYS A 1 350 ? -77.669 -27.555 139.608 1.00 55.44 350 LYS A N 1
ATOM 2660 C CA . LYS A 1 350 ? -78.638 -26.621 140.217 1.00 55.44 350 LYS A CA 1
ATOM 2661 C C . LYS A 1 350 ? -80.030 -26.680 139.574 1.00 55.44 350 LYS A C 1
ATOM 2663 O O . LYS A 1 350 ? -81.031 -26.438 140.243 1.00 55.44 350 LYS A O 1
ATOM 2668 N N . ILE A 1 351 ? -80.116 -27.080 138.302 1.00 55.84 351 ILE A N 1
ATOM 2669 C CA . ILE A 1 351 ? -81.392 -27.289 137.594 1.00 55.84 351 ILE A CA 1
ATOM 2670 C C . ILE A 1 351 ? -82.163 -28.498 138.154 1.00 55.84 351 ILE A C 1
ATOM 2672 O O . ILE A 1 351 ? -83.392 -28.484 138.181 1.00 55.84 351 ILE A O 1
ATOM 2676 N N . ARG A 1 352 ? -81.475 -29.525 138.669 1.00 53.28 352 ARG A N 1
ATOM 2677 C CA . ARG A 1 352 ? -82.114 -30.755 139.170 1.00 53.28 352 ARG A CA 1
ATOM 2678 C C . ARG A 1 352 ? -82.727 -30.608 140.568 1.00 53.28 352 ARG A C 1
ATOM 2680 O O . ARG A 1 352 ? -83.657 -31.337 140.892 1.00 53.28 352 ARG A O 1
ATOM 2687 N N . GLU A 1 353 ? -82.242 -29.655 141.363 1.00 51.31 353 GLU A N 1
ATOM 2688 C CA . GLU A 1 353 ? -82.700 -29.408 142.739 1.00 51.31 353 GLU A CA 1
ATOM 2689 C C . GLU A 1 353 ? -83.836 -28.366 142.806 1.00 51.31 353 GLU A C 1
ATOM 2691 O O . GLU A 1 353 ? -84.755 -28.496 143.616 1.00 51.31 353 GLU A O 1
ATOM 2696 N N . SER A 1 354 ? -83.856 -27.402 141.876 1.00 49.25 354 SER A N 1
ATOM 2697 C CA . SER A 1 354 ? -84.950 -26.425 141.727 1.00 49.25 354 SER A CA 1
ATOM 2698 C C . SER A 1 354 ? -86.194 -26.990 141.016 1.00 49.25 354 SER A C 1
ATOM 2700 O O . SER A 1 354 ? -87.290 -26.466 141.192 1.00 49.25 354 SER A O 1
ATOM 2702 N N . LEU A 1 355 ? -86.071 -28.107 140.283 1.00 50.12 355 LEU A N 1
ATOM 2703 C CA . LEU A 1 355 ? -87.189 -28.803 139.617 1.00 50.12 355 LEU A CA 1
ATOM 2704 C C . LEU A 1 355 ? -88.132 -29.565 140.573 1.00 50.12 355 LEU A C 1
ATOM 2706 O O . LEU A 1 355 ? -89.167 -30.066 140.139 1.00 50.12 355 LEU A O 1
ATOM 2710 N N . ALA A 1 356 ? -87.818 -29.636 141.871 1.00 52.09 356 ALA A N 1
ATOM 2711 C CA . ALA A 1 356 ? -88.687 -30.247 142.881 1.00 52.09 356 ALA A CA 1
ATOM 2712 C C . ALA A 1 356 ? -89.603 -29.240 143.602 1.00 52.09 356 ALA A C 1
ATOM 2714 O O . ALA A 1 356 ? -90.435 -29.649 144.415 1.00 52.09 356 ALA A O 1
ATOM 2715 N N . LYS A 1 357 ? -89.467 -27.928 143.348 1.00 51.31 357 LYS A N 1
ATOM 2716 C CA . LYS A 1 357 ? -90.232 -26.900 144.063 1.00 51.31 357 LYS A CA 1
ATOM 2717 C C . LYS A 1 357 ? -90.674 -25.749 143.154 1.00 51.31 357 LYS A C 1
ATOM 2719 O O . LYS A 1 357 ? -89.969 -24.762 143.001 1.00 51.31 357 LYS A O 1
ATOM 2724 N N . ILE A 1 358 ? -91.947 -25.864 142.767 1.00 42.84 358 ILE A N 1
ATOM 2725 C CA . ILE A 1 358 ? -92.954 -24.799 142.590 1.00 42.84 358 ILE A CA 1
ATOM 2726 C C . ILE A 1 358 ? -93.366 -24.496 141.139 1.00 42.84 358 ILE A C 1
ATOM 2728 O O . ILE A 1 358 ? -92.573 -24.167 140.265 1.00 42.84 358 ILE A O 1
ATOM 2732 N N . ASN A 1 359 ? -94.685 -24.611 140.957 1.00 48.50 359 ASN A N 1
ATOM 2733 C CA . ASN A 1 359 ? -95.497 -24.304 139.788 1.00 48.50 359 ASN A CA 1
ATOM 2734 C C . ASN A 1 359 ? -95.667 -22.785 139.603 1.00 48.50 359 ASN A C 1
ATOM 2736 O O . ASN A 1 359 ? -96.185 -22.137 140.510 1.00 48.50 359 ASN A O 1
ATOM 2740 N N . ASN A 1 360 ? -95.325 -22.253 138.424 1.00 45.25 360 ASN A N 1
ATOM 2741 C CA . ASN A 1 360 ? -96.032 -21.150 137.746 1.00 45.25 360 ASN A CA 1
ATOM 2742 C C . ASN A 1 360 ? -95.405 -20.907 136.356 1.00 45.25 360 ASN A C 1
ATOM 2744 O O . ASN A 1 360 ? -94.280 -20.432 136.249 1.00 45.25 360 ASN A O 1
ATOM 2748 N N . ILE A 1 361 ? -96.114 -21.292 135.288 1.00 52.91 361 ILE A N 1
ATOM 2749 C CA . ILE A 1 361 ? -95.589 -21.431 133.911 1.00 52.91 361 ILE A CA 1
ATOM 2750 C C . ILE A 1 361 ? -95.741 -20.151 133.060 1.00 52.91 361 ILE A C 1
ATOM 2752 O O . ILE A 1 361 ? -95.107 -20.034 132.012 1.00 52.91 361 ILE A O 1
ATOM 2756 N N . ASP A 1 362 ? -96.485 -19.145 133.519 1.00 49.00 362 ASP A N 1
ATOM 2757 C CA . ASP A 1 362 ? -96.803 -17.971 132.690 1.00 49.00 362 ASP A CA 1
ATOM 2758 C C . ASP A 1 362 ? -95.712 -16.877 132.665 1.00 49.00 362 ASP A C 1
ATOM 2760 O O . ASP A 1 362 ? -95.744 -15.994 131.809 1.00 49.00 362 ASP A O 1
ATOM 2764 N N . GLU A 1 363 ? -94.684 -16.959 133.517 1.00 51.25 363 GLU A N 1
ATOM 2765 C CA . GLU A 1 363 ? -93.578 -15.980 133.562 1.00 51.25 363 GLU A CA 1
ATOM 2766 C C . GLU A 1 363 ? -92.369 -16.401 132.686 1.00 51.25 363 GLU A C 1
ATOM 2768 O O . GLU A 1 363 ? -91.696 -15.566 132.079 1.00 51.25 363 GLU A O 1
ATOM 2773 N N . ILE A 1 364 ? -92.170 -17.710 132.475 1.00 50.44 364 ILE A N 1
ATOM 2774 C CA . ILE A 1 364 ? -91.032 -18.292 131.724 1.00 50.44 364 ILE A CA 1
ATOM 2775 C C . ILE A 1 364 ? -91.174 -18.121 130.196 1.00 50.44 364 ILE A C 1
ATOM 2777 O O . ILE A 1 364 ? -90.183 -18.014 129.462 1.00 50.44 364 ILE A O 1
ATOM 2781 N N . LEU A 1 365 ? -92.407 -18.038 129.686 1.00 52.75 365 LEU A N 1
ATOM 2782 C CA . LEU A 1 365 ? -92.663 -17.760 128.265 1.00 52.75 365 LEU A CA 1
ATOM 2783 C C . LE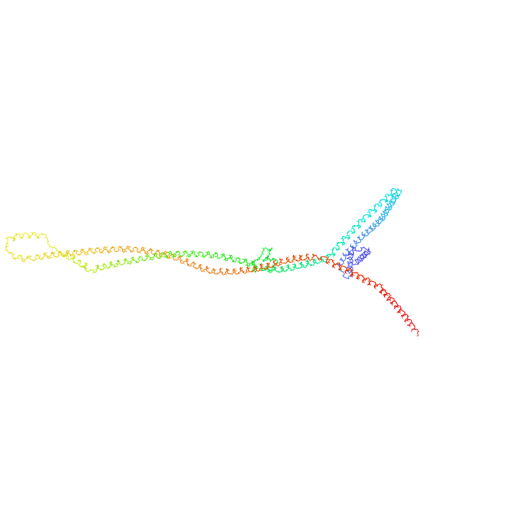U A 1 365 ? -92.399 -16.293 127.883 1.00 52.75 365 LEU A C 1
ATOM 2785 O O . LEU A 1 365 ? -92.233 -15.999 126.697 1.00 52.75 365 LEU A O 1
ATOM 2789 N N . ASN A 1 366 ? -92.300 -15.384 128.861 1.00 56.19 366 ASN A N 1
ATOM 2790 C CA . ASN A 1 366 ? -91.954 -13.985 128.610 1.00 56.19 366 ASN A CA 1
ATOM 2791 C C . ASN A 1 366 ? -90.426 -13.765 128.576 1.00 56.19 366 ASN A C 1
ATOM 2793 O O . ASN A 1 366 ? -89.940 -12.981 127.761 1.00 56.19 366 ASN A O 1
ATOM 2797 N N . GLU A 1 367 ? -89.650 -14.522 129.362 1.00 54.81 367 GLU A N 1
ATOM 2798 C CA . GLU A 1 367 ? -88.178 -14.419 129.392 1.00 54.81 367 GLU A CA 1
ATOM 2799 C C . GLU A 1 367 ? -87.469 -15.107 128.207 1.00 54.81 367 GLU A C 1
ATOM 2801 O O . GLU A 1 367 ? -86.386 -14.696 127.789 1.00 54.81 367 GLU A O 1
ATOM 2806 N N . THR A 1 368 ? -88.074 -16.128 127.592 1.00 55.34 368 THR A N 1
ATOM 2807 C CA . THR A 1 368 ? -87.411 -16.934 126.542 1.00 55.34 368 THR A CA 1
ATOM 2808 C C . THR A 1 368 ? -87.518 -16.364 125.121 1.00 55.34 368 THR A C 1
ATOM 2810 O O . THR A 1 368 ? -86.811 -16.814 124.212 1.00 55.34 368 THR A O 1
ATOM 2813 N N . ARG A 1 369 ? -88.326 -15.315 124.907 1.00 57.22 369 ARG A N 1
ATOM 2814 C CA . ARG A 1 369 ? -88.493 -14.660 123.596 1.00 57.22 369 ARG A CA 1
ATOM 2815 C C . ARG A 1 369 ? -87.223 -13.916 123.135 1.00 57.22 369 ARG A C 1
ATOM 2817 O O . ARG A 1 369 ? -86.958 -13.860 121.935 1.00 57.22 369 ARG A O 1
ATOM 2824 N N . GLY A 1 370 ? -86.401 -13.420 124.066 1.00 61.09 370 GLY A N 1
ATOM 2825 C CA . GLY A 1 370 ? -85.140 -12.725 123.762 1.00 61.09 370 GLY A CA 1
ATOM 2826 C C . GLY A 1 370 ? -84.027 -13.645 123.241 1.00 61.09 370 GLY A C 1
ATOM 2827 O O . GLY A 1 370 ? -83.340 -13.308 122.278 1.00 61.09 370 GLY A O 1
ATOM 2828 N N . ASN A 1 371 ? -83.895 -14.853 123.798 1.00 63.50 371 ASN A N 1
ATOM 2829 C CA . ASN A 1 371 ? -82.778 -15.758 123.485 1.00 63.50 371 ASN A CA 1
ATOM 2830 C C . ASN A 1 371 ? -82.861 -16.373 122.076 1.00 63.50 371 ASN A C 1
ATOM 2832 O O . ASN A 1 371 ? -81.837 -16.524 121.409 1.00 63.50 371 ASN A O 1
ATOM 2836 N N . LYS A 1 372 ? -84.070 -16.646 121.564 1.00 65.06 372 LYS A N 1
ATOM 2837 C CA . LYS A 1 372 ? -84.262 -17.096 120.171 1.00 65.06 372 LYS A CA 1
ATOM 2838 C C . LYS A 1 372 ? -83.872 -16.011 119.160 1.00 65.06 372 LYS A C 1
ATOM 2840 O O . LYS A 1 372 ? -83.310 -16.321 118.112 1.00 65.06 372 LYS A O 1
ATOM 2845 N N . SER A 1 373 ? -84.121 -14.742 119.494 1.00 68.31 373 SER A N 1
ATOM 2846 C CA . SER A 1 373 ? -83.722 -13.605 118.657 1.00 68.31 373 SER A CA 1
ATOM 2847 C C . SER A 1 373 ? -82.202 -13.444 118.584 1.00 68.31 373 SER A C 1
ATOM 2849 O O . SER A 1 373 ? -81.686 -13.052 117.542 1.00 68.31 373 SER A O 1
ATOM 2851 N N . ILE A 1 374 ? -81.477 -13.754 119.663 1.00 71.12 374 ILE A N 1
ATOM 2852 C CA . ILE A 1 374 ? -80.009 -13.668 119.702 1.00 71.12 374 ILE A CA 1
ATOM 2853 C C . ILE A 1 374 ? -79.377 -14.780 118.853 1.00 71.12 374 ILE A C 1
ATOM 2855 O O . ILE A 1 374 ? -78.489 -14.500 118.050 1.00 71.12 374 ILE A O 1
ATOM 2859 N N . ALA A 1 375 ? -79.862 -16.021 118.975 1.00 71.12 375 ALA A N 1
ATOM 2860 C CA . ALA A 1 375 ? -79.357 -17.153 118.194 1.00 71.12 375 ALA A CA 1
ATOM 2861 C C . ALA A 1 375 ? -79.602 -16.985 116.681 1.00 71.12 375 ALA A C 1
ATOM 2863 O O . ALA A 1 375 ? -78.683 -17.185 115.891 1.00 71.12 375 ALA A O 1
ATOM 2864 N N . ALA A 1 376 ? -80.793 -16.527 116.280 1.00 70.06 376 ALA A N 1
ATOM 2865 C CA . ALA A 1 376 ? -81.098 -16.241 114.874 1.00 70.06 376 ALA A CA 1
ATOM 2866 C C . ALA A 1 376 ? -80.240 -15.092 114.304 1.00 70.06 376 ALA A C 1
ATOM 2868 O O . ALA A 1 376 ? -79.843 -15.122 113.142 1.00 70.06 376 ALA A O 1
ATOM 2869 N N . ASN A 1 377 ? -79.905 -14.087 115.123 1.00 75.69 377 ASN A N 1
ATOM 2870 C CA . ASN A 1 377 ? -79.009 -13.001 114.718 1.00 75.69 377 ASN A CA 1
ATOM 2871 C C . ASN A 1 377 ? -77.559 -13.499 114.555 1.00 75.69 377 ASN A C 1
ATOM 2873 O O . ASN A 1 377 ? -76.873 -13.117 113.611 1.00 75.69 377 ASN A O 1
ATOM 2877 N N . LEU A 1 378 ? -77.098 -14.405 115.423 1.00 75.25 378 LEU A N 1
ATOM 2878 C CA . LEU A 1 378 ? -75.785 -15.046 115.288 1.00 75.25 378 LEU A CA 1
ATOM 2879 C C . LEU A 1 378 ? -75.680 -15.908 114.022 1.00 75.25 378 LEU A C 1
ATOM 2881 O O . LEU A 1 378 ? -74.681 -15.807 113.315 1.00 75.25 378 LEU A O 1
ATOM 2885 N N . GLU A 1 379 ? -76.708 -16.696 113.703 1.00 74.62 379 GLU A N 1
ATOM 2886 C CA . GLU A 1 379 ? -76.772 -17.482 112.464 1.00 74.62 379 GLU A CA 1
ATOM 2887 C C . GLU A 1 379 ? -76.772 -16.578 111.224 1.00 74.62 379 GLU A C 1
ATOM 2889 O O . GLU A 1 379 ? -75.952 -16.764 110.326 1.00 74.62 379 GLU A O 1
ATOM 2894 N N . ALA A 1 380 ? -77.608 -15.532 111.207 1.00 75.12 380 ALA A N 1
ATOM 2895 C CA . ALA A 1 380 ? -77.640 -14.562 110.112 1.00 75.12 380 ALA A CA 1
ATOM 2896 C C . ALA A 1 380 ? -76.274 -13.885 109.898 1.00 75.12 380 ALA A C 1
ATOM 2898 O O . ALA A 1 380 ? -75.843 -13.684 108.762 1.00 75.12 380 ALA A O 1
ATOM 2899 N N . ARG A 1 381 ? -75.555 -13.579 110.985 1.00 73.19 381 ARG A N 1
ATOM 2900 C CA . ARG A 1 381 ? -74.199 -13.015 110.929 1.00 73.19 381 ARG A CA 1
ATOM 2901 C C . ARG A 1 381 ? -73.159 -14.017 110.436 1.00 73.19 381 ARG A C 1
ATOM 2903 O O . ARG A 1 381 ? -72.279 -13.620 109.680 1.00 73.19 381 ARG A O 1
ATOM 2910 N N . ALA A 1 382 ? -73.251 -15.282 110.839 1.00 68.81 382 ALA A N 1
ATOM 2911 C CA . ALA A 1 382 ? -72.352 -16.333 110.369 1.00 68.81 382 ALA A CA 1
ATOM 2912 C C . ALA A 1 382 ? -72.545 -16.607 108.869 1.00 68.81 382 ALA A C 1
ATOM 2914 O O . ALA A 1 382 ? -71.566 -16.681 108.132 1.00 68.81 382 ALA A O 1
ATOM 2915 N N . VAL A 1 383 ? -73.795 -16.662 108.398 1.00 74.94 383 VAL A N 1
ATOM 2916 C CA . VAL A 1 383 ? -74.125 -16.808 106.970 1.00 74.94 383 VAL A CA 1
ATOM 2917 C C . VAL A 1 383 ? -73.646 -15.599 106.165 1.00 74.94 383 VAL A C 1
ATOM 2919 O O . VAL A 1 383 ? -73.062 -15.766 105.097 1.00 74.94 383 VAL A O 1
ATOM 2922 N N . HIS A 1 384 ? -73.830 -14.381 106.684 1.00 75.19 384 HIS A N 1
ATOM 2923 C CA . HIS A 1 384 ? -73.320 -13.169 106.042 1.00 75.19 384 HIS A CA 1
ATOM 2924 C C . HIS A 1 384 ? -71.786 -13.162 105.952 1.00 75.19 384 HIS A C 1
ATOM 2926 O O . HIS A 1 384 ? -71.236 -12.860 104.897 1.00 75.19 384 HIS A O 1
ATOM 2932 N N . ALA A 1 385 ? -71.092 -13.536 107.031 1.00 70.81 385 ALA A N 1
ATOM 2933 C CA . ALA A 1 385 ? -69.634 -13.632 107.043 1.00 70.81 385 ALA A CA 1
ATOM 2934 C C . ALA A 1 385 ? -69.116 -14.714 106.080 1.00 70.81 385 ALA A C 1
ATOM 2936 O O . ALA A 1 385 ? -68.136 -14.481 105.378 1.00 70.81 385 ALA A O 1
ATOM 2937 N N . ASN A 1 386 ? -69.793 -15.866 105.992 1.00 73.94 386 ASN A N 1
ATOM 2938 C CA . ASN A 1 386 ? -69.430 -16.919 105.043 1.00 73.94 386 ASN A CA 1
ATOM 2939 C C . ASN A 1 386 ? -69.613 -16.461 103.590 1.00 73.94 386 ASN A C 1
ATOM 2941 O O . ASN A 1 386 ? -68.732 -16.673 102.766 1.00 73.94 386 ASN A O 1
ATOM 2945 N N . LYS A 1 387 ? -70.706 -15.749 103.292 1.00 77.44 387 LYS A N 1
ATOM 2946 C CA . LYS A 1 387 ? -70.932 -15.174 101.962 1.00 77.44 387 LYS A CA 1
ATOM 2947 C C . LYS A 1 387 ? -69.857 -14.150 101.580 1.00 77.44 387 LYS A C 1
ATOM 2949 O O . LYS A 1 387 ? -69.354 -14.184 100.466 1.00 77.44 387 LYS A O 1
ATOM 2954 N N . GLN A 1 388 ? -69.441 -13.298 102.519 1.00 73.00 388 GLN A N 1
ATOM 2955 C CA . GLN A 1 388 ? -68.327 -12.370 102.294 1.00 73.00 388 GLN A CA 1
ATOM 2956 C C . GLN A 1 388 ? -66.991 -13.092 102.060 1.00 73.00 388 GLN A C 1
ATOM 2958 O O . GLN A 1 388 ? -66.183 -12.628 101.259 1.00 73.00 388 GLN A O 1
ATOM 2963 N N . ALA A 1 389 ? -66.751 -14.217 102.738 1.00 67.69 389 ALA A N 1
ATOM 2964 C CA . ALA A 1 389 ? -65.555 -15.028 102.528 1.00 67.69 389 ALA A CA 1
ATOM 2965 C C . ALA A 1 389 ? -65.560 -15.729 101.156 1.00 67.69 389 ALA A C 1
ATOM 2967 O O . ALA A 1 389 ? -64.524 -15.756 100.496 1.00 67.69 389 ALA A O 1
ATOM 2968 N N . GLU A 1 390 ? -66.711 -16.235 100.702 1.00 73.19 390 GLU A N 1
ATOM 2969 C CA . GLU A 1 390 ? -66.888 -16.806 99.356 1.00 73.19 390 GLU A CA 1
ATOM 2970 C C . GLU A 1 390 ? -66.692 -15.748 98.258 1.00 73.19 390 GLU A C 1
ATOM 2972 O O . GLU A 1 390 ? -65.963 -15.989 97.293 1.00 73.19 390 GLU A O 1
ATOM 2977 N N . ASP A 1 391 ? -67.266 -14.552 98.429 1.00 74.62 391 ASP A N 1
ATOM 2978 C CA . ASP A 1 391 ? -67.083 -13.430 97.501 1.00 74.62 391 ASP A CA 1
ATOM 2979 C C . ASP A 1 391 ? -65.605 -12.987 97.439 1.00 74.62 391 ASP A C 1
ATOM 2981 O O . ASP A 1 391 ? -65.073 -12.716 96.359 1.00 74.62 391 ASP A O 1
ATOM 2985 N N . LEU A 1 392 ? -64.903 -12.978 98.581 1.00 72.56 392 LEU A N 1
ATOM 2986 C CA . LEU A 1 392 ? -63.468 -12.684 98.652 1.00 72.56 392 LEU A CA 1
ATOM 2987 C C . LEU A 1 392 ? -62.617 -13.778 97.994 1.00 72.56 392 LEU A C 1
ATOM 2989 O O . LEU A 1 392 ? -61.671 -13.463 97.274 1.00 72.56 392 LEU A O 1
ATOM 2993 N N . GLN A 1 393 ? -62.939 -15.054 98.217 1.00 73.81 393 GLN A N 1
ATOM 2994 C CA . GLN A 1 393 ? -62.232 -16.168 97.586 1.00 73.81 393 GLN A CA 1
ATOM 2995 C C . GLN A 1 393 ? -62.367 -16.103 96.063 1.00 73.81 393 GLN A C 1
ATOM 2997 O O . GLN A 1 393 ? -61.372 -16.243 95.354 1.00 73.81 393 GLN A O 1
ATOM 3002 N N . LYS A 1 394 ? -63.574 -15.817 95.562 1.00 75.12 394 LYS A N 1
ATOM 3003 C CA . LYS A 1 394 ? -63.818 -15.628 94.131 1.00 75.12 394 LYS A CA 1
ATOM 3004 C C . LYS A 1 394 ? -63.014 -14.450 93.569 1.00 75.12 394 LYS A C 1
ATOM 3006 O O . LYS A 1 394 ? -62.379 -14.590 92.530 1.00 75.12 394 LYS A O 1
ATOM 3011 N N . ALA A 1 395 ? -62.963 -13.328 94.289 1.00 70.25 395 ALA A N 1
ATOM 3012 C CA . ALA A 1 395 ? -62.148 -12.176 93.904 1.00 70.25 395 ALA A CA 1
ATOM 3013 C C . ALA A 1 395 ? -60.637 -12.485 93.876 1.00 70.25 395 ALA A C 1
ATOM 3015 O O . ALA A 1 395 ? -59.927 -11.955 93.024 1.00 70.25 395 ALA A O 1
ATOM 3016 N N . MET A 1 396 ? -60.140 -13.331 94.785 1.00 64.81 396 MET A N 1
ATOM 3017 C CA . MET A 1 396 ? -58.732 -13.750 94.828 1.00 64.81 396 MET A CA 1
ATOM 3018 C C . MET A 1 396 ? -58.370 -14.725 93.700 1.00 64.81 396 MET A C 1
ATOM 3020 O O . MET A 1 396 ? -57.264 -14.635 93.168 1.00 64.81 396 MET A O 1
ATOM 3024 N N . GLU A 1 397 ? -59.283 -15.614 93.299 1.00 73.44 397 GLU A N 1
ATOM 3025 C CA . GLU A 1 397 ? -59.066 -16.496 92.143 1.00 73.44 397 GLU A CA 1
ATOM 3026 C C . GLU A 1 397 ? -59.041 -15.692 90.830 1.00 73.44 397 GLU A C 1
ATOM 3028 O O . GLU A 1 397 ? -58.135 -15.877 90.021 1.00 73.44 397 GLU A O 1
ATOM 3033 N N . GLU A 1 398 ? -59.935 -14.705 90.675 1.00 70.94 398 GLU A N 1
ATOM 3034 C CA . GLU A 1 398 ? -59.911 -13.752 89.550 1.00 70.94 398 GLU A CA 1
ATOM 3035 C C . GLU A 1 398 ? -58.588 -12.955 89.493 1.00 70.94 398 GLU A C 1
ATOM 3037 O O . GLU A 1 398 ? -58.025 -12.753 88.418 1.00 70.94 398 GLU A O 1
ATOM 3042 N N . ILE A 1 399 ? -58.046 -12.533 90.648 1.00 68.38 399 ILE A N 1
ATOM 3043 C CA . ILE A 1 399 ? -56.732 -11.863 90.742 1.00 68.38 399 ILE A CA 1
ATOM 3044 C C . ILE A 1 399 ? -55.606 -12.787 90.280 1.00 68.38 399 ILE A C 1
ATOM 3046 O O . ILE A 1 399 ? -54.701 -12.363 89.560 1.00 68.38 399 ILE A O 1
ATOM 3050 N N . ARG A 1 400 ? -55.640 -14.046 90.720 1.00 70.50 400 ARG A N 1
ATOM 3051 C CA . ARG A 1 400 ? -54.623 -15.042 90.394 1.00 70.50 400 ARG A CA 1
ATOM 3052 C C . ARG A 1 400 ? -54.622 -15.354 88.896 1.00 70.50 400 ARG A C 1
ATOM 3054 O O . ARG A 1 400 ? -53.545 -15.376 88.307 1.00 70.50 400 ARG A O 1
ATOM 3061 N N . GLU A 1 401 ? -55.792 -15.526 88.282 1.00 74.75 401 GLU A N 1
ATOM 3062 C CA . GLU A 1 401 ? -55.920 -15.695 86.828 1.00 74.75 401 GLU A CA 1
ATOM 3063 C C . GLU A 1 401 ? -55.431 -14.455 86.063 1.00 74.75 401 GLU A C 1
ATOM 3065 O O . GLU A 1 401 ? -54.648 -14.590 85.122 1.00 74.75 401 GLU A O 1
ATOM 3070 N N . GLY A 1 402 ? -55.804 -13.245 86.498 1.00 69.94 402 GLY A N 1
ATOM 3071 C CA . GLY A 1 402 ? -55.347 -11.992 85.884 1.00 69.94 402 GLY A CA 1
ATOM 3072 C C . GLY A 1 402 ? -53.826 -11.800 85.950 1.00 69.94 402 GLY A C 1
ATOM 3073 O O . GLY A 1 402 ? -53.202 -11.426 84.958 1.00 69.94 402 GLY A O 1
ATOM 3074 N N . LEU A 1 403 ? -53.201 -12.123 87.088 1.00 69.56 403 LEU A N 1
ATOM 3075 C CA . LEU A 1 403 ? -51.741 -12.100 87.247 1.00 69.56 403 LEU A CA 1
ATOM 3076 C C . LEU A 1 403 ? -51.048 -13.128 86.348 1.00 69.56 403 LEU A C 1
ATOM 3078 O O . LEU A 1 403 ? -50.010 -12.830 85.764 1.00 69.56 403 LEU A O 1
ATOM 3082 N N . GLN A 1 404 ? -51.631 -14.318 86.207 1.00 73.88 404 GLN A N 1
ATOM 3083 C CA . GLN A 1 404 ? -51.081 -15.372 85.360 1.00 73.88 404 GLN A CA 1
ATOM 3084 C C . GLN A 1 404 ? -51.172 -15.004 83.868 1.00 73.88 404 GLN A C 1
ATOM 3086 O O . GLN A 1 404 ? -50.235 -15.258 83.110 1.00 73.88 404 GLN A O 1
ATOM 3091 N N . LEU A 1 405 ? -52.260 -14.348 83.449 1.00 73.31 405 LEU A N 1
ATOM 3092 C CA . LEU A 1 405 ? -52.406 -13.778 82.106 1.00 73.31 405 LEU A CA 1
ATOM 3093 C C . LEU A 1 405 ? -51.410 -12.635 81.857 1.00 73.31 405 LEU A C 1
ATOM 3095 O O . LEU A 1 405 ? -50.798 -12.584 80.790 1.00 73.31 405 LEU A O 1
ATOM 3099 N N . ALA A 1 406 ? -51.193 -11.759 82.844 1.00 64.81 406 ALA A N 1
ATOM 3100 C CA . ALA A 1 406 ? -50.209 -10.681 82.757 1.00 64.81 406 ALA A CA 1
ATOM 3101 C C . ALA A 1 406 ? -48.768 -11.217 82.643 1.00 64.81 406 ALA A C 1
ATOM 3103 O O . ALA A 1 406 ? -47.996 -10.732 81.817 1.00 64.81 406 ALA A O 1
ATOM 3104 N N . GLU A 1 407 ? -48.417 -12.253 83.408 1.00 70.12 407 GLU A N 1
ATOM 3105 C CA . GLU A 1 407 ? -47.111 -12.922 83.338 1.00 70.12 407 GLU A CA 1
ATOM 3106 C C . GLU A 1 407 ? -46.894 -13.610 81.978 1.00 70.12 407 GLU A C 1
ATOM 3108 O O . GLU A 1 407 ? -45.837 -13.464 81.359 1.00 70.12 407 GLU A O 1
ATOM 3113 N N . GLN A 1 408 ? -47.906 -14.315 81.459 1.00 72.88 408 GLN A N 1
ATOM 3114 C CA . GLN A 1 408 ? -47.848 -14.914 80.121 1.00 72.88 408 GLN A CA 1
ATOM 3115 C C . GLN A 1 408 ? -47.690 -13.858 79.025 1.00 72.88 408 GLN A C 1
ATOM 3117 O O . GLN A 1 408 ? -46.901 -14.042 78.095 1.00 72.88 408 GLN A O 1
ATOM 3122 N N . ALA A 1 409 ? -48.407 -12.741 79.134 1.00 65.44 409 ALA A N 1
ATOM 3123 C CA . ALA A 1 409 ? -48.270 -11.644 78.195 1.00 65.44 409 ALA A CA 1
ATOM 3124 C C . ALA A 1 409 ? -46.884 -10.996 78.254 1.00 65.44 409 ALA A C 1
ATOM 3126 O O . ALA A 1 409 ? -46.298 -10.724 77.207 1.00 65.44 409 ALA A O 1
ATOM 3127 N N . GLN A 1 410 ? -46.334 -10.802 79.455 1.00 63.56 410 GLN A N 1
ATOM 3128 C CA . GLN A 1 410 ? -44.986 -10.274 79.637 1.00 63.56 410 GLN A CA 1
ATOM 3129 C C . GLN A 1 410 ? -43.937 -11.200 79.007 1.00 63.56 410 GLN A C 1
ATOM 3131 O O . GLN A 1 410 ? -43.081 -10.726 78.266 1.00 63.56 410 GLN A O 1
ATOM 3136 N N . ASN A 1 411 ? -44.046 -12.518 79.208 1.00 71.88 411 ASN A N 1
ATOM 3137 C CA . ASN A 1 411 ? -43.161 -13.493 78.562 1.00 71.88 411 ASN A CA 1
ATOM 3138 C C . ASN A 1 411 ? -43.280 -13.478 77.031 1.00 71.88 411 ASN A C 1
ATOM 3140 O O . ASN A 1 411 ? -42.260 -13.484 76.342 1.00 71.88 411 ASN A O 1
ATOM 3144 N N . ASN A 1 412 ? -44.497 -13.406 76.483 1.00 68.25 412 ASN A N 1
ATOM 3145 C CA . ASN A 1 412 ? -44.696 -13.302 75.035 1.00 68.25 412 ASN A CA 1
ATOM 3146 C C . ASN A 1 412 ? -44.066 -12.027 74.459 1.00 68.25 412 ASN A C 1
ATOM 3148 O O . ASN A 1 412 ? -43.464 -12.072 73.389 1.00 68.25 412 ASN A O 1
ATOM 3152 N N . VAL A 1 413 ? -44.161 -10.902 75.170 1.00 60.88 413 VAL A N 1
ATOM 3153 C CA . VAL A 1 413 ? -43.526 -9.639 74.767 1.00 60.88 413 VAL A CA 1
ATOM 3154 C C . VAL A 1 413 ? -42.006 -9.765 74.778 1.00 60.88 413 VAL A C 1
ATOM 3156 O O . VAL A 1 413 ? -41.371 -9.335 73.820 1.00 60.88 413 VAL A O 1
ATOM 3159 N N . THR A 1 414 ? -41.419 -10.398 75.796 1.00 66.19 414 THR A N 1
ATOM 3160 C CA . THR A 1 414 ? -39.969 -10.644 75.856 1.00 66.19 414 THR A CA 1
ATOM 3161 C C . THR A 1 414 ? -39.492 -11.484 74.669 1.00 66.19 414 THR A C 1
ATOM 3163 O O . THR A 1 414 ? -38.541 -11.099 73.996 1.00 66.19 414 THR A O 1
ATOM 3166 N N . ILE A 1 415 ? -40.202 -12.568 74.334 1.00 70.94 415 ILE A N 1
ATOM 3167 C CA . ILE A 1 415 ? -39.883 -13.421 73.174 1.00 70.94 415 ILE A CA 1
ATOM 3168 C C . ILE A 1 415 ? -39.982 -12.630 71.859 1.00 70.94 415 ILE A C 1
ATOM 3170 O O . ILE A 1 415 ? -39.115 -12.738 70.992 1.00 70.94 415 ILE A O 1
ATOM 3174 N N . VAL A 1 416 ? -41.026 -11.810 71.700 1.00 63.56 416 VAL A N 1
ATOM 3175 C CA . VAL A 1 416 ? -41.200 -10.964 70.508 1.00 63.56 416 VAL A CA 1
ATOM 3176 C C . VAL A 1 416 ? -40.106 -9.897 70.420 1.00 63.56 416 VAL A C 1
ATOM 3178 O O . VAL A 1 416 ? -39.629 -9.620 69.322 1.00 63.56 416 VAL A O 1
ATOM 3181 N N . LEU A 1 417 ? -39.676 -9.314 71.541 1.00 62.53 417 LEU A N 1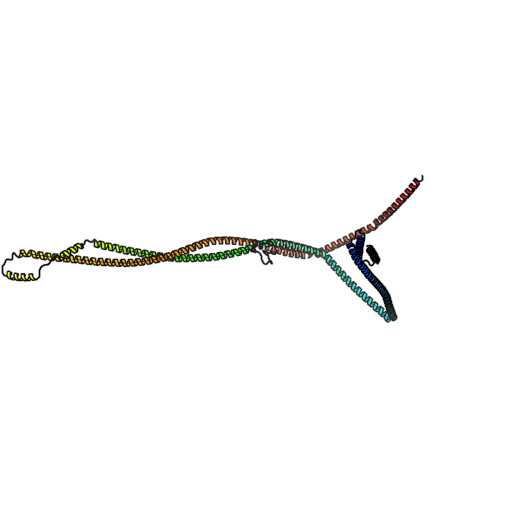
ATOM 3182 C CA . LEU A 1 417 ? -38.576 -8.347 71.578 1.00 62.53 417 LEU A CA 1
ATOM 3183 C C . LEU A 1 417 ? -37.244 -8.991 71.173 1.00 62.53 417 LEU A C 1
ATOM 3185 O O . LEU A 1 417 ? -36.546 -8.430 70.330 1.00 62.53 417 LEU A O 1
ATOM 3189 N N . GLU A 1 418 ? -36.936 -10.187 71.678 1.00 70.75 418 GLU A N 1
ATOM 3190 C CA . GLU A 1 418 ? -35.752 -10.955 71.267 1.00 70.75 418 GLU A CA 1
ATOM 3191 C C . GLU A 1 418 ? -35.783 -11.297 69.763 1.00 70.75 418 GLU A C 1
ATOM 3193 O O . GLU A 1 418 ? -34.775 -11.172 69.057 1.00 70.75 418 GLU A O 1
ATOM 3198 N N . GLU A 1 419 ? -36.948 -11.678 69.222 1.00 67.06 419 GLU A N 1
ATOM 3199 C CA . GLU A 1 419 ? -37.114 -11.875 67.777 1.00 67.06 419 GLU A CA 1
ATOM 3200 C C . GLU A 1 419 ? -36.928 -10.575 66.981 1.00 67.06 419 GLU A C 1
ATOM 3202 O O . GLU A 1 419 ? -36.288 -10.596 65.926 1.00 67.06 419 GLU A O 1
ATOM 3207 N N . ILE A 1 420 ? -37.463 -9.447 67.464 1.00 63.56 420 ILE A N 1
ATOM 3208 C CA . ILE A 1 420 ? -37.312 -8.131 66.828 1.00 63.56 420 ILE A CA 1
ATOM 3209 C C . ILE A 1 420 ? -35.837 -7.732 66.783 1.00 63.56 420 ILE A C 1
ATOM 3211 O O . ILE A 1 420 ? -35.380 -7.300 65.726 1.00 63.56 420 ILE A O 1
ATOM 3215 N N . GLU A 1 421 ? -35.084 -7.911 67.871 1.00 67.00 421 GLU A N 1
ATOM 3216 C CA . GLU A 1 421 ? -33.642 -7.631 67.912 1.00 67.00 421 GLU A CA 1
ATOM 3217 C C . GLU A 1 421 ? -32.882 -8.465 66.876 1.00 67.00 421 GLU A C 1
ATOM 3219 O O . GLU A 1 421 ? -32.071 -7.936 66.107 1.00 67.00 421 GLU A O 1
ATOM 3224 N N . LYS A 1 422 ? -33.207 -9.758 66.772 1.00 72.50 422 LYS A N 1
ATOM 3225 C CA . LYS A 1 422 ? -32.616 -10.653 65.771 1.00 72.50 422 LYS A CA 1
ATOM 3226 C C . LYS A 1 422 ? -32.965 -10.235 64.339 1.00 72.50 422 LYS A C 1
ATOM 3228 O O . LYS A 1 422 ? -32.086 -10.218 63.476 1.00 72.50 422 LYS A O 1
ATOM 3233 N N . MET A 1 423 ? -34.219 -9.865 64.075 1.00 65.25 423 MET A N 1
ATOM 3234 C CA . MET A 1 423 ? -34.651 -9.364 62.764 1.00 65.25 423 MET A CA 1
ATOM 3235 C C . MET A 1 423 ? -34.007 -8.014 62.423 1.00 65.25 423 MET A C 1
ATOM 3237 O O . MET A 1 423 ? -33.659 -7.776 61.267 1.00 65.25 423 MET A O 1
ATOM 3241 N N . GLN A 1 424 ? -33.792 -7.141 63.413 1.00 61.72 424 GLN A N 1
ATOM 3242 C CA . GLN A 1 424 ? -33.079 -5.875 63.238 1.00 61.72 424 GLN A CA 1
ATOM 3243 C C . GLN A 1 424 ? -31.611 -6.100 62.876 1.00 61.72 424 GLN A C 1
ATOM 3245 O O . GLN A 1 424 ? -31.098 -5.430 61.980 1.00 61.72 424 GLN A O 1
ATOM 3250 N N . ALA A 1 425 ? -30.944 -7.047 63.541 1.00 72.38 425 ALA A N 1
ATOM 3251 C CA . ALA A 1 425 ? -29.570 -7.422 63.227 1.00 72.38 425 ALA A CA 1
ATOM 3252 C C . ALA A 1 425 ? -29.454 -7.966 61.793 1.00 72.38 425 ALA A C 1
ATOM 3254 O O . ALA A 1 425 ? -28.593 -7.521 61.036 1.00 72.38 425 ALA A O 1
ATOM 3255 N N . GLN A 1 426 ? -30.374 -8.844 61.380 1.00 70.88 426 GLN A N 1
ATOM 3256 C CA . GLN A 1 426 ? -30.428 -9.365 60.009 1.00 70.88 426 GLN A CA 1
ATOM 3257 C C . GLN A 1 426 ? -30.686 -8.267 58.967 1.00 70.88 426 GLN A C 1
ATOM 3259 O O . GLN A 1 426 ? -30.047 -8.251 57.916 1.00 70.88 426 GLN A O 1
ATOM 3264 N N . ALA A 1 427 ? -31.596 -7.330 59.249 1.00 60.16 427 ALA A N 1
ATOM 3265 C CA . ALA A 1 427 ? -31.862 -6.203 58.359 1.00 60.16 427 ALA A CA 1
ATOM 3266 C C . ALA A 1 427 ? -30.639 -5.281 58.224 1.00 60.16 427 ALA A C 1
ATOM 3268 O O . ALA A 1 427 ? -30.320 -4.868 57.112 1.00 60.16 427 ALA A O 1
ATOM 3269 N N . ARG A 1 428 ? -29.923 -5.000 59.324 1.00 68.56 428 ARG A N 1
ATOM 3270 C CA . ARG A 1 428 ? -28.671 -4.223 59.295 1.00 68.56 428 ARG A CA 1
ATOM 3271 C C . ARG A 1 428 ? -27.596 -4.914 58.463 1.00 68.56 428 ARG A C 1
ATOM 3273 O O . ARG A 1 428 ? -27.025 -4.274 57.594 1.00 68.56 428 ARG A O 1
ATOM 3280 N N . GLU A 1 429 ? -27.392 -6.217 58.649 1.00 75.75 429 GLU A N 1
ATOM 3281 C CA . GLU A 1 429 ? -26.411 -6.981 57.869 1.00 75.75 429 GLU A CA 1
ATOM 3282 C C . GLU A 1 429 ? -26.726 -6.964 56.361 1.00 75.75 429 GLU A C 1
ATOM 3284 O O . GLU A 1 429 ? -25.828 -6.808 55.533 1.00 75.75 429 GLU A O 1
ATOM 3289 N N . LEU A 1 430 ? -28.005 -7.092 55.985 1.00 69.44 430 LEU A N 1
ATOM 3290 C CA . LEU A 1 430 ? -28.439 -6.996 54.587 1.00 69.44 430 LEU A CA 1
ATOM 3291 C C . LEU A 1 430 ? -28.255 -5.585 54.012 1.00 69.44 430 LEU A C 1
ATOM 3293 O O . LEU A 1 430 ? -27.870 -5.456 52.852 1.00 69.44 430 LEU A O 1
ATOM 3297 N N . ILE A 1 431 ? -28.505 -4.540 54.809 1.00 66.88 431 ILE A N 1
ATOM 3298 C CA . ILE A 1 431 ? -28.272 -3.142 54.419 1.00 66.88 431 ILE A CA 1
ATOM 3299 C C . ILE A 1 431 ? -26.777 -2.873 54.240 1.00 66.88 431 ILE A C 1
ATOM 3301 O O . ILE A 1 431 ? -26.401 -2.255 53.248 1.00 66.88 431 ILE A O 1
ATOM 3305 N N . ASP A 1 432 ? -25.926 -3.359 55.144 1.00 73.62 432 ASP A N 1
ATOM 3306 C CA . ASP A 1 432 ? -24.476 -3.173 55.062 1.00 73.62 432 ASP A CA 1
ATOM 3307 C C . ASP A 1 432 ? -23.894 -3.892 53.837 1.00 73.62 432 ASP A C 1
ATOM 3309 O O . ASP A 1 432 ? -23.165 -3.275 53.059 1.00 73.62 432 ASP A O 1
ATOM 3313 N N . LYS A 1 433 ? -24.308 -5.144 53.579 1.00 71.00 433 LYS A N 1
ATOM 3314 C CA . LYS A 1 433 ? -23.953 -5.882 52.350 1.00 71.00 433 LYS A CA 1
ATOM 3315 C C . LYS A 1 433 ? -24.438 -5.174 51.085 1.00 71.00 433 LYS A C 1
ATOM 3317 O O . LYS A 1 433 ? -23.694 -5.079 50.109 1.00 71.00 433 LYS A O 1
ATOM 3322 N N . GLY A 1 434 ? -25.660 -4.640 51.113 1.00 62.72 434 GLY A N 1
ATOM 3323 C CA . GLY A 1 434 ? -26.201 -3.841 50.018 1.00 62.72 434 GLY A CA 1
ATOM 3324 C C . GLY A 1 434 ? -25.380 -2.572 49.790 1.00 62.72 434 GLY A C 1
ATOM 3325 O O . GLY A 1 434 ? -25.053 -2.253 48.651 1.00 62.72 434 GLY A O 1
ATOM 3326 N N . ARG A 1 435 ? -24.982 -1.877 50.861 1.00 68.12 435 ARG A N 1
ATOM 3327 C CA . ARG A 1 435 ? -24.190 -0.643 50.802 1.00 68.12 435 ARG A CA 1
ATOM 3328 C C . ARG A 1 435 ? -22.786 -0.885 50.257 1.00 68.12 435 ARG A C 1
ATOM 3330 O O . ARG A 1 435 ? -22.366 -0.146 49.376 1.00 68.12 435 ARG A O 1
ATOM 3337 N N . GLU A 1 436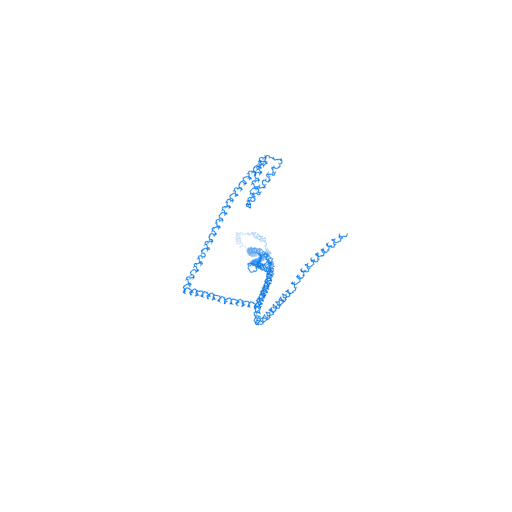 ? -22.089 -1.917 50.730 1.00 71.75 436 GLU A N 1
ATOM 3338 C CA . GLU A 1 436 ? -20.770 -2.299 50.202 1.00 71.75 436 GLU A CA 1
ATOM 3339 C C . GLU A 1 436 ? -20.839 -2.646 48.712 1.00 71.75 436 GLU A C 1
ATOM 3341 O O . GLU A 1 436 ? -20.033 -2.151 47.925 1.00 71.75 436 GLU A O 1
ATOM 3346 N N . SER A 1 437 ? -21.845 -3.430 48.307 1.00 68.12 437 SER A N 1
ATOM 3347 C CA . SER A 1 437 ? -22.083 -3.745 46.895 1.00 68.12 437 SER A CA 1
ATOM 3348 C C . SER A 1 437 ? -22.385 -2.482 46.079 1.00 68.12 437 SER A C 1
ATOM 3350 O O . SER A 1 437 ? -21.838 -2.317 44.993 1.00 68.12 437 SER A O 1
ATOM 3352 N N . THR A 1 438 ? -23.174 -1.545 46.618 1.00 63.44 438 THR A N 1
ATOM 3353 C CA . THR A 1 438 ? -23.539 -0.295 45.926 1.00 63.44 438 THR A CA 1
ATOM 3354 C C . THR A 1 438 ? -22.337 0.633 45.743 1.00 63.44 438 THR A C 1
ATOM 3356 O O . THR A 1 438 ? -22.146 1.139 44.646 1.00 63.44 438 THR A O 1
ATOM 3359 N N . VAL A 1 439 ? -21.485 0.805 46.762 1.00 73.38 439 VAL A N 1
ATOM 3360 C CA . VAL A 1 439 ? -20.266 1.634 46.661 1.00 73.38 439 VAL A CA 1
ATOM 3361 C C . VAL A 1 439 ? -19.297 1.065 45.620 1.00 73.38 439 VAL A C 1
ATOM 3363 O O . VAL A 1 439 ? -18.795 1.803 44.776 1.00 73.38 439 VAL A O 1
ATOM 3366 N N . ALA A 1 440 ? -19.082 -0.255 45.621 1.00 69.44 440 ALA A N 1
ATOM 3367 C CA . ALA A 1 440 ? -18.228 -0.911 44.630 1.00 69.44 440 ALA A CA 1
ATOM 3368 C C . ALA A 1 440 ? -18.801 -0.823 43.200 1.00 69.44 440 ALA A C 1
ATOM 3370 O O . ALA A 1 440 ? -18.054 -0.727 42.225 1.00 69.44 440 ALA A O 1
ATOM 3371 N N . VAL A 1 441 ? -20.129 -0.860 43.064 1.00 68.62 441 VAL A N 1
ATOM 3372 C CA . VAL A 1 441 ? -20.845 -0.654 41.796 1.00 68.62 441 VAL A CA 1
ATOM 3373 C C . VAL A 1 441 ? -20.705 0.786 41.309 1.00 68.62 441 VAL A C 1
ATOM 3375 O O . VAL A 1 441 ? -20.471 0.991 40.123 1.00 68.62 441 VAL A O 1
ATOM 3378 N N . GLU A 1 442 ? -20.821 1.767 42.201 1.00 69.88 442 GLU A N 1
ATOM 3379 C CA . GLU A 1 442 ? -20.757 3.195 41.882 1.00 69.88 442 GLU A CA 1
ATOM 3380 C C . GLU A 1 442 ? -19.362 3.588 41.372 1.00 69.88 442 GLU A C 1
ATOM 3382 O O . GLU A 1 442 ? -19.252 4.236 40.334 1.00 69.88 442 GLU A O 1
ATOM 3387 N N . GLU A 1 443 ? -18.298 3.082 42.005 1.00 73.62 443 GLU A N 1
ATOM 3388 C CA . GLU A 1 443 ? -16.914 3.272 41.549 1.00 73.62 443 GLU A CA 1
ATOM 3389 C C . GLU A 1 443 ? -16.662 2.624 40.174 1.00 73.62 443 GLU A C 1
ATOM 3391 O O . GLU A 1 443 ? -16.115 3.260 39.269 1.00 73.62 443 GLU A O 1
ATOM 3396 N N . LYS A 1 444 ? -17.112 1.375 39.967 1.00 72.00 444 LYS A N 1
ATOM 3397 C CA . LYS A 1 444 ? -16.993 0.689 38.665 1.00 72.00 444 LYS A CA 1
ATOM 3398 C C . LYS A 1 444 ? -17.799 1.379 37.565 1.00 72.00 444 LYS A C 1
ATOM 3400 O O . LYS A 1 444 ? -17.317 1.487 36.440 1.00 72.00 444 LYS A O 1
ATOM 3405 N N . ALA A 1 445 ? -19.008 1.841 37.878 1.00 66.56 445 ALA A N 1
ATOM 3406 C CA . ALA A 1 445 ? -19.870 2.553 36.942 1.00 66.56 445 ALA A CA 1
ATOM 3407 C C . ALA A 1 445 ? -19.280 3.917 36.573 1.00 66.56 445 ALA A C 1
ATOM 3409 O O . ALA A 1 445 ? -19.275 4.273 35.397 1.00 66.56 445 ALA A O 1
ATOM 3410 N N . GLN A 1 446 ? -18.739 4.655 37.548 1.00 75.00 446 GLN A N 1
ATOM 3411 C CA . GLN A 1 446 ? -18.072 5.927 37.302 1.00 75.00 446 GLN A CA 1
ATOM 3412 C C . GLN A 1 446 ? -16.849 5.734 36.404 1.00 75.00 446 GLN A C 1
ATOM 3414 O O . GLN A 1 446 ? -16.757 6.418 35.388 1.00 75.00 446 GLN A O 1
ATOM 3419 N N . ASN A 1 447 ? -15.993 4.748 36.705 1.00 72.06 447 ASN A N 1
ATOM 3420 C CA . ASN A 1 447 ? -14.842 4.408 35.867 1.00 72.06 447 ASN A CA 1
ATOM 3421 C C . ASN A 1 447 ? -15.262 4.060 34.434 1.00 72.06 447 ASN A C 1
ATOM 3423 O O . ASN A 1 447 ? -14.752 4.680 33.503 1.00 72.06 447 ASN A O 1
ATOM 3427 N N . ALA A 1 448 ? -16.242 3.165 34.257 1.00 65.94 448 ALA A N 1
ATOM 3428 C CA . ALA A 1 448 ? -16.764 2.800 32.938 1.00 65.94 448 ALA A CA 1
ATOM 3429 C C . ALA A 1 448 ? -17.292 4.015 32.159 1.00 65.94 448 ALA A C 1
ATOM 3431 O O . ALA A 1 448 ? -17.087 4.105 30.951 1.00 65.94 448 ALA A O 1
ATOM 3432 N N . ASN A 1 449 ? -17.938 4.965 32.841 1.00 68.56 449 ASN A N 1
ATOM 3433 C CA . ASN A 1 449 ? -18.480 6.168 32.217 1.00 68.56 449 ASN A CA 1
ATOM 3434 C C . ASN A 1 449 ? -17.373 7.141 31.768 1.00 68.56 449 ASN A C 1
ATOM 3436 O O . ASN A 1 449 ? -17.459 7.702 30.677 1.00 68.56 449 ASN A O 1
ATOM 3440 N N . THR A 1 450 ? -16.305 7.309 32.562 1.00 76.44 450 THR A N 1
ATOM 3441 C CA . THR A 1 450 ? -15.110 8.065 32.134 1.00 76.44 450 THR A CA 1
ATOM 3442 C C . THR A 1 450 ? -14.440 7.417 30.929 1.00 76.44 450 THR A C 1
ATOM 3444 O O . THR A 1 450 ? -14.208 8.102 29.936 1.00 76.44 450 THR A O 1
ATOM 3447 N N . THR A 1 451 ? -14.203 6.101 30.967 1.00 70.56 451 THR A N 1
ATOM 3448 C CA . THR A 1 451 ? -13.583 5.374 29.850 1.00 70.56 451 THR A CA 1
ATOM 3449 C C . THR A 1 451 ? -14.442 5.450 28.588 1.00 70.56 451 THR A C 1
ATOM 3451 O O . THR A 1 451 ? -13.911 5.651 27.501 1.00 70.56 451 THR A O 1
ATOM 3454 N N . LEU A 1 452 ? -15.772 5.366 28.711 1.00 70.12 452 LEU A N 1
ATOM 3455 C CA . LEU A 1 452 ? -16.689 5.524 27.580 1.00 70.12 452 LEU A CA 1
ATOM 3456 C C . LEU A 1 452 ? -16.597 6.928 26.962 1.00 70.12 452 LEU A C 1
ATOM 3458 O O . LEU A 1 452 ? -16.521 7.052 25.742 1.00 70.12 452 LEU A O 1
ATOM 3462 N N . SER A 1 453 ? -16.549 7.977 27.789 1.00 71.31 453 SER A N 1
ATOM 3463 C CA . SER A 1 453 ? -16.406 9.358 27.311 1.00 71.31 453 SER A CA 1
ATOM 3464 C C . SER A 1 453 ? -15.060 9.600 26.616 1.00 71.31 453 SER A C 1
ATOM 3466 O O . SER A 1 453 ? -15.004 10.332 25.626 1.00 71.31 453 SER A O 1
ATOM 3468 N N . GLU A 1 454 ? -13.977 8.996 27.109 1.00 72.88 454 GLU A N 1
ATOM 3469 C CA . GLU A 1 454 ? -12.663 9.039 26.459 1.00 72.88 454 GLU A CA 1
ATOM 3470 C C . GLU A 1 454 ? -12.683 8.297 25.117 1.00 72.88 454 GLU A C 1
ATOM 3472 O O . GLU A 1 454 ? -12.192 8.818 24.111 1.00 72.88 454 GLU A O 1
ATOM 3477 N N . LEU A 1 455 ? -13.316 7.120 25.074 1.00 68.12 455 LEU A N 1
ATOM 3478 C CA . LEU A 1 455 ? -13.477 6.323 23.862 1.00 68.12 455 LEU A CA 1
ATOM 3479 C C . LEU A 1 455 ? -14.271 7.084 22.787 1.00 68.12 455 LEU A C 1
ATOM 3481 O O . LEU A 1 455 ? -13.869 7.089 21.625 1.00 68.12 455 LEU A O 1
ATOM 3485 N N . GLU A 1 456 ? -15.352 7.780 23.158 1.00 66.75 456 GLU A N 1
ATOM 3486 C CA . GLU A 1 456 ? -16.128 8.634 22.244 1.00 66.75 456 GLU A CA 1
ATOM 3487 C C . GLU A 1 456 ? -15.279 9.769 21.652 1.00 66.75 456 GLU A C 1
ATOM 3489 O O . GLU A 1 456 ? -15.316 10.014 20.439 1.00 66.75 456 GLU A O 1
ATOM 3494 N N . GLY A 1 457 ? -14.473 10.431 22.487 1.00 70.00 457 GLY A N 1
ATOM 3495 C CA . GLY A 1 457 ? -13.552 11.479 22.050 1.00 70.00 457 GLY A CA 1
ATOM 3496 C C . GLY A 1 457 ? -12.524 10.957 21.046 1.00 70.00 457 GLY A C 1
ATOM 3497 O O . GLY A 1 457 ? -12.364 11.528 19.964 1.00 70.00 457 GLY A O 1
ATOM 3498 N N . VAL A 1 458 ? -11.876 9.832 21.352 1.00 69.75 458 VAL A N 1
ATOM 3499 C CA . VAL A 1 458 ? -10.864 9.226 20.475 1.00 69.75 458 VAL A CA 1
ATOM 3500 C C . VAL A 1 458 ? -11.484 8.679 19.186 1.00 69.75 458 VAL A C 1
ATOM 3502 O O . VAL A 1 458 ? -10.926 8.884 18.108 1.00 69.75 458 VAL A O 1
ATOM 3505 N N . MET A 1 459 ? -12.668 8.062 19.251 1.00 63.91 459 MET A N 1
ATOM 3506 C CA . MET A 1 459 ? -13.364 7.530 18.074 1.00 63.91 459 MET A CA 1
ATOM 3507 C C . MET A 1 459 ? -13.762 8.636 17.087 1.00 63.91 459 MET A C 1
ATOM 3509 O O . MET A 1 459 ? -13.743 8.425 15.872 1.00 63.91 459 MET A O 1
ATOM 3513 N N . SER A 1 460 ? -14.053 9.844 17.582 1.00 66.00 460 SER A N 1
ATOM 3514 C CA . SER A 1 460 ? -14.249 11.012 16.717 1.00 66.00 460 SER A CA 1
ATOM 3515 C C . SER A 1 460 ? -12.982 11.371 15.923 1.00 66.00 460 SER A C 1
ATOM 3517 O O . SER A 1 460 ? -13.074 11.656 14.728 1.00 66.00 460 SER A O 1
ATOM 3519 N N . GLY A 1 461 ? -11.802 11.265 16.545 1.00 66.62 461 GLY A N 1
ATOM 3520 C CA . GLY A 1 461 ? -10.503 11.473 15.901 1.00 66.62 461 GLY A CA 1
ATOM 3521 C C . GLY A 1 461 ? -10.185 10.399 14.862 1.00 66.62 461 GLY A C 1
ATOM 3522 O O . GLY A 1 461 ? -9.857 10.729 13.723 1.00 66.62 461 GLY A O 1
ATOM 3523 N N . VAL A 1 462 ? -10.393 9.124 15.209 1.00 65.25 462 VAL A N 1
ATOM 3524 C CA . VAL A 1 462 ? -10.208 7.990 14.283 1.00 65.25 462 VAL A CA 1
ATOM 3525 C C . VAL A 1 462 ? -11.111 8.127 13.052 1.00 65.25 462 VAL A C 1
ATOM 3527 O O . VAL A 1 462 ? -10.688 7.859 11.929 1.00 65.25 462 VAL A O 1
ATOM 3530 N N . LYS A 1 463 ? -12.346 8.617 13.220 1.00 62.59 463 LYS A N 1
ATOM 3531 C CA . LYS A 1 463 ? -13.258 8.884 12.097 1.00 62.59 463 LYS A CA 1
ATOM 3532 C C . LYS A 1 463 ? -12.736 9.979 11.161 1.00 62.59 463 LYS A C 1
ATOM 3534 O O . LYS A 1 463 ? -12.899 9.861 9.947 1.00 62.59 463 LYS A O 1
ATOM 3539 N N . VAL A 1 464 ? -12.136 11.039 11.703 1.00 72.31 464 VAL A N 1
ATOM 3540 C CA . VAL A 1 464 ? -11.523 12.109 10.898 1.00 72.31 464 VAL A CA 1
ATOM 3541 C C . VAL A 1 464 ? -10.311 11.577 10.133 1.00 72.31 464 VAL A C 1
ATOM 3543 O O . VAL A 1 464 ? -10.235 11.795 8.924 1.00 72.31 464 VAL A O 1
ATOM 3546 N N . GLU A 1 465 ? -9.422 10.828 10.795 1.00 66.25 465 GLU A N 1
ATOM 3547 C CA . GLU A 1 465 ? -8.281 10.167 10.144 1.00 66.25 465 GLU A CA 1
ATOM 3548 C C . GLU A 1 465 ? -8.757 9.246 9.011 1.00 66.25 465 GLU A C 1
ATOM 3550 O O . GLU A 1 465 ? -8.288 9.366 7.881 1.00 66.25 465 GLU A O 1
ATOM 3555 N N . TYR A 1 466 ? -9.763 8.400 9.254 1.00 60.16 466 TYR A N 1
ATOM 3556 C CA . TYR A 1 466 ? -10.327 7.511 8.234 1.00 60.16 466 TYR A CA 1
ATOM 3557 C C . TYR A 1 466 ? -10.834 8.264 6.991 1.00 60.16 466 TYR A C 1
ATOM 3559 O O . TYR A 1 466 ? -10.573 7.852 5.857 1.00 60.16 466 TYR A O 1
ATOM 3567 N N . LEU A 1 467 ? -11.535 9.388 7.179 1.00 69.44 467 LEU A N 1
ATOM 3568 C CA . LEU A 1 467 ? -12.026 10.206 6.065 1.00 69.44 467 LEU A CA 1
ATOM 3569 C C . LEU A 1 467 ? -10.875 10.822 5.255 1.00 69.44 467 LEU A C 1
ATOM 3571 O O . LEU A 1 467 ? -10.906 10.768 4.025 1.00 69.44 467 LEU A O 1
ATOM 3575 N N . GLN A 1 468 ? -9.841 11.339 5.924 1.00 65.88 468 GLN A N 1
ATOM 3576 C CA . GLN A 1 468 ? -8.646 11.882 5.263 1.00 65.88 468 GLN A CA 1
ATOM 3577 C C . GLN A 1 468 ? -7.886 10.808 4.472 1.00 65.88 468 GLN A C 1
ATOM 3579 O O . GLN A 1 468 ? -7.393 11.067 3.369 1.00 65.88 468 GLN A O 1
ATOM 3584 N N . ILE A 1 469 ? -7.820 9.585 5.004 1.00 64.06 469 ILE A N 1
ATOM 3585 C CA . ILE A 1 469 ? -7.208 8.432 4.334 1.00 64.06 469 ILE A CA 1
ATOM 3586 C C . ILE A 1 469 ? -8.002 8.056 3.089 1.00 64.06 469 ILE A C 1
ATOM 3588 O O . ILE A 1 469 ? -7.413 7.869 2.025 1.00 64.06 469 ILE A O 1
ATOM 3592 N N . SER A 1 470 ? -9.330 7.974 3.198 1.00 58.69 470 SER A N 1
ATOM 3593 C CA . SER A 1 470 ? -10.203 7.657 2.065 1.00 58.69 470 SER A CA 1
ATOM 3594 C C . SER A 1 470 ? -10.051 8.675 0.930 1.00 58.69 470 SER A C 1
ATOM 3596 O O . SER A 1 470 ? -9.939 8.290 -0.237 1.00 58.69 470 SER A O 1
ATOM 3598 N N . GLU A 1 471 ? -9.967 9.965 1.260 1.00 67.44 471 GLU A N 1
ATOM 3599 C CA . GLU A 1 471 ? -9.731 11.028 0.282 1.00 67.44 471 GLU A CA 1
ATOM 3600 C C . GLU A 1 471 ? -8.335 10.931 -0.355 1.00 67.44 471 GLU A C 1
ATOM 3602 O O . GLU A 1 471 ? -8.205 10.974 -1.581 1.00 67.44 471 GLU A O 1
ATOM 3607 N N . SER A 1 472 ? -7.293 10.714 0.451 1.00 63.53 472 SER A N 1
ATOM 3608 C CA . SER A 1 472 ? -5.911 10.564 -0.030 1.00 63.53 472 SER A CA 1
ATOM 3609 C C . SER A 1 472 ? -5.745 9.340 -0.938 1.00 63.53 472 SER A C 1
ATOM 3611 O O . SER A 1 472 ? -5.116 9.427 -1.994 1.00 63.53 472 SER A O 1
ATOM 3613 N N . ALA A 1 473 ? -6.367 8.214 -0.576 1.00 59.53 473 ALA A N 1
ATOM 3614 C CA . ALA A 1 473 ? -6.393 6.996 -1.381 1.00 59.53 473 ALA A CA 1
ATOM 3615 C C . ALA A 1 473 ? -7.107 7.221 -2.722 1.00 59.53 473 ALA A C 1
ATOM 3617 O O . ALA A 1 473 ? -6.611 6.803 -3.769 1.00 59.53 473 ALA A O 1
ATOM 3618 N N . LYS A 1 474 ? -8.242 7.931 -2.710 1.00 65.81 474 LYS A N 1
ATOM 3619 C CA . LYS A 1 474 ? -8.970 8.294 -3.930 1.00 65.81 474 LYS A CA 1
ATOM 3620 C C . LYS A 1 474 ? -8.115 9.166 -4.852 1.00 65.81 474 LYS A C 1
ATOM 3622 O O . LYS A 1 474 ? -8.039 8.888 -6.046 1.00 65.81 474 LYS A O 1
ATOM 3627 N N . ASN A 1 475 ? -7.426 10.166 -4.308 1.00 65.69 475 ASN A N 1
ATOM 3628 C CA . ASN A 1 475 ? -6.536 11.030 -5.084 1.00 65.69 475 ASN A CA 1
ATOM 3629 C C . ASN A 1 475 ? -5.354 10.244 -5.680 1.00 65.69 475 ASN A C 1
ATOM 3631 O O . ASN A 1 475 ? -5.026 10.409 -6.860 1.00 65.69 475 ASN A O 1
ATOM 3635 N N . ALA A 1 476 ? -4.760 9.325 -4.912 1.00 60.47 476 ALA A N 1
ATOM 3636 C CA . ALA A 1 476 ? -3.715 8.433 -5.409 1.00 60.47 476 ALA A CA 1
ATOM 3637 C C . ALA A 1 476 ? -4.214 7.575 -6.586 1.00 60.47 476 ALA A C 1
ATOM 3639 O O . ALA A 1 476 ? -3.573 7.560 -7.636 1.00 60.47 476 ALA A O 1
ATOM 3640 N N . LEU A 1 477 ? -5.392 6.951 -6.461 1.00 65.31 477 LEU A N 1
ATOM 3641 C CA . LEU A 1 477 ? -6.011 6.167 -7.538 1.00 65.31 477 LEU A CA 1
ATOM 3642 C C . LEU A 1 477 ? -6.247 7.003 -8.798 1.00 65.31 477 LEU A C 1
ATOM 3644 O O . LEU A 1 477 ? -5.856 6.582 -9.879 1.00 65.31 477 LEU A O 1
ATOM 3648 N N . THR A 1 478 ? -6.780 8.223 -8.669 1.00 71.31 478 THR A N 1
ATOM 3649 C CA . THR A 1 478 ? -6.974 9.096 -9.843 1.00 71.31 478 THR A CA 1
ATOM 3650 C C . THR A 1 478 ? -5.664 9.450 -10.548 1.00 71.31 478 THR A C 1
ATOM 3652 O O . THR A 1 478 ? -5.634 9.577 -11.771 1.00 71.31 478 THR A O 1
ATOM 3655 N N . THR A 1 479 ? -4.566 9.573 -9.795 1.00 64.06 479 THR A N 1
ATOM 3656 C CA . THR A 1 479 ? -3.240 9.860 -10.361 1.00 64.06 479 THR A CA 1
ATOM 3657 C C . THR A 1 479 ? -2.688 8.631 -11.084 1.00 64.06 479 THR A C 1
ATOM 3659 O O . THR A 1 479 ? -2.153 8.751 -12.186 1.00 64.06 479 THR A O 1
ATOM 3662 N N . VAL A 1 480 ? -2.872 7.441 -10.502 1.00 63.62 480 VAL A N 1
ATOM 3663 C CA . VAL A 1 480 ? -2.517 6.160 -11.129 1.00 63.62 480 VAL A CA 1
ATOM 3664 C C . VAL A 1 480 ? -3.317 5.938 -12.414 1.00 63.62 480 VAL A C 1
ATOM 3666 O O . VAL A 1 480 ? -2.722 5.611 -13.437 1.00 63.62 480 VAL A O 1
ATOM 3669 N N . ASP A 1 481 ? -4.629 6.177 -12.405 1.00 69.00 481 ASP A N 1
ATOM 3670 C CA . ASP A 1 481 ? -5.487 6.035 -13.587 1.00 69.00 481 ASP A CA 1
ATOM 3671 C C . ASP A 1 481 ? -5.069 6.993 -14.709 1.00 69.00 481 ASP A C 1
ATOM 3673 O O . ASP A 1 481 ? -5.010 6.604 -15.878 1.00 69.00 481 ASP A O 1
ATOM 3677 N N . ALA A 1 482 ? -4.721 8.238 -14.366 1.00 67.56 482 ALA A N 1
ATOM 3678 C CA . ALA A 1 482 ? -4.216 9.212 -15.330 1.00 67.56 482 ALA A CA 1
ATOM 3679 C C . ALA A 1 482 ? -2.878 8.768 -15.947 1.00 67.56 482 ALA A C 1
ATOM 3681 O O . ALA A 1 482 ? -2.707 8.839 -17.169 1.00 67.56 482 ALA A O 1
ATOM 3682 N N . ALA A 1 483 ? -1.950 8.263 -15.128 1.00 61.69 483 ALA A N 1
ATOM 3683 C CA . ALA A 1 483 ? -0.677 7.725 -15.600 1.00 61.69 483 ALA A CA 1
ATOM 3684 C C . ALA A 1 483 ? -0.874 6.477 -16.481 1.00 61.69 483 ALA A C 1
ATOM 3686 O O . ALA A 1 483 ? -0.250 6.358 -17.537 1.00 61.69 483 ALA A O 1
ATOM 3687 N N . LEU A 1 484 ? -1.793 5.581 -16.106 1.00 68.62 484 LEU A N 1
ATOM 3688 C CA . LEU A 1 484 ? -2.136 4.388 -16.880 1.00 68.62 484 LEU A CA 1
ATOM 3689 C C . LEU A 1 484 ? -2.769 4.751 -18.228 1.00 68.62 484 LEU A C 1
ATOM 3691 O O . LEU A 1 484 ? -2.423 4.162 -19.255 1.00 68.62 484 LEU A O 1
ATOM 3695 N N . ALA A 1 485 ? -3.662 5.742 -18.257 1.00 71.06 485 ALA A N 1
ATOM 3696 C CA . ALA A 1 485 ? -4.254 6.246 -19.491 1.00 71.06 485 ALA A CA 1
ATOM 3697 C C . ALA A 1 485 ? -3.188 6.839 -20.426 1.00 71.06 485 ALA A C 1
ATOM 3699 O O . ALA A 1 485 ? -3.205 6.562 -21.629 1.00 71.06 485 ALA A O 1
ATOM 3700 N N . ALA A 1 486 ? -2.234 7.604 -19.882 1.00 62.94 486 ALA A N 1
ATOM 3701 C CA . ALA A 1 486 ? -1.110 8.142 -20.645 1.00 62.94 486 ALA A CA 1
ATOM 3702 C C . ALA A 1 486 ? -0.228 7.024 -21.227 1.00 62.94 486 ALA A C 1
ATOM 3704 O O . ALA A 1 486 ? 0.054 7.035 -22.427 1.00 62.94 486 ALA A O 1
ATOM 3705 N N . ALA A 1 487 ? 0.125 6.021 -20.416 1.00 60.03 487 ALA A N 1
ATOM 3706 C CA . ALA A 1 487 ? 0.898 4.858 -20.853 1.00 60.03 487 ALA A CA 1
ATOM 3707 C C . ALA A 1 487 ? 0.170 4.052 -21.946 1.00 60.03 487 ALA A C 1
ATOM 3709 O O . ALA A 1 487 ? 0.749 3.743 -22.986 1.00 60.03 487 ALA A O 1
ATOM 3710 N N . THR A 1 488 ? -1.128 3.790 -21.768 1.00 68.56 488 THR A N 1
ATOM 3711 C CA . THR A 1 488 ? -1.955 3.060 -22.746 1.00 68.56 488 THR A CA 1
ATOM 3712 C C . THR A 1 488 ? -2.062 3.819 -24.072 1.00 68.56 488 THR A C 1
ATOM 3714 O O . THR A 1 488 ? -2.057 3.222 -25.150 1.00 68.56 488 THR A O 1
ATOM 3717 N N . ASN A 1 489 ? -2.167 5.149 -24.022 1.00 72.00 489 ASN A N 1
ATOM 3718 C CA . ASN A 1 489 ? -2.215 5.979 -25.223 1.00 72.00 489 ASN A CA 1
ATOM 3719 C C . ASN A 1 489 ? -0.871 5.965 -25.972 1.00 72.00 489 ASN A C 1
ATOM 3721 O O . ASN A 1 489 ? -0.853 5.855 -27.198 1.00 72.00 489 ASN A O 1
ATOM 3725 N N . ALA A 1 490 ? 0.249 6.014 -25.244 1.00 57.69 490 ALA A N 1
ATOM 3726 C CA . ALA A 1 490 ? 1.580 5.861 -25.828 1.00 57.69 490 ALA A CA 1
ATOM 3727 C C . ALA A 1 490 ? 1.751 4.484 -26.498 1.00 57.69 490 ALA A C 1
ATOM 3729 O O . ALA A 1 490 ? 2.198 4.413 -27.642 1.00 57.69 490 ALA A O 1
ATOM 3730 N N . GLU A 1 491 ? 1.304 3.403 -25.851 1.00 65.62 491 GLU A N 1
ATOM 3731 C CA . GLU A 1 491 ? 1.344 2.050 -26.424 1.00 65.62 491 GLU A CA 1
ATOM 3732 C C . GLU A 1 491 ? 0.502 1.938 -27.707 1.00 65.62 491 GLU A C 1
ATOM 3734 O O . GLU A 1 491 ? 0.958 1.388 -28.711 1.00 65.62 491 GLU A O 1
ATOM 3739 N N . LYS A 1 492 ? -0.718 2.497 -27.710 1.00 72.75 492 LYS A N 1
ATOM 3740 C CA . LYS A 1 492 ? -1.584 2.524 -28.901 1.00 72.75 492 LYS A CA 1
ATOM 3741 C C . LYS A 1 492 ? -0.931 3.257 -30.067 1.00 72.75 492 LYS A C 1
ATOM 3743 O O . LYS A 1 492 ? -0.971 2.750 -31.185 1.00 72.75 492 LYS A O 1
ATOM 3748 N N . LYS A 1 493 ? -0.325 4.422 -29.815 1.00 67.50 493 LYS A N 1
ATOM 3749 C CA . LYS A 1 493 ? 0.417 5.163 -30.845 1.00 67.50 493 LYS A CA 1
ATOM 3750 C C . LYS A 1 493 ? 1.584 4.345 -31.389 1.00 67.50 493 LYS A C 1
ATOM 3752 O O . LYS A 1 493 ? 1.763 4.299 -32.598 1.00 67.50 493 LYS A O 1
ATOM 3757 N N . ASN A 1 494 ? 2.315 3.645 -30.524 1.00 60.41 494 ASN A N 1
ATOM 3758 C CA . ASN A 1 494 ? 3.425 2.798 -30.950 1.00 60.41 494 ASN A CA 1
ATOM 3759 C C . ASN A 1 494 ? 2.959 1.650 -31.871 1.00 60.41 494 ASN A C 1
ATOM 3761 O O . ASN A 1 494 ? 3.522 1.436 -32.940 1.00 60.41 494 ASN A O 1
ATOM 3765 N N . LYS A 1 495 ? 1.863 0.965 -31.514 1.00 72.25 495 LYS A N 1
ATOM 3766 C CA . LYS A 1 495 ? 1.243 -0.071 -32.365 1.00 72.25 495 LYS A CA 1
ATOM 3767 C C . LYS A 1 495 ? 0.745 0.477 -33.703 1.00 72.25 495 LYS A C 1
ATOM 3769 O O . LYS A 1 495 ? 0.894 -0.184 -34.727 1.00 72.25 495 LYS A O 1
ATOM 3774 N N . GLN A 1 496 ? 0.153 1.672 -33.699 1.00 72.31 496 GLN A N 1
ATOM 3775 C CA . GLN A 1 496 ? -0.295 2.340 -34.921 1.00 72.31 496 GLN A CA 1
ATOM 3776 C C . GLN A 1 496 ? 0.884 2.595 -35.864 1.00 72.31 496 GLN A C 1
ATOM 3778 O O . GLN A 1 496 ? 0.808 2.252 -37.038 1.00 72.31 496 GLN A O 1
ATOM 3783 N N . ILE A 1 497 ? 1.994 3.100 -35.329 1.00 67.81 497 ILE A N 1
ATOM 3784 C CA . ILE A 1 497 ? 3.215 3.371 -36.092 1.00 67.81 497 ILE A CA 1
ATOM 3785 C C . ILE A 1 497 ? 3.815 2.082 -36.649 1.00 67.81 497 ILE A C 1
ATOM 3787 O O . ILE A 1 497 ? 4.189 2.039 -37.815 1.00 67.81 497 ILE A O 1
ATOM 3791 N N . GLN A 1 498 ? 3.830 1.000 -35.868 1.00 65.69 498 GLN A N 1
ATOM 3792 C CA . GLN A 1 498 ? 4.259 -0.308 -36.361 1.00 65.69 498 GLN A CA 1
ATOM 3793 C C . GLN A 1 498 ? 3.402 -0.785 -37.549 1.00 65.69 498 GLN A C 1
ATOM 3795 O O . GLN A 1 498 ? 3.940 -1.246 -38.553 1.00 65.69 498 GLN A O 1
ATOM 3800 N N . SER A 1 499 ? 2.078 -0.615 -37.475 1.00 76.50 499 SER A N 1
ATOM 3801 C CA . SER A 1 499 ? 1.173 -0.954 -38.581 1.00 76.50 499 SER A CA 1
ATOM 3802 C C . SER A 1 499 ? 1.361 -0.048 -39.800 1.00 76.50 499 SER A C 1
ATOM 3804 O O . SER A 1 499 ? 1.277 -0.519 -40.935 1.00 76.50 499 SER A O 1
ATOM 3806 N N . ASP A 1 500 ? 1.619 1.242 -39.587 1.00 71.62 500 ASP A N 1
ATOM 3807 C CA . ASP A 1 500 ? 1.862 2.191 -40.670 1.00 71.62 500 ASP A CA 1
ATOM 3808 C C . ASP A 1 500 ? 3.211 1.918 -41.357 1.00 71.62 500 ASP A C 1
ATOM 3810 O O . ASP A 1 500 ? 3.272 1.978 -42.584 1.00 71.62 500 ASP A O 1
ATOM 3814 N N . LEU A 1 501 ? 4.242 1.489 -40.617 1.00 65.25 501 LEU A N 1
ATOM 3815 C CA . LEU A 1 501 ? 5.515 1.002 -41.166 1.00 65.25 501 LEU A CA 1
ATOM 3816 C C . LEU A 1 501 ? 5.341 -0.279 -41.992 1.00 65.25 501 LEU A C 1
ATOM 3818 O O . LEU A 1 501 ? 5.882 -0.385 -43.093 1.00 65.25 501 LEU A O 1
ATOM 3822 N N . GLU A 1 502 ? 4.562 -1.245 -41.504 1.00 73.81 502 GLU A N 1
ATOM 3823 C CA . GLU A 1 502 ? 4.232 -2.452 -42.272 1.00 73.81 502 GLU A CA 1
ATOM 3824 C C . GLU A 1 502 ? 3.470 -2.104 -43.554 1.00 73.81 502 GLU A C 1
ATOM 3826 O O . GLU A 1 502 ? 3.805 -2.599 -44.629 1.00 73.81 502 GLU A O 1
ATOM 3831 N N . ARG A 1 503 ? 2.485 -1.201 -43.475 1.00 77.06 503 ARG A N 1
ATOM 3832 C CA . ARG A 1 503 ? 1.713 -0.749 -44.640 1.00 77.06 503 ARG A CA 1
ATOM 3833 C C . ARG A 1 503 ? 2.575 0.034 -45.628 1.00 77.06 503 ARG A C 1
ATOM 3835 O O . ARG A 1 503 ? 2.392 -0.128 -46.834 1.00 77.06 503 ARG A O 1
ATOM 3842 N N . ALA A 1 504 ? 3.499 0.861 -45.142 1.00 66.88 504 ALA A N 1
ATOM 3843 C CA . ALA A 1 504 ? 4.470 1.561 -45.972 1.00 66.88 504 ALA A CA 1
ATOM 3844 C C . ALA A 1 504 ? 5.346 0.556 -46.729 1.00 66.88 504 ALA A C 1
ATOM 3846 O O . ALA A 1 504 ? 5.431 0.655 -47.950 1.00 66.88 504 ALA A O 1
ATOM 3847 N N . ASN A 1 505 ? 5.882 -0.462 -46.045 1.00 65.94 505 ASN A N 1
ATOM 3848 C CA . ASN A 1 505 ? 6.624 -1.560 -46.674 1.00 65.94 505 ASN A CA 1
ATOM 3849 C C . ASN A 1 505 ? 5.794 -2.290 -47.740 1.00 65.94 505 ASN A C 1
ATOM 3851 O O . ASN A 1 505 ? 6.262 -2.504 -48.856 1.00 65.94 505 ASN A O 1
ATOM 3855 N N . ASP A 1 506 ? 4.542 -2.626 -47.435 1.00 76.94 506 ASP A N 1
ATOM 3856 C CA . ASP A 1 506 ? 3.659 -3.367 -48.339 1.00 76.94 506 ASP A CA 1
ATOM 3857 C C . ASP A 1 506 ? 3.294 -2.553 -49.598 1.00 76.94 506 ASP A C 1
ATOM 3859 O O . ASP A 1 506 ? 3.267 -3.070 -50.720 1.00 76.94 506 ASP A O 1
ATOM 3863 N N . LEU A 1 507 ? 3.059 -1.244 -49.436 1.00 75.38 507 LEU A N 1
ATOM 3864 C CA . LEU A 1 507 ? 2.871 -0.306 -50.545 1.00 75.38 507 LEU A CA 1
ATOM 3865 C C . LEU A 1 507 ? 4.147 -0.148 -51.375 1.00 75.38 507 LEU A C 1
ATOM 3867 O O . LEU A 1 507 ? 4.054 -0.053 -52.597 1.00 75.38 507 LEU A O 1
ATOM 3871 N N . LEU A 1 508 ? 5.319 -0.138 -50.741 1.00 66.06 508 LEU A N 1
ATOM 3872 C CA . LEU A 1 508 ? 6.618 -0.052 -51.407 1.00 66.06 508 LEU A CA 1
ATOM 3873 C C . LEU A 1 508 ? 6.846 -1.285 -52.292 1.00 66.06 508 LEU A C 1
ATOM 3875 O O . LEU A 1 508 ? 7.142 -1.138 -53.478 1.00 66.06 508 LEU A O 1
ATOM 3879 N N . VAL A 1 509 ? 6.571 -2.485 -51.770 1.00 69.31 509 VAL A N 1
ATOM 3880 C CA . VAL A 1 509 ? 6.621 -3.751 -52.522 1.00 69.31 509 VAL A CA 1
ATOM 3881 C C . VAL A 1 509 ? 5.641 -3.740 -53.701 1.00 69.31 509 VAL A C 1
ATOM 3883 O O . VAL A 1 509 ? 6.048 -3.973 -54.840 1.00 69.31 509 VAL A O 1
ATOM 3886 N N . LYS A 1 510 ? 4.371 -3.377 -53.479 1.00 72.69 510 LYS A N 1
ATOM 3887 C CA . LYS A 1 510 ? 3.352 -3.320 -54.548 1.00 72.69 510 LYS A CA 1
ATOM 3888 C C . LYS A 1 510 ? 3.639 -2.266 -55.613 1.00 72.69 510 LYS A C 1
ATOM 3890 O O . LYS A 1 510 ? 3.267 -2.448 -56.766 1.00 72.69 510 LYS A O 1
ATOM 3895 N N . ARG A 1 511 ? 4.277 -1.150 -55.254 1.00 62.59 511 ARG A N 1
ATOM 3896 C CA . ARG A 1 511 ? 4.640 -0.087 -56.206 1.00 62.59 511 ARG A CA 1
ATOM 3897 C C . ARG A 1 511 ? 5.858 -0.464 -57.053 1.00 62.59 511 ARG A C 1
ATOM 3899 O O . ARG A 1 511 ? 5.999 0.077 -58.149 1.00 62.59 511 ARG A O 1
ATOM 3906 N N . MET A 1 512 ? 6.709 -1.369 -56.562 1.00 54.97 512 MET A N 1
ATOM 3907 C CA . MET A 1 512 ? 7.777 -1.995 -57.348 1.00 54.97 512 MET A CA 1
ATOM 3908 C C . MET A 1 512 ? 7.229 -3.069 -58.303 1.00 54.97 512 MET A C 1
ATOM 3910 O O . MET A 1 512 ? 7.754 -3.232 -59.405 1.00 54.97 512 MET A O 1
ATOM 3914 N N . GLU A 1 513 ? 6.138 -3.756 -57.956 1.00 53.53 513 GLU A N 1
ATOM 3915 C CA . GLU A 1 513 ? 5.464 -4.686 -58.870 1.00 53.53 513 GLU A CA 1
ATOM 3916 C C . GLU A 1 513 ? 4.772 -3.947 -60.037 1.00 53.53 513 GLU A C 1
ATOM 3918 O O . GLU A 1 513 ? 3.882 -3.120 -59.866 1.00 53.53 513 GLU A O 1
ATOM 3923 N N . GLY A 1 514 ? 5.189 -4.243 -61.275 1.00 57.84 514 GLY A N 1
ATOM 3924 C CA . GLY A 1 514 ? 4.547 -3.753 -62.507 1.00 57.84 514 GLY A CA 1
ATOM 3925 C C . GLY A 1 514 ? 5.076 -2.428 -63.081 1.00 57.84 514 GLY A C 1
ATOM 3926 O O . GLY A 1 514 ? 4.864 -2.167 -64.266 1.00 57.84 514 GLY A O 1
ATOM 3927 N N . ASN A 1 515 ? 5.829 -1.629 -62.315 1.00 55.31 515 ASN A N 1
ATOM 3928 C CA . ASN A 1 515 ? 6.412 -0.356 -62.786 1.00 55.31 515 ASN A CA 1
ATOM 3929 C C . ASN A 1 515 ? 7.851 -0.465 -63.324 1.00 55.31 515 ASN A C 1
ATOM 3931 O O . ASN A 1 515 ? 8.374 0.490 -63.900 1.00 55.31 515 ASN A O 1
ATOM 3935 N N . VAL A 1 516 ? 8.452 -1.653 -63.228 1.00 60.62 516 VAL A N 1
ATOM 3936 C CA . VAL A 1 516 ? 9.827 -1.936 -63.667 1.00 60.62 516 VAL A CA 1
ATOM 3937 C C . VAL A 1 516 ? 10.032 -1.652 -65.163 1.00 60.62 516 VAL A C 1
ATOM 3939 O O . VAL A 1 516 ? 11.016 -1.029 -65.553 1.00 60.62 516 VAL A O 1
ATOM 3942 N N . ALA A 1 517 ? 9.100 -2.060 -66.033 1.00 58.84 517 ALA A N 1
ATOM 3943 C CA . ALA A 1 517 ? 9.261 -1.911 -67.485 1.00 58.84 517 ALA A CA 1
ATOM 3944 C C . ALA A 1 517 ? 9.085 -0.457 -67.993 1.00 58.84 517 ALA A C 1
ATOM 3946 O O . ALA A 1 517 ? 9.890 -0.018 -68.823 1.00 58.84 517 ALA A O 1
ATOM 3947 N N . PRO A 1 518 ? 8.094 0.328 -67.518 1.00 58.91 518 PRO A N 1
ATOM 3948 C CA . PRO A 1 518 ? 8.012 1.762 -67.800 1.00 58.91 518 PRO A CA 1
ATOM 3949 C C . PRO A 1 518 ? 9.192 2.572 -67.241 1.00 58.91 518 PRO A C 1
ATOM 3951 O O . PRO A 1 518 ? 9.706 3.417 -67.976 1.00 58.91 518 PRO A O 1
ATOM 3954 N N . GLN A 1 519 ? 9.667 2.291 -66.014 1.00 55.28 519 GLN A N 1
ATOM 3955 C CA . GLN A 1 519 ? 10.876 2.922 -65.453 1.00 55.28 519 GLN A CA 1
ATOM 3956 C C . GLN A 1 519 ? 12.095 2.632 -66.327 1.00 55.28 519 GLN A C 1
ATOM 3958 O O . GLN A 1 519 ? 12.720 3.569 -66.806 1.00 55.28 519 GLN A O 1
ATOM 3963 N N . GLN A 1 520 ? 12.358 1.367 -66.673 1.00 63.19 520 GLN A N 1
ATOM 3964 C CA . GLN A 1 520 ? 13.460 1.001 -67.575 1.00 63.19 520 GLN A CA 1
ATOM 3965 C C . GLN A 1 520 ? 13.368 1.678 -68.953 1.00 63.19 520 GLN A C 1
ATOM 3967 O O . GLN A 1 520 ? 14.387 1.978 -69.579 1.00 63.19 520 GLN A O 1
ATOM 3972 N N . ARG A 1 521 ? 12.153 1.919 -69.464 1.00 65.50 521 ARG A N 1
ATOM 3973 C CA . ARG A 1 521 ? 11.948 2.615 -70.743 1.00 65.50 521 ARG A CA 1
ATOM 3974 C C . ARG A 1 521 ? 12.207 4.119 -70.627 1.00 65.50 521 ARG A C 1
ATOM 3976 O O . ARG A 1 521 ? 12.818 4.681 -71.536 1.00 65.50 521 ARG A O 1
ATOM 3983 N N . ALA A 1 522 ? 11.763 4.754 -69.544 1.00 57.03 522 ALA A N 1
ATOM 3984 C CA . ALA A 1 522 ? 12.050 6.156 -69.243 1.00 57.03 522 ALA A CA 1
ATOM 3985 C C . ALA A 1 522 ? 13.552 6.382 -68.988 1.00 57.03 522 ALA A C 1
ATOM 3987 O O . ALA A 1 522 ? 14.122 7.335 -69.516 1.00 57.03 522 ALA A O 1
ATOM 3988 N N . GLU A 1 523 ? 14.207 5.448 -68.295 1.00 58.03 523 GLU A N 1
ATOM 3989 C CA . GLU A 1 523 ? 15.651 5.420 -68.036 1.00 58.03 523 GLU A CA 1
ATOM 3990 C C . GLU A 1 523 ? 16.446 5.365 -69.352 1.00 58.03 523 GLU A C 1
ATOM 3992 O O . GLU A 1 523 ? 17.279 6.228 -69.616 1.00 58.03 523 GLU A O 1
ATOM 3997 N N . LYS A 1 524 ? 16.095 4.450 -70.271 1.00 70.50 524 LYS A N 1
ATOM 3998 C CA . LYS A 1 524 ? 16.714 4.369 -71.612 1.00 70.50 524 LYS A CA 1
ATOM 3999 C C . LYS A 1 524 ? 16.527 5.639 -72.449 1.00 70.50 524 LYS A C 1
ATOM 4001 O O . LYS A 1 524 ? 17.383 5.986 -73.265 1.00 70.50 524 LYS A O 1
ATOM 4006 N N . LEU A 1 525 ? 15.390 6.319 -72.301 1.00 62.50 525 LEU A N 1
ATOM 4007 C CA . LEU A 1 525 ? 15.123 7.600 -72.963 1.00 62.50 525 LEU A CA 1
ATOM 4008 C C . LEU A 1 525 ? 15.992 8.721 -72.376 1.00 62.50 525 LEU A C 1
ATOM 4010 O O . LEU A 1 525 ? 16.551 9.513 -73.135 1.00 62.50 525 LEU A O 1
ATOM 4014 N N . ARG A 1 526 ? 16.167 8.739 -71.052 1.00 60.09 526 ARG A N 1
ATOM 4015 C CA . ARG A 1 526 ? 17.031 9.682 -70.334 1.00 60.09 526 ARG A CA 1
ATOM 4016 C C . ARG A 1 526 ? 18.515 9.451 -70.643 1.00 60.09 526 ARG A C 1
ATOM 4018 O O . ARG A 1 526 ? 19.227 10.416 -70.899 1.00 60.09 526 ARG A O 1
ATOM 4025 N N . GLU A 1 527 ? 18.966 8.201 -70.741 1.00 65.69 527 GLU A N 1
ATOM 4026 C CA . GLU A 1 527 ? 20.319 7.843 -71.196 1.00 65.69 527 GLU A CA 1
ATOM 4027 C C . GLU A 1 527 ? 20.594 8.309 -72.630 1.00 65.69 527 GLU A C 1
ATOM 4029 O O . GLU A 1 527 ? 21.666 8.843 -72.921 1.00 65.69 527 GLU A O 1
ATOM 4034 N N . ARG A 1 528 ? 19.627 8.139 -73.546 1.00 68.56 528 ARG A N 1
ATOM 4035 C CA . ARG A 1 528 ? 19.756 8.659 -74.919 1.00 68.56 528 ARG A CA 1
ATOM 4036 C C . ARG A 1 528 ? 19.847 10.180 -74.928 1.00 68.56 528 ARG A C 1
ATOM 4038 O O . ARG A 1 528 ? 20.680 10.708 -75.658 1.00 68.56 528 ARG A O 1
ATOM 4045 N N . ALA A 1 529 ? 19.044 10.865 -74.115 1.00 60.81 529 ALA A N 1
ATOM 4046 C CA . ALA A 1 529 ? 19.110 12.317 -73.980 1.00 60.81 529 ALA A CA 1
ATOM 4047 C C . ALA A 1 529 ? 20.461 12.780 -73.403 1.00 60.81 529 ALA A C 1
ATOM 4049 O O . ALA A 1 529 ? 21.057 13.710 -73.937 1.00 60.81 529 ALA A O 1
ATOM 4050 N N . GLY A 1 530 ? 20.992 12.090 -72.386 1.00 65.50 530 GLY A N 1
ATOM 4051 C CA . GLY A 1 530 ? 22.305 12.375 -71.799 1.00 65.50 530 GLY A CA 1
ATOM 4052 C C . GLY A 1 530 ? 23.466 12.162 -72.776 1.00 65.50 530 GLY A C 1
ATOM 4053 O O . GLY A 1 530 ? 24.342 13.017 -72.882 1.00 65.50 530 GLY A O 1
ATOM 4054 N N . LYS A 1 531 ? 23.444 11.076 -73.563 1.00 72.75 531 LYS A N 1
ATOM 4055 C CA . LYS A 1 531 ? 24.438 10.839 -74.629 1.00 72.75 531 LYS A CA 1
ATOM 4056 C C . LYS A 1 531 ? 24.396 11.920 -75.709 1.00 72.75 531 LYS A C 1
ATOM 4058 O O . LYS A 1 531 ? 25.450 12.365 -76.152 1.00 72.75 531 LYS A O 1
ATOM 4063 N N . LEU A 1 532 ? 23.200 12.360 -76.104 1.00 70.38 532 LEU A N 1
ATOM 4064 C CA . LEU A 1 532 ? 23.022 13.463 -77.053 1.00 70.38 532 LEU A CA 1
ATOM 4065 C C . LEU A 1 532 ? 23.560 14.788 -76.502 1.00 70.38 532 LEU A C 1
ATOM 4067 O O . LEU A 1 532 ? 24.196 15.536 -77.236 1.00 70.38 532 LEU A O 1
ATOM 4071 N N . LEU A 1 533 ? 23.339 15.061 -75.216 1.00 66.69 533 LEU A N 1
ATOM 4072 C CA . LEU A 1 533 ? 23.801 16.288 -74.571 1.00 66.69 533 LEU A CA 1
ATOM 4073 C C . LEU A 1 533 ? 25.331 16.320 -74.443 1.00 66.69 533 LEU A C 1
ATOM 4075 O O . LEU A 1 533 ? 25.947 17.333 -74.755 1.00 66.69 533 LEU A O 1
ATOM 4079 N N . TYR A 1 534 ? 25.944 15.187 -74.090 1.00 70.50 534 TYR A N 1
ATOM 4080 C CA . TYR A 1 534 ? 27.400 15.029 -74.082 1.00 70.50 534 TYR A CA 1
ATOM 4081 C C . TYR A 1 534 ? 28.011 15.184 -75.484 1.00 70.50 534 TYR A C 1
ATOM 4083 O O . TYR A 1 534 ? 29.024 15.856 -75.649 1.00 70.50 534 TYR A O 1
ATOM 4091 N N . GLN A 1 535 ? 27.383 14.608 -76.517 1.00 74.88 535 GLN A N 1
ATOM 4092 C CA . GLN A 1 535 ? 27.819 14.795 -77.906 1.00 74.88 535 GLN A CA 1
ATOM 4093 C C . GLN A 1 535 ? 27.697 16.257 -78.352 1.00 74.88 535 GLN A C 1
ATOM 4095 O O . GLN A 1 535 ? 28.604 16.768 -79.000 1.00 74.88 535 GLN A O 1
ATOM 4100 N N . ALA A 1 536 ? 26.618 16.944 -77.973 1.00 68.50 536 ALA A N 1
ATOM 4101 C CA . ALA A 1 536 ? 26.432 18.361 -78.270 1.00 68.50 536 ALA A CA 1
ATOM 4102 C C . ALA A 1 536 ? 27.470 19.247 -77.560 1.00 68.50 536 ALA A C 1
ATOM 4104 O O . ALA A 1 536 ? 27.996 20.169 -78.175 1.00 68.50 536 ALA A O 1
ATOM 4105 N N . GLN A 1 537 ? 27.806 18.946 -76.301 1.00 66.56 537 GLN A N 1
ATOM 4106 C CA . GLN A 1 537 ? 28.868 19.640 -75.566 1.00 66.56 537 GLN A CA 1
ATOM 4107 C C . GLN A 1 537 ? 30.236 19.410 -76.201 1.00 66.56 537 GLN A C 1
ATOM 4109 O O . GLN A 1 537 ? 30.934 20.373 -76.480 1.00 66.56 537 GLN A O 1
ATOM 4114 N N . ARG A 1 538 ? 30.571 18.163 -76.542 1.00 74.25 538 ARG A N 1
ATOM 4115 C CA . ARG A 1 538 ? 31.833 17.846 -77.215 1.00 74.25 538 ARG A CA 1
ATOM 4116 C C . ARG A 1 538 ? 31.954 18.527 -78.578 1.00 74.25 538 ARG A C 1
ATOM 4118 O O . ARG A 1 538 ? 33.014 19.033 -78.905 1.00 74.25 538 ARG A O 1
ATOM 4125 N N . HIS A 1 539 ? 30.876 18.573 -79.359 1.00 72.88 539 HIS A N 1
ATOM 4126 C CA . HIS A 1 539 ? 30.877 19.305 -80.625 1.00 72.88 539 HIS A CA 1
ATOM 4127 C C . HIS A 1 539 ? 31.003 20.818 -80.428 1.00 72.88 539 HIS A C 1
ATOM 4129 O O . HIS A 1 539 ? 31.654 21.464 -81.241 1.00 72.88 539 HIS A O 1
ATOM 4135 N N . ASN A 1 540 ? 30.441 21.381 -79.355 1.00 68.56 540 ASN A N 1
ATOM 4136 C CA . ASN A 1 540 ? 30.688 22.777 -78.991 1.00 68.56 540 ASN A CA 1
ATOM 4137 C C . ASN A 1 540 ? 32.143 23.012 -78.576 1.00 68.56 540 ASN A C 1
ATOM 4139 O O . ASN A 1 540 ? 32.725 23.988 -79.029 1.00 68.56 540 ASN A O 1
ATOM 4143 N N . ASP A 1 541 ? 32.746 22.117 -77.793 1.00 68.69 541 ASP A N 1
ATOM 4144 C CA . ASP A 1 541 ? 34.155 22.215 -77.399 1.00 68.69 541 ASP A CA 1
ATOM 4145 C C . ASP A 1 541 ? 35.090 22.063 -78.612 1.00 68.69 541 ASP A C 1
ATOM 4147 O O . ASP A 1 541 ? 36.081 22.779 -78.728 1.00 68.69 541 ASP A O 1
ATOM 4151 N N . ASP A 1 542 ? 34.761 21.178 -79.558 1.00 71.88 542 ASP A N 1
ATOM 4152 C CA . ASP A 1 542 ? 35.491 21.029 -80.823 1.00 71.88 542 ASP A CA 1
ATOM 4153 C C . ASP A 1 542 ? 35.371 22.300 -81.688 1.00 71.88 542 ASP A C 1
ATOM 4155 O O . ASP A 1 542 ? 36.357 22.731 -82.286 1.00 71.88 542 ASP A O 1
ATOM 4159 N N . ILE A 1 543 ? 34.189 22.933 -81.731 1.00 68.19 543 ILE A N 1
ATOM 4160 C CA . ILE A 1 543 ? 33.974 24.228 -82.403 1.00 68.19 543 ILE A CA 1
ATOM 4161 C C . ILE A 1 543 ? 34.772 25.341 -81.708 1.00 68.19 543 ILE A C 1
ATOM 4163 O O . ILE A 1 543 ? 35.399 26.154 -82.387 1.00 68.19 543 ILE A O 1
ATOM 4167 N N . ASP A 1 544 ? 34.791 25.363 -80.376 1.00 60.81 544 ASP A N 1
ATOM 4168 C CA . ASP A 1 544 ? 35.525 26.349 -79.579 1.00 60.81 544 ASP A CA 1
ATOM 4169 C C . ASP A 1 544 ? 37.044 26.191 -79.772 1.00 60.81 544 ASP A C 1
ATOM 4171 O O . ASP A 1 544 ? 37.761 27.172 -79.963 1.00 60.81 544 ASP A O 1
ATOM 4175 N N . ASN A 1 545 ? 37.537 24.953 -79.850 1.00 58.03 545 ASN A N 1
ATOM 4176 C CA . ASN A 1 545 ? 38.939 24.651 -80.145 1.00 58.03 545 ASN A CA 1
ATOM 4177 C C . ASN A 1 545 ? 39.326 24.999 -81.591 1.00 58.03 545 ASN A C 1
ATOM 4179 O O . ASN A 1 545 ? 40.387 25.576 -81.815 1.00 58.03 545 ASN A O 1
ATOM 4183 N N . LEU A 1 546 ? 38.453 24.743 -82.571 1.00 59.25 546 LEU A N 1
ATOM 4184 C CA . LEU A 1 546 ? 38.661 25.178 -83.959 1.00 59.25 546 LEU A CA 1
ATOM 4185 C C . LEU A 1 546 ? 38.645 26.711 -84.108 1.00 59.25 546 LEU A C 1
ATOM 4187 O O . LEU A 1 546 ? 39.288 27.245 -85.012 1.00 59.25 546 LEU A O 1
ATOM 4191 N N . SER A 1 547 ? 37.944 27.430 -83.225 1.00 55.91 547 SER A N 1
ATOM 4192 C CA . SER A 1 547 ? 37.916 28.898 -83.230 1.00 55.91 547 SER A CA 1
ATOM 4193 C C . SER A 1 547 ? 39.200 29.539 -82.678 1.00 55.91 547 SER A C 1
ATOM 4195 O O . SER A 1 547 ? 39.586 30.622 -83.130 1.00 55.91 547 SER A O 1
ATOM 4197 N N . LYS A 1 548 ? 39.912 28.842 -81.778 1.00 55.28 548 LYS A N 1
ATOM 4198 C CA . LYS A 1 548 ? 41.168 29.302 -81.156 1.00 55.28 548 LYS A CA 1
ATOM 4199 C C . LYS A 1 548 ? 42.380 29.213 -82.092 1.00 55.28 548 LYS A C 1
ATOM 4201 O O . LYS A 1 548 ? 43.251 30.076 -82.041 1.00 55.28 548 LYS A O 1
ATOM 4206 N N . ASP A 1 549 ? 42.395 28.265 -83.029 1.00 53.62 549 ASP A N 1
ATOM 4207 C CA . ASP A 1 549 ? 43.554 28.016 -83.905 1.00 53.62 549 ASP A CA 1
ATOM 4208 C C . ASP A 1 549 ? 43.712 28.984 -85.099 1.00 53.62 549 ASP A C 1
ATOM 4210 O O . ASP A 1 549 ? 44.719 28.920 -85.804 1.00 53.62 549 ASP A O 1
ATOM 4214 N N . SER A 1 550 ? 42.767 29.899 -85.366 1.00 53.88 550 SER A N 1
ATOM 4215 C CA . SER A 1 550 ? 42.827 30.732 -86.591 1.00 53.88 550 SER A CA 1
ATOM 4216 C C . SER A 1 550 ? 42.946 32.248 -86.399 1.00 53.88 550 SER A C 1
ATOM 4218 O O . SER A 1 550 ? 43.269 32.937 -87.372 1.00 53.88 550 SER A O 1
ATOM 4220 N N . THR A 1 551 ? 42.771 32.781 -85.181 1.00 54.41 551 THR A N 1
ATOM 4221 C CA . THR A 1 551 ? 42.642 34.245 -84.998 1.00 54.41 551 THR A CA 1
ATOM 4222 C C . THR A 1 551 ? 43.596 34.864 -83.972 1.00 54.41 551 THR A C 1
ATOM 4224 O O . THR A 1 551 ? 44.114 35.946 -84.242 1.00 54.41 551 THR A O 1
ATOM 4227 N N . GLU A 1 552 ? 43.896 34.202 -82.848 1.00 53.00 552 GLU A N 1
ATOM 4228 C CA . GLU A 1 552 ? 44.726 34.796 -81.777 1.00 53.00 552 GLU A CA 1
ATOM 4229 C C . GLU A 1 552 ? 46.231 34.772 -82.096 1.00 53.00 552 GLU A C 1
ATOM 4231 O O . GLU A 1 552 ? 46.901 35.790 -81.949 1.00 53.00 552 GLU A O 1
ATOM 4236 N N . LEU A 1 553 ? 46.748 33.688 -82.687 1.00 53.88 553 LEU A N 1
ATOM 4237 C CA . LEU A 1 553 ? 48.175 33.561 -83.036 1.00 53.88 553 LEU A CA 1
ATOM 4238 C C . LEU A 1 553 ? 48.681 34.584 -84.073 1.00 53.88 553 LEU A C 1
ATOM 4240 O O . LEU A 1 553 ? 49.881 34.805 -84.170 1.00 53.88 553 LEU A O 1
ATOM 4244 N N . ARG A 1 554 ? 47.801 35.227 -84.857 1.00 58.72 554 ARG A N 1
ATOM 4245 C CA . ARG A 1 554 ? 48.219 36.247 -85.841 1.00 58.72 554 ARG A CA 1
ATOM 4246 C C . ARG A 1 554 ? 48.311 37.651 -85.248 1.00 58.72 554 ARG A C 1
ATOM 4248 O O . ARG A 1 554 ? 49.005 38.479 -85.826 1.00 58.72 554 ARG A O 1
ATOM 4255 N N . LEU A 1 555 ? 47.604 37.945 -84.156 1.00 59.06 555 LEU A N 1
ATOM 4256 C CA . LEU A 1 555 ? 47.562 39.287 -83.563 1.00 59.06 555 LEU A CA 1
ATOM 4257 C C . LEU A 1 555 ? 48.824 39.590 -82.748 1.00 59.06 555 LEU A C 1
ATOM 4259 O O . LEU A 1 555 ? 49.384 40.673 -82.917 1.00 59.06 555 LEU A O 1
ATOM 4263 N N . ASP A 1 556 ? 49.321 38.614 -81.988 1.00 61.84 556 ASP A N 1
ATOM 4264 C CA . ASP A 1 556 ? 50.558 38.749 -81.205 1.00 61.84 556 ASP A CA 1
ATOM 4265 C C . ASP A 1 556 ? 51.781 39.000 -82.108 1.00 61.84 556 ASP A C 1
ATOM 4267 O O . ASP A 1 556 ? 52.594 39.889 -81.841 1.00 61.84 556 ASP A O 1
ATOM 4271 N N . ASP A 1 557 ? 51.863 38.305 -83.249 1.00 65.12 557 ASP A N 1
ATOM 4272 C CA . ASP A 1 557 ? 52.920 38.513 -84.247 1.00 65.12 557 ASP A CA 1
ATOM 4273 C C . ASP A 1 557 ? 52.880 39.936 -84.844 1.00 65.12 557 ASP A C 1
ATOM 4275 O O . ASP A 1 557 ? 53.922 40.569 -85.050 1.00 65.12 557 ASP A O 1
ATOM 4279 N N . TYR A 1 558 ? 51.685 40.486 -85.106 1.00 66.00 558 TYR A N 1
ATOM 4280 C CA . TYR A 1 558 ? 51.545 41.856 -85.616 1.00 66.00 558 TYR A CA 1
ATOM 4281 C C . TYR A 1 558 ? 51.849 42.916 -84.550 1.00 66.00 558 TYR A C 1
ATOM 4283 O O . TYR A 1 558 ? 52.423 43.955 -84.885 1.00 66.00 558 TYR A O 1
ATOM 4291 N N . GLU A 1 559 ? 51.521 42.668 -83.282 1.00 67.62 559 GLU A N 1
ATOM 4292 C CA . GLU A 1 559 ? 51.838 43.567 -82.168 1.00 67.62 559 GLU A CA 1
ATOM 4293 C C . GLU A 1 559 ? 53.354 43.640 -81.917 1.00 67.62 559 GLU A C 1
ATOM 4295 O O . GLU A 1 559 ? 53.919 44.722 -81.712 1.00 67.62 559 GLU A O 1
ATOM 4300 N N . GLN A 1 560 ? 54.051 42.510 -82.054 1.00 72.25 560 GLN A N 1
ATOM 4301 C CA . GLN A 1 560 ? 55.503 42.443 -81.913 1.00 72.25 560 GLN A CA 1
ATOM 4302 C C . GLN A 1 560 ? 56.233 43.141 -83.076 1.00 72.25 560 GLN A C 1
ATOM 4304 O O . GLN A 1 560 ? 57.188 43.892 -82.847 1.00 72.25 560 GLN A O 1
ATOM 4309 N N . ILE A 1 561 ? 55.734 42.996 -84.311 1.00 76.06 561 ILE A N 1
ATOM 4310 C CA . ILE A 1 561 ? 56.235 43.736 -85.484 1.00 76.06 561 ILE A CA 1
ATOM 4311 C C . ILE A 1 561 ? 55.984 45.245 -85.338 1.00 76.06 561 ILE A C 1
ATOM 4313 O O . ILE A 1 561 ? 56.874 46.045 -85.637 1.00 76.06 561 ILE A O 1
ATOM 4317 N N . LEU A 1 562 ? 54.802 45.654 -84.863 1.00 73.50 562 LEU A N 1
ATOM 4318 C CA . LEU A 1 562 ? 54.479 47.066 -84.624 1.00 73.50 562 LEU A CA 1
ATOM 4319 C C . LEU A 1 562 ? 55.391 47.686 -83.561 1.00 73.50 562 LEU A C 1
ATOM 4321 O O . LEU A 1 562 ? 55.845 48.819 -83.729 1.00 73.50 562 LEU A O 1
ATOM 4325 N N . THR A 1 563 ? 55.713 46.938 -82.507 1.00 77.56 563 THR A N 1
ATOM 4326 C CA . THR A 1 563 ? 56.609 47.393 -81.437 1.00 77.56 563 THR A CA 1
ATOM 4327 C C . THR A 1 563 ? 58.046 47.583 -81.940 1.00 77.56 563 THR A C 1
ATOM 4329 O O . THR A 1 563 ? 58.663 48.613 -81.650 1.00 77.56 563 THR A O 1
ATOM 4332 N N . ASP A 1 564 ? 58.566 46.657 -82.756 1.00 79.00 564 ASP A N 1
ATOM 4333 C CA . ASP A 1 564 ? 59.892 46.796 -83.382 1.00 79.00 564 ASP A CA 1
ATOM 4334 C C . ASP A 1 564 ? 59.948 47.979 -84.363 1.00 79.00 564 ASP A C 1
ATOM 4336 O O . ASP A 1 564 ? 60.871 48.799 -84.311 1.00 79.00 564 ASP A O 1
ATOM 4340 N N . LEU A 1 565 ? 58.925 48.141 -85.212 1.00 78.69 565 LEU A N 1
ATOM 4341 C CA . LEU A 1 565 ? 58.847 49.271 -86.140 1.00 78.69 565 LEU A CA 1
ATOM 4342 C C . LEU A 1 565 ? 58.808 50.614 -85.406 1.00 78.69 565 LEU A C 1
ATOM 4344 O O . LEU A 1 565 ? 59.498 51.549 -85.817 1.00 78.69 565 LEU A O 1
ATOM 4348 N N . ASN A 1 566 ? 58.055 50.710 -84.309 1.00 76.56 566 ASN A N 1
ATOM 4349 C CA . ASN A 1 566 ? 57.962 51.937 -83.524 1.00 76.56 566 ASN A CA 1
ATOM 4350 C C . ASN A 1 566 ? 59.300 52.264 -82.832 1.00 76.56 566 ASN A C 1
ATOM 4352 O O . ASN A 1 566 ? 59.752 53.411 -82.835 1.00 76.56 566 ASN A O 1
ATOM 4356 N N . ALA A 1 567 ? 60.010 51.244 -82.335 1.00 78.75 567 ALA A N 1
ATOM 4357 C CA . ALA A 1 567 ? 61.352 51.405 -81.777 1.00 78.75 567 ALA A CA 1
ATOM 4358 C C . ALA A 1 567 ? 62.381 51.862 -82.829 1.00 78.75 567 ALA A C 1
ATOM 4360 O O . ALA A 1 567 ? 63.266 52.668 -82.521 1.00 78.75 567 ALA A O 1
ATOM 4361 N N . ARG A 1 568 ? 62.273 51.382 -84.076 1.00 80.75 568 ARG A N 1
ATOM 4362 C CA . ARG A 1 568 ? 63.111 51.841 -85.199 1.00 80.75 568 ARG A CA 1
ATOM 4363 C C . ARG A 1 568 ? 62.775 53.274 -85.604 1.00 80.75 568 ARG A C 1
ATOM 4365 O O . ARG A 1 568 ? 63.697 54.049 -85.850 1.00 80.75 568 ARG A O 1
ATOM 4372 N N . LEU A 1 569 ? 61.495 53.646 -85.611 1.00 79.44 569 LEU A N 1
ATOM 4373 C CA . LEU A 1 569 ? 61.042 55.000 -85.933 1.00 79.44 569 LEU A CA 1
ATOM 4374 C C . LEU A 1 569 ? 61.570 56.031 -84.924 1.00 79.44 569 LEU A C 1
ATOM 4376 O O . LEU A 1 569 ? 62.129 57.047 -85.325 1.00 79.44 569 LEU A O 1
ATOM 4380 N N . GLU A 1 570 ? 61.504 55.736 -83.623 1.00 78.62 570 GLU A N 1
ATOM 4381 C CA . GLU A 1 570 ? 62.066 56.598 -82.569 1.00 78.62 570 GLU A CA 1
ATOM 4382 C C . GLU A 1 570 ? 63.601 56.667 -82.593 1.00 78.62 570 GLU A C 1
ATOM 4384 O O . GLU A 1 570 ? 64.203 57.639 -82.125 1.00 78.62 570 GLU A O 1
ATOM 4389 N N . ARG A 1 571 ? 64.268 55.647 -83.144 1.00 80.50 571 ARG A N 1
ATOM 4390 C CA . ARG A 1 571 ? 65.720 55.667 -83.359 1.00 80.50 571 ARG A CA 1
ATOM 4391 C C . ARG A 1 571 ? 66.085 56.590 -84.524 1.00 80.50 571 ARG A C 1
ATOM 4393 O O . ARG A 1 571 ? 66.902 57.481 -84.347 1.00 80.50 571 ARG A O 1
ATOM 4400 N N . VAL A 1 572 ? 65.393 56.465 -85.658 1.00 80.00 572 VAL A N 1
ATOM 4401 C CA . VAL A 1 572 ? 65.558 57.366 -86.814 1.00 80.00 572 VAL A CA 1
ATOM 4402 C C . VAL A 1 572 ? 65.189 58.807 -86.454 1.00 80.00 572 VAL A C 1
ATOM 4404 O O . VAL A 1 572 ? 65.879 59.734 -86.866 1.00 80.00 572 VAL A O 1
ATOM 4407 N N . ARG A 1 573 ? 64.141 59.018 -85.649 1.00 76.31 573 ARG A N 1
ATOM 4408 C CA . ARG A 1 573 ? 63.759 60.353 -85.169 1.00 76.31 573 ARG A CA 1
ATOM 4409 C C . ARG A 1 573 ? 64.864 60.990 -84.327 1.00 76.31 573 ARG A C 1
ATOM 4411 O O . ARG A 1 573 ? 65.128 62.175 -84.493 1.00 76.31 573 ARG A O 1
ATOM 4418 N N . ARG A 1 574 ? 65.527 60.212 -83.462 1.00 80.06 574 ARG A N 1
ATOM 4419 C CA . ARG A 1 574 ? 66.699 60.673 -82.700 1.00 80.06 574 ARG A CA 1
ATOM 4420 C C . ARG A 1 574 ? 67.891 60.981 -83.596 1.00 80.06 574 ARG A C 1
ATOM 4422 O O . ARG A 1 574 ? 68.450 62.056 -83.446 1.00 80.06 574 ARG A O 1
ATOM 4429 N N . ASP A 1 575 ? 68.214 60.115 -84.552 1.00 81.19 575 ASP A N 1
ATOM 4430 C CA . ASP A 1 575 ? 69.321 60.355 -85.489 1.00 81.19 575 ASP A CA 1
ATOM 4431 C C . ASP A 1 575 ? 69.079 61.610 -86.348 1.00 81.19 575 ASP A C 1
ATOM 4433 O O . ASP A 1 575 ? 69.997 62.388 -86.604 1.00 81.19 575 ASP A O 1
ATOM 4437 N N . ILE A 1 576 ? 67.832 61.839 -86.782 1.00 76.88 576 ILE A N 1
ATOM 4438 C CA . ILE A 1 576 ? 67.438 63.064 -87.491 1.00 76.88 576 ILE A CA 1
ATOM 4439 C C . ILE A 1 576 ? 67.560 64.275 -86.567 1.00 76.88 576 ILE A C 1
ATOM 4441 O O . ILE A 1 576 ? 68.086 65.295 -87.002 1.00 76.88 576 ILE A O 1
ATOM 4445 N N . GLN A 1 577 ? 67.116 64.177 -85.312 1.00 74.31 577 GLN A N 1
ATOM 4446 C CA . GLN A 1 577 ? 67.238 65.275 -84.355 1.00 74.31 577 GLN A CA 1
ATOM 4447 C C . GLN A 1 577 ? 68.709 65.602 -84.065 1.00 74.31 577 GLN A C 1
ATOM 4449 O O . GLN A 1 577 ? 69.080 66.764 -84.143 1.00 74.31 577 GLN A O 1
ATOM 4454 N N . GLU A 1 578 ? 69.571 64.603 -83.857 1.00 77.44 578 GLU A N 1
ATOM 4455 C CA . GLU A 1 578 ? 71.019 64.804 -83.708 1.00 77.44 578 GLU A CA 1
ATOM 4456 C C . GLU A 1 578 ? 71.644 65.440 -84.955 1.00 77.44 578 GLU A C 1
ATOM 4458 O O . GLU A 1 578 ? 72.483 66.332 -84.843 1.00 77.44 578 GLU A O 1
ATOM 4463 N N . LYS A 1 579 ? 71.227 65.027 -86.159 1.00 75.94 579 LYS A N 1
ATOM 4464 C CA . LYS A 1 579 ? 71.669 65.642 -87.421 1.00 75.94 579 LYS A CA 1
ATOM 4465 C C . LYS A 1 579 ? 71.189 67.088 -87.555 1.00 75.94 579 LYS A C 1
ATOM 4467 O O . LYS A 1 579 ? 71.958 67.928 -88.017 1.00 75.94 579 LYS A O 1
ATOM 4472 N N . ILE A 1 580 ? 69.947 67.386 -87.173 1.00 73.75 580 ILE A N 1
ATOM 4473 C CA . ILE A 1 580 ? 69.389 68.746 -87.161 1.00 73.75 580 ILE A CA 1
ATOM 4474 C C . ILE A 1 580 ? 70.147 69.608 -86.149 1.00 73.75 580 ILE A C 1
ATOM 4476 O O . ILE A 1 580 ? 70.575 70.703 -86.501 1.00 73.75 580 ILE A O 1
ATOM 4480 N N . ASP A 1 581 ? 70.390 69.102 -84.942 1.00 70.44 581 ASP A N 1
ATOM 4481 C CA . ASP A 1 581 ? 71.104 69.815 -83.884 1.00 70.44 581 ASP A CA 1
ATOM 4482 C C . ASP A 1 581 ? 72.565 70.084 -84.300 1.00 70.44 581 ASP A C 1
ATOM 4484 O O . ASP A 1 581 ? 73.050 71.213 -84.175 1.00 70.44 581 ASP A O 1
ATOM 4488 N N . PHE A 1 582 ? 73.231 69.103 -84.922 1.00 71.50 582 PHE A N 1
ATOM 4489 C CA . PHE A 1 582 ? 74.568 69.243 -85.515 1.00 71.50 582 PHE A CA 1
ATOM 4490 C C . PHE A 1 582 ? 74.613 70.281 -86.651 1.00 71.50 582 PHE A C 1
ATOM 4492 O O . PHE A 1 582 ? 75.550 71.072 -86.736 1.00 71.50 582 PHE A O 1
ATOM 4499 N N . HIS A 1 583 ? 73.596 70.334 -87.516 1.00 65.75 583 HIS A N 1
ATOM 4500 C CA . HIS A 1 583 ? 73.526 71.337 -88.585 1.00 65.75 583 HIS A CA 1
ATOM 4501 C C . HIS A 1 583 ? 73.077 72.722 -88.090 1.00 65.75 583 HIS A C 1
ATOM 4503 O O . HIS A 1 583 ? 73.459 73.722 -88.687 1.00 65.75 583 HIS A O 1
ATOM 4509 N N . SER A 1 584 ? 72.334 72.806 -86.982 1.00 62.19 584 SER A N 1
ATOM 4510 C CA . SER A 1 584 ? 71.913 74.073 -86.362 1.00 62.19 584 SER A CA 1
ATOM 4511 C C . SER A 1 584 ? 73.024 74.770 -85.562 1.00 62.19 584 SER A C 1
ATOM 4513 O O . SER A 1 584 ? 72.920 75.959 -85.276 1.00 62.19 584 SER A O 1
ATOM 4515 N N . THR A 1 585 ? 74.104 74.047 -85.242 1.00 63.22 585 THR A N 1
ATOM 4516 C CA . THR A 1 585 ? 75.308 74.554 -84.555 1.00 63.22 585 THR A CA 1
ATOM 4517 C C . THR A 1 585 ? 76.495 74.815 -85.498 1.00 63.22 585 THR A C 1
ATOM 4519 O O . THR A 1 585 ? 77.521 75.337 -85.066 1.00 63.22 585 THR A O 1
ATOM 4522 N N . CYS A 1 586 ? 76.345 74.534 -86.798 1.00 60.59 586 CYS A N 1
ATOM 4523 C CA . CYS A 1 586 ? 77.217 75.022 -87.869 1.00 60.59 586 CYS A CA 1
ATOM 4524 C C . CYS A 1 586 ? 76.476 76.074 -88.711 1.00 60.59 586 CYS A C 1
ATOM 4526 O O . CYS A 1 586 ? 76.079 75.814 -89.847 1.00 60.59 586 CYS A O 1
ATOM 4528 N N . GLY A 1 587 ? 76.305 77.260 -88.127 1.00 50.22 587 GLY A N 1
ATOM 4529 C CA . GLY A 1 587 ? 75.858 78.493 -88.773 1.00 50.22 587 GLY A CA 1
ATOM 4530 C C . GLY A 1 587 ? 76.561 79.679 -88.141 1.00 50.22 587 GLY A C 1
ATOM 4531 O O . GLY A 1 587 ? 76.447 79.799 -86.901 1.00 50.22 587 GLY A O 1
#

Foldseek 3Di:
DVVLVVLLVVLVVLLVVLVVPPPQDPCVVVSVVLVVLSVVLVVQVPDDDHDPVNVVVSVVSSVVSVVSSVVSVVVVVVVVVVVVVVVVVVVVVVVVVVVVVVVVVVVVVVVVVVVVVVVVVLVVDPVSVVVVVVVVVVVVVVVVVVVVVVVVVVVVVVVVVVVVVVVCLLCVVVVVVVVVVVVVLVVVVVVVVVVVVCCCLVLLCLAQQGSDPPADPARGHPDPSPHGHDPVRCNHLVNLQVVLVVLVVVLVVVVVVLVVLVVVLVVLVVVLVVLLVVLVVLLVVLVVLVVVLVVLVVVLVVVVVVLVVVVVCVVPPDDQDPVNVVVVVVVVVPDDDDDDPPVVVVVVVVVVVPVVDDDDDPPVVVVCVVVVVVVVVVVVVVVVVVVVVVVVVVVVVVVVVSVVVVVVSVVVVVVSVVVSVVSVVSSVVSNVVSVVSVVVSVVSVVVSVVSVVVSVVVVVVSVVSVVVSVVSNVVSVVSVVVSVVVVVVSVVVVVVVVVVVVVVVVVVVVVVPPCSVVSSVVSVVVVVVVVVVVVVVVVVVVVVVVVVPPPPVVVVVVVVVVVVVVVVVVVVVVVVVVVVVVVVVVD